Protein AF-0000000078982245 (afdb_homodimer)

Structure (mmCIF, N/CA/C/O backbone):
data_AF-0000000078982245-model_v1
#
loop_
_entity.id
_entity.type
_entity.pdbx_description
1 polymer 'Enoyl-CoA hydratase/isomerase family protein'
#
loop_
_atom_site.group_PDB
_atom_site.id
_atom_site.type_symbol
_atom_site.label_atom_id
_atom_site.label_alt_id
_atom_site.label_comp_id
_atom_site.label_asym_id
_atom_site.label_entity_id
_atom_site.label_seq_id
_atom_site.pdbx_PDB_ins_code
_atom_site.Cartn_x
_atom_site.Cartn_y
_atom_site.Cartn_z
_atom_site.occupancy
_atom_site.B_iso_or_equiv
_atom_site.auth_seq_id
_atom_site.auth_comp_id
_atom_site.auth_asym_id
_atom_site.auth_atom_id
_atom_site.pdbx_PDB_model_num
ATOM 1 N N . MET A 1 1 ? -11.82 27.469 14.102 1 96.25 1 MET A N 1
ATOM 2 C CA . MET A 1 1 ? -10.523 27.312 13.453 1 96.25 1 MET A CA 1
ATOM 3 C C . MET A 1 1 ? -10.305 25.859 13.023 1 96.25 1 MET A C 1
ATOM 5 O O . MET A 1 1 ? -9.508 25.594 12.125 1 96.25 1 MET A O 1
ATOM 9 N N . ILE A 1 2 ? -11.016 24.938 13.656 1 98.69 2 ILE A N 1
ATOM 10 C CA . ILE A 1 2 ? -11.117 23.547 13.25 1 98.69 2 ILE A CA 1
ATOM 11 C C . ILE A 1 2 ? -12.555 23.203 12.891 1 98.69 2 ILE A C 1
ATOM 13 O O . ILE A 1 2 ? -13.453 23.281 13.734 1 98.69 2 ILE A O 1
ATOM 17 N N . GLU A 1 3 ? -12.844 22.891 11.664 1 98.69 3 GLU A N 1
ATOM 18 C CA . GLU A 1 3 ? -14.18 22.531 11.188 1 98.69 3 GLU A CA 1
ATOM 19 C C . GLU A 1 3 ? -14.336 21.031 11.07 1 98.69 3 GLU A C 1
ATOM 21 O O . GLU A 1 3 ? -13.406 20.328 10.656 1 98.69 3 GLU A O 1
ATOM 26 N N . LEU A 1 4 ? -15.477 20.531 11.453 1 98.62 4 LEU A N 1
ATOM 27 C CA . LEU A 1 4 ? -15.812 19.109 11.328 1 98.62 4 LEU A CA 1
ATOM 28 C C . LEU A 1 4 ? -17.141 18.922 10.602 1 98.62 4 LEU A C 1
ATOM 30 O O . LEU A 1 4 ? -18.156 19.5 11 1 98.62 4 LEU A O 1
ATOM 34 N N . GLU A 1 5 ? -17.125 18.297 9.492 1 98.44 5 GLU A N 1
ATOM 35 C CA . GLU A 1 5 ? -18.328 17.891 8.766 1 98.44 5 GLU A CA 1
ATOM 36 C C . GLU A 1 5 ? -18.5 16.375 8.805 1 98.44 5 GLU A C 1
ATOM 38 O O . GLU A 1 5 ? -17.547 15.625 8.57 1 98.44 5 GLU A O 1
ATOM 43 N N . LYS A 1 6 ? -19.688 15.898 9.227 1 97.88 6 LYS A N 1
ATOM 44 C CA . LYS A 1 6 ? -20.047 14.484 9.234 1 97.88 6 LYS A CA 1
ATOM 45 C C . LYS A 1 6 ? -21.141 14.188 8.211 1 97.88 6 LYS A C 1
ATOM 47 O O . LYS A 1 6 ? -22.234 14.75 8.289 1 97.88 6 LYS A O 1
ATOM 52 N N . GLU A 1 7 ? -20.797 13.438 7.25 1 96.5 7 GLU A N 1
ATOM 53 C CA . GLU A 1 7 ? -21.75 13.086 6.211 1 96.5 7 GLU A CA 1
ATOM 54 C C . GLU A 1 7 ? -21.656 11.609 5.84 1 96.5 7 GLU A C 1
ATOM 56 O O . GLU A 1 7 ? -20.641 11.164 5.293 1 96.5 7 GLU A O 1
ATOM 61 N N . GLY A 1 8 ? -22.719 10.727 6.07 1 94.5 8 GLY A N 1
ATOM 62 C CA . GLY A 1 8 ? -22.781 9.344 5.633 1 94.5 8 GLY A CA 1
ATOM 63 C C . GLY A 1 8 ? -21.625 8.508 6.148 1 94.5 8 GLY A C 1
ATOM 64 O O . GLY A 1 8 ? -21.047 7.707 5.41 1 94.5 8 GLY A O 1
ATOM 65 N N . GLY A 1 9 ? -21.078 8.789 7.379 1 97.12 9 GLY A N 1
ATOM 66 C CA . GLY A 1 9 ? -19.969 8.047 7.973 1 97.12 9 GLY A CA 1
ATOM 67 C C . GLY A 1 9 ? -18.625 8.664 7.703 1 97.12 9 GLY A C 1
ATOM 68 O O . GLY A 1 9 ? -17.625 8.281 8.305 1 97.12 9 GLY A O 1
ATOM 69 N N . LEU A 1 10 ? -18.641 9.617 6.766 1 98.62 10 LEU A N 1
ATOM 70 C CA . LEU A 1 10 ? -17.406 10.328 6.457 1 98.62 10 LEU A CA 1
ATOM 71 C C . LEU A 1 10 ? -17.219 11.531 7.375 1 98.62 10 LEU A C 1
ATOM 73 O O . LEU A 1 10 ? -18.125 12.375 7.473 1 98.62 10 LEU A O 1
ATOM 77 N N . TRP A 1 11 ? -16.141 11.578 8.062 1 98.81 11 TRP A N 1
ATOM 78 C CA . TRP A 1 11 ? -15.742 12.766 8.82 1 98.81 11 TRP A CA 1
ATOM 79 C C . TRP A 1 11 ? -14.68 13.562 8.062 1 98.81 11 TRP A C 1
ATOM 81 O O . TRP A 1 11 ? -13.641 13.016 7.684 1 98.81 11 TRP A O 1
ATOM 91 N N . THR A 1 12 ? -14.969 14.789 7.785 1 98.88 12 THR A N 1
ATOM 92 C CA . THR A 1 12 ? -13.984 15.672 7.18 1 98.88 12 THR A CA 1
ATOM 93 C C . THR A 1 12 ? -13.57 16.766 8.156 1 98.88 12 THR A C 1
ATOM 95 O O . THR A 1 12 ? -14.414 17.547 8.617 1 98.88 12 THR A O 1
ATOM 98 N N . VAL A 1 13 ? -12.352 16.812 8.484 1 98.94 13 VAL A N 1
ATOM 99 C CA . VAL A 1 13 ? -11.781 17.828 9.367 1 98.94 13 VAL A CA 1
ATOM 100 C C . VAL A 1 13 ? -11 18.844 8.555 1 98.94 13 VAL A C 1
ATOM 102 O O . VAL A 1 13 ? -10.125 18.484 7.762 1 98.94 13 VAL A O 1
ATOM 105 N N . THR A 1 14 ? -11.289 20.094 8.742 1 98.94 14 THR A N 1
ATOM 106 C CA . THR A 1 14 ? -10.641 21.156 7.98 1 98.94 14 THR A CA 1
ATOM 107 C C . THR A 1 14 ? -9.984 22.172 8.906 1 98.94 14 THR A C 1
ATOM 109 O O . THR A 1 14 ? -10.664 22.781 9.742 1 98.94 14 THR A O 1
ATOM 112 N N . LEU A 1 15 ? -8.664 22.312 8.836 1 98.88 15 LEU A N 1
ATOM 113 C CA . LEU A 1 15 ? -7.98 23.438 9.461 1 98.88 15 LEU A CA 1
ATOM 114 C C . LEU A 1 15 ? -8.305 24.734 8.742 1 98.88 15 LEU A C 1
ATOM 116 O O . LEU A 1 15 ? -8.094 24.859 7.535 1 98.88 15 LEU A O 1
ATOM 120 N N . ASN A 1 16 ? -8.828 25.688 9.492 1 98.56 16 ASN A N 1
ATOM 121 C CA . ASN A 1 16 ? -9.32 26.906 8.867 1 98.56 16 ASN A CA 1
ATOM 122 C C . ASN A 1 16 ? -8.805 28.156 9.578 1 98.56 16 ASN A C 1
ATOM 124 O O . ASN A 1 16 ? -9.586 28.906 10.18 1 98.56 16 ASN A O 1
ATOM 128 N N . ARG A 1 17 ? -7.559 28.375 9.469 1 98.44 17 ARG A N 1
ATOM 129 C CA . ARG A 1 17 ? -6.828 29.562 9.898 1 98.44 17 ARG A CA 1
ATOM 130 C C . ARG A 1 17 ? -5.785 29.969 8.867 1 98.44 17 ARG A C 1
ATOM 132 O O . ARG A 1 17 ? -4.609 30.141 9.195 1 98.44 17 ARG A O 1
ATOM 139 N N . PRO A 1 18 ? -6.242 30.156 7.625 1 97.88 18 PRO A N 1
ATOM 140 C CA . PRO A 1 18 ? -5.309 30.297 6.508 1 97.88 18 PRO A CA 1
ATOM 141 C C . PRO A 1 18 ? -4.441 31.547 6.609 1 97.88 18 PRO A C 1
ATOM 143 O O . PRO A 1 18 ? -3.314 31.562 6.109 1 97.88 18 PRO A O 1
ATOM 146 N N . ASP A 1 19 ? -4.918 32.594 7.316 1 97.81 19 ASP A N 1
ATOM 147 C CA . ASP A 1 19 ? -4.172 33.844 7.434 1 97.81 19 ASP A CA 1
ATOM 148 C C . ASP A 1 19 ? -2.941 33.656 8.32 1 97.81 19 ASP A C 1
ATOM 150 O O . ASP A 1 19 ? -2.039 34.5 8.312 1 97.81 19 ASP A O 1
ATOM 154 N N . LYS A 1 20 ? -2.934 32.625 9.078 1 98.12 20 LYS A N 1
ATOM 155 C CA . LYS A 1 20 ? -1.78 32.281 9.914 1 98.12 20 LYS A CA 1
ATOM 156 C C . LYS A 1 20 ? -1.188 30.938 9.531 1 98.12 20 LYS A C 1
ATOM 158 O O . LYS A 1 20 ? -0.715 30.203 10.391 1 98.12 20 LYS A O 1
ATOM 163 N N . ALA A 1 21 ? -1.339 30.578 8.242 1 98.38 21 ALA A N 1
ATOM 164 C CA . ALA A 1 21 ? -0.771 29.359 7.676 1 98.38 21 ALA A CA 1
ATOM 165 C C . ALA A 1 21 ? -1.261 28.125 8.43 1 98.38 21 ALA A C 1
ATOM 167 O O . ALA A 1 21 ? -0.518 27.156 8.594 1 98.38 21 ALA A O 1
ATOM 168 N N . ASN A 1 22 ? -2.461 28.172 9.016 1 98.56 22 ASN A N 1
ATOM 169 C CA . ASN A 1 22 ? -3.037 27.078 9.789 1 98.56 22 ASN A CA 1
ATOM 170 C C . ASN A 1 22 ? -2.078 26.594 10.875 1 98.56 22 ASN A C 1
ATOM 172 O O . ASN A 1 22 ? -1.995 25.406 11.141 1 98.56 22 ASN A O 1
ATOM 176 N N . SER A 1 23 ? -1.243 27.531 11.406 1 98.56 23 SER A N 1
ATOM 177 C CA . SER A 1 23 ? -0.489 27.203 12.609 1 98.56 23 SER A CA 1
ATOM 178 C C . SER A 1 23 ? -1.42 26.875 13.773 1 98.56 23 SER A C 1
ATOM 180 O O . SER A 1 23 ? -2.461 27.516 13.945 1 98.56 23 SER A O 1
ATOM 182 N N . LEU A 1 24 ? -1.047 25.891 14.602 1 98.44 24 LEU A N 1
ATOM 183 C CA . LEU A 1 24 ? -1.982 25.328 15.57 1 98.44 24 LEU A CA 1
ATOM 184 C C . LEU A 1 24 ? -1.769 25.938 16.953 1 98.44 24 LEU A C 1
ATOM 186 O O . LEU A 1 24 ? -0.634 26.031 17.422 1 98.44 24 LEU A O 1
ATOM 190 N N . THR A 1 25 ? -2.803 26.375 17.516 1 97.94 25 THR A N 1
ATOM 191 C CA . THR A 1 25 ? -2.83 26.781 18.922 1 97.94 25 THR A CA 1
ATOM 192 C C . THR A 1 25 ? -3.148 25.578 19.812 1 97.94 25 THR A C 1
ATOM 194 O O . THR A 1 25 ? -3.488 24.5 19.328 1 97.94 25 THR A O 1
ATOM 197 N N . VAL A 1 26 ? -3.023 25.828 21.109 1 97.81 26 VAL A N 1
ATOM 198 C CA . VAL A 1 26 ? -3.357 24.781 22.062 1 97.81 26 VAL A CA 1
ATOM 199 C C . VAL A 1 26 ? -4.82 24.375 21.891 1 97.81 26 VAL A C 1
ATOM 201 O O . VAL A 1 26 ? -5.133 23.188 21.844 1 97.81 26 VAL A O 1
ATOM 204 N N . ALA A 1 27 ? -5.645 25.328 21.766 1 98.06 27 ALA A N 1
ATOM 205 C CA . ALA A 1 27 ? -7.074 25.078 21.625 1 98.06 27 ALA A CA 1
ATOM 206 C C . ALA A 1 27 ? -7.359 24.281 20.359 1 98.06 27 ALA A C 1
ATOM 208 O O . ALA A 1 27 ? -8.203 23.375 20.359 1 98.06 27 ALA A O 1
ATOM 209 N N . MET A 1 28 ? -6.75 24.594 19.25 1 98.38 28 MET A N 1
ATOM 210 C CA . MET A 1 28 ? -6.918 23.859 18 1 98.38 28 MET A CA 1
ATOM 211 C C . MET A 1 28 ? -6.473 22.422 18.141 1 98.38 28 MET A C 1
ATOM 213 O O . MET A 1 28 ? -7.18 21.5 17.719 1 98.38 28 MET A O 1
ATOM 217 N N . LEU A 1 29 ? -5.293 22.188 18.719 1 98.25 29 LEU A N 1
ATOM 218 C CA . LEU A 1 29 ? -4.77 20.844 18.891 1 98.25 29 LEU A CA 1
ATOM 219 C C . LEU A 1 29 ? -5.676 20.016 19.812 1 98.25 29 LEU A C 1
ATOM 221 O O . LEU A 1 29 ? -5.938 18.844 19.531 1 98.25 29 LEU A O 1
ATOM 225 N N . GLU A 1 30 ? -6.133 20.625 20.891 1 98.5 30 GLU A N 1
ATOM 226 C CA . GLU A 1 30 ? -7.062 19.953 21.781 1 98.5 30 GLU A CA 1
ATOM 227 C C . GLU A 1 30 ? -8.336 19.547 21.062 1 98.5 30 GLU A C 1
ATOM 229 O O . GLU A 1 30 ? -8.852 18.438 21.266 1 98.5 30 GLU A O 1
ATOM 234 N N . ARG A 1 31 ? -8.844 20.359 20.219 1 98.75 31 ARG A N 1
ATOM 235 C CA . ARG A 1 31 ? -10.031 20.047 19.438 1 98.75 31 ARG A CA 1
ATOM 236 C C . ARG A 1 31 ? -9.773 18.906 18.469 1 98.75 31 ARG A C 1
ATOM 238 O O . ARG A 1 31 ? -10.609 18.016 18.297 1 98.75 31 ARG A O 1
ATOM 245 N N . LEU A 1 32 ? -8.672 18.938 17.812 1 98.88 32 LEU A N 1
ATOM 246 C CA . LEU A 1 32 ? -8.289 17.859 16.906 1 98.88 32 LEU A CA 1
ATOM 247 C C . LEU A 1 32 ? -8.188 16.531 17.641 1 98.88 32 LEU A C 1
ATOM 249 O O . LEU A 1 32 ? -8.648 15.492 17.156 1 98.88 32 LEU A O 1
ATOM 253 N N . VAL A 1 33 ? -7.543 16.531 18.844 1 98.81 33 VAL A N 1
ATOM 254 C CA . VAL A 1 33 ? -7.434 15.328 19.672 1 98.81 33 VAL A CA 1
ATOM 255 C C . VAL A 1 33 ? -8.828 14.805 20 1 98.81 33 VAL A C 1
ATOM 257 O O . VAL A 1 33 ? -9.102 13.609 19.844 1 98.81 33 VAL A O 1
ATOM 260 N N . GLU A 1 34 ? -9.648 15.695 20.438 1 98.69 34 GLU A N 1
ATOM 261 C CA . GLU A 1 34 ? -11.016 15.312 20.781 1 98.69 34 GLU A CA 1
ATOM 262 C C . GLU A 1 34 ? -11.719 14.648 19.594 1 98.69 34 GLU A C 1
ATOM 264 O O . GLU A 1 34 ? -12.352 13.602 19.75 1 98.69 34 GLU A O 1
ATOM 269 N N . ILE A 1 35 ? -11.656 15.266 18.422 1 98.75 35 ILE A N 1
ATOM 270 C CA . ILE A 1 35 ? -12.289 14.742 17.219 1 98.75 35 ILE A CA 1
ATOM 271 C C . ILE A 1 35 ? -11.75 13.344 16.906 1 98.75 35 ILE A C 1
ATOM 273 O O . ILE A 1 35 ? -12.523 12.406 16.719 1 98.75 35 ILE A O 1
ATOM 277 N N . ALA A 1 36 ? -10.43 13.164 16.922 1 98.75 36 ALA A N 1
ATOM 278 C CA . ALA A 1 36 ? -9.812 11.883 16.594 1 98.75 36 ALA A CA 1
ATOM 279 C C . ALA A 1 36 ? -10.203 10.805 17.609 1 98.75 36 ALA A C 1
ATOM 281 O O . ALA A 1 36 ? -10.523 9.68 17.219 1 98.75 36 ALA A O 1
ATOM 282 N N . GLU A 1 37 ? -10.203 11.156 18.859 1 98.5 37 GLU A N 1
ATOM 283 C CA . GLU A 1 37 ? -10.484 10.195 19.922 1 98.5 37 GLU A CA 1
ATOM 284 C C . GLU A 1 37 ? -11.953 9.766 19.906 1 98.5 37 GLU A C 1
ATOM 286 O O . GLU A 1 37 ? -12.297 8.688 20.391 1 98.5 37 GLU A O 1
ATOM 291 N N . THR A 1 38 ? -12.828 10.547 19.297 1 97.69 38 THR A N 1
ATOM 292 C CA . THR A 1 38 ? -14.25 10.234 19.312 1 97.69 38 THR A CA 1
ATOM 293 C C . THR A 1 38 ? -14.711 9.742 17.938 1 97.69 38 THR A C 1
ATOM 295 O O . THR A 1 38 ? -15.898 9.5 17.719 1 97.69 38 THR A O 1
ATOM 298 N N . ALA A 1 39 ? -13.789 9.57 17 1 97.31 39 ALA A N 1
ATOM 299 C CA . ALA A 1 39 ? -14.133 9.219 15.633 1 97.31 39 ALA A CA 1
ATOM 300 C C . ALA A 1 39 ? -14.195 7.703 15.461 1 97.31 39 ALA A C 1
ATOM 302 O O . ALA A 1 39 ? -14.078 7.195 14.336 1 97.31 39 ALA A O 1
ATOM 303 N N . GLY A 1 40 ? -14.383 6.914 16.516 1 93.88 40 GLY A N 1
ATOM 304 C CA . GLY A 1 40 ? -14.391 5.461 16.469 1 93.88 40 GLY A CA 1
ATOM 305 C C . GLY A 1 40 ? -15.461 4.902 15.547 1 93.88 40 GLY A C 1
ATOM 306 O O . GLY A 1 40 ? -15.305 3.816 14.984 1 93.88 40 GLY A O 1
ATOM 307 N N . GLU A 1 41 ? -16.5 5.676 15.336 1 92.69 41 GLU A N 1
ATOM 308 C CA . GLU A 1 41 ? -17.609 5.172 14.539 1 92.69 41 GLU A CA 1
ATOM 309 C C . GLU A 1 41 ? -17.531 5.668 13.102 1 92.69 41 GLU A C 1
ATOM 311 O O . GLU A 1 41 ? -18.359 5.301 12.266 1 92.69 41 GLU A O 1
ATOM 316 N N . ALA A 1 42 ? -16.609 6.586 12.852 1 97.06 42 ALA A N 1
ATOM 317 C CA . ALA A 1 42 ? -16.438 7.043 11.477 1 97.06 42 ALA A CA 1
ATOM 318 C C . ALA A 1 42 ? -16.062 5.891 10.555 1 97.06 42 ALA A C 1
ATOM 320 O O . ALA A 1 42 ? -15.305 4.996 10.953 1 97.06 42 ALA A O 1
ATOM 321 N N . ARG A 1 43 ? -16.531 5.895 9.352 1 98 43 ARG A N 1
ATOM 322 C CA . ARG A 1 43 ? -16.203 4.891 8.344 1 98 43 ARG A CA 1
ATOM 323 C C . ARG A 1 43 ? -15.016 5.336 7.492 1 98 43 ARG A C 1
ATOM 325 O O . ARG A 1 43 ? -14.406 4.523 6.797 1 98 43 ARG A O 1
ATOM 332 N N . ALA A 1 44 ? -14.797 6.605 7.523 1 98.69 44 ALA A N 1
ATOM 333 C CA . ALA A 1 44 ? -13.617 7.227 6.922 1 98.69 44 ALA A CA 1
ATOM 334 C C . ALA A 1 44 ? -13.359 8.609 7.516 1 98.69 44 ALA A C 1
ATOM 336 O O . ALA A 1 44 ? -14.289 9.266 8 1 98.69 44 ALA A O 1
ATOM 337 N N . LEU A 1 45 ? -12.141 9.07 7.484 1 98.81 45 LEU A N 1
ATOM 338 C CA . LEU A 1 45 ? -11.766 10.391 7.969 1 98.81 45 LEU A CA 1
ATOM 339 C C . LEU A 1 45 ? -10.812 11.078 6.996 1 98.81 45 LEU A C 1
ATOM 341 O O . LEU A 1 45 ? -9.828 10.477 6.555 1 98.81 45 LEU A O 1
ATOM 345 N N . ILE A 1 46 ? -11.156 12.273 6.574 1 98.94 46 ILE A N 1
ATOM 346 C CA . ILE A 1 46 ? -10.297 13.117 5.754 1 98.94 46 ILE A CA 1
ATOM 347 C C . ILE A 1 46 ? -9.852 14.336 6.559 1 98.94 46 ILE A C 1
ATOM 349 O O . ILE A 1 46 ? -10.68 15 7.191 1 98.94 46 ILE A O 1
ATOM 353 N N . LEU A 1 47 ? -8.602 14.562 6.641 1 98.88 47 LEU A N 1
ATOM 354 C CA . LEU A 1 47 ? -7.996 15.758 7.207 1 98.88 47 LEU A CA 1
ATOM 355 C C . LEU A 1 47 ? -7.488 16.688 6.105 1 98.88 47 LEU A C 1
ATOM 357 O O . LEU A 1 47 ? -6.762 16.25 5.207 1 98.88 47 LEU A O 1
ATOM 361 N N . THR A 1 48 ? -7.934 17.938 6.121 1 98.88 48 THR A N 1
ATOM 362 C CA . THR A 1 48 ? -7.48 18.891 5.109 1 98.88 48 THR A CA 1
ATOM 363 C C . THR A 1 48 ? -7.406 20.297 5.684 1 98.88 48 THR A C 1
ATOM 365 O O . THR A 1 48 ? -7.48 20.484 6.902 1 98.88 48 THR A O 1
ATOM 368 N N . GLY A 1 49 ? -6.98 21.281 4.895 1 98.81 49 GLY A N 1
ATOM 369 C CA . GLY A 1 49 ? -6.902 22.672 5.309 1 98.81 49 GLY A CA 1
ATOM 370 C C . GLY A 1 49 ? -7.402 23.641 4.254 1 98.81 49 GLY A C 1
ATOM 371 O O . GLY A 1 49 ? -7.621 23.25 3.104 1 98.81 49 GLY A O 1
ATOM 372 N N . ARG A 1 50 ? -7.633 24.844 4.66 1 98.25 50 ARG A N 1
ATOM 373 C CA . ARG A 1 50 ? -7.961 25.938 3.756 1 98.25 50 ARG A CA 1
ATOM 374 C C . ARG A 1 50 ? -6.719 26.766 3.428 1 98.25 50 ARG A C 1
ATOM 376 O O . ARG A 1 50 ? -5.816 26.891 4.258 1 98.25 50 ARG A O 1
ATOM 383 N N . GLY A 1 51 ? -6.699 27.312 2.229 1 97.38 51 GLY A N 1
ATOM 384 C CA . GLY A 1 51 ? -5.598 28.188 1.854 1 97.38 51 GLY A CA 1
ATOM 385 C C . GLY A 1 51 ? -4.438 27.453 1.221 1 97.38 51 GLY A C 1
ATOM 386 O O . GLY A 1 51 ? -4.629 26.406 0.595 1 97.38 51 GLY A O 1
ATOM 387 N N . LYS A 1 52 ? -3.219 27.969 1.354 1 96.88 52 LYS A N 1
ATOM 388 C CA . LYS A 1 52 ? -2.07 27.484 0.592 1 96.88 52 LYS A CA 1
ATOM 389 C C . LYS A 1 52 ? -1.158 26.625 1.46 1 96.88 52 LYS A C 1
ATOM 391 O O . LYS A 1 52 ? -0.176 26.062 0.97 1 96.88 52 LYS A O 1
ATOM 396 N N . VAL A 1 53 ? -1.456 26.641 2.73 1 98.69 53 VAL A N 1
ATOM 397 C CA . VAL A 1 53 ? -0.678 25.859 3.689 1 98.69 53 VAL A CA 1
ATOM 398 C C . VAL A 1 53 ? -1.593 24.891 4.43 1 98.69 53 VAL A C 1
ATOM 400 O O . VAL A 1 53 ? -2.664 25.266 4.902 1 98.69 53 VAL A O 1
ATOM 403 N N . PHE A 1 54 ? -1.237 23.641 4.453 1 98.88 54 PHE A N 1
ATOM 404 C CA . PHE A 1 54 ? -1.979 22.719 5.297 1 98.88 54 PHE A CA 1
ATOM 405 C C . PHE A 1 54 ? -1.833 23.094 6.77 1 98.88 54 PHE A C 1
ATOM 407 O O . PHE A 1 54 ? -2.826 23.359 7.449 1 98.88 54 PHE A O 1
ATOM 414 N N . SER A 1 55 ? -0.53 23.109 7.203 1 98.81 55 SER A N 1
ATOM 415 C CA . SER A 1 55 ? -0.24 23.609 8.547 1 98.81 55 SER A CA 1
ATOM 416 C C . SER A 1 55 ? 1.247 23.906 8.719 1 98.81 55 SER A C 1
ATOM 418 O O . SER A 1 55 ? 2.092 23.109 8.289 1 98.81 55 SER A O 1
ATOM 420 N N . ALA A 1 56 ? 1.543 24.984 9.352 1 98.06 56 ALA A N 1
ATOM 421 C CA . ALA A 1 56 ? 2.92 25.375 9.625 1 98.06 56 ALA A CA 1
ATOM 422 C C . ALA A 1 56 ? 3.396 24.812 10.961 1 98.06 56 ALA A C 1
ATOM 424 O O . ALA A 1 56 ? 4.5 25.125 11.414 1 98.06 56 ALA A O 1
ATOM 425 N N . GLY A 1 57 ? 2.578 24.016 11.617 1 97.69 57 GLY A N 1
ATOM 426 C CA . GLY A 1 57 ? 2.926 23.484 12.93 1 97.69 57 GLY A CA 1
ATOM 427 C C . GLY A 1 57 ? 2.441 24.359 14.07 1 97.69 57 GLY A C 1
ATOM 428 O O . GLY A 1 57 ? 1.318 24.875 14.039 1 97.69 57 GLY A O 1
ATOM 429 N N . ALA A 1 58 ? 3.27 24.469 15.086 1 96.5 58 ALA A N 1
ATOM 430 C CA . ALA A 1 58 ? 2.881 25.203 16.281 1 96.5 58 ALA A CA 1
ATOM 431 C C . ALA A 1 58 ? 2.871 26.703 16.016 1 96.5 58 ALA A C 1
ATOM 433 O O . ALA A 1 58 ? 3.812 27.25 15.43 1 96.5 58 ALA A O 1
ATOM 434 N N . ASP A 1 59 ? 1.771 27.297 16.453 1 95.81 59 ASP A N 1
ATOM 435 C CA . ASP A 1 59 ? 1.766 28.766 16.5 1 95.81 59 ASP A CA 1
ATOM 436 C C . ASP A 1 59 ? 2.969 29.281 17.281 1 95.81 59 ASP A C 1
ATOM 438 O O . ASP A 1 59 ? 3.312 28.75 18.328 1 95.81 59 ASP A O 1
ATOM 442 N N . LEU A 1 60 ? 3.504 30.312 16.75 1 92.44 60 LEU A N 1
ATOM 443 C CA . LEU A 1 60 ? 4.758 30.812 17.297 1 92.44 60 LEU A CA 1
ATOM 444 C C . LEU A 1 60 ? 4.605 31.156 18.781 1 92.44 60 LEU A C 1
ATOM 446 O O . LEU A 1 60 ? 5.438 30.75 19.594 1 92.44 60 LEU A O 1
ATOM 450 N N . GLU A 1 61 ? 3.594 31.906 19.141 1 92.75 61 GLU A N 1
ATOM 451 C CA . GLU A 1 61 ? 3.355 32.281 20.531 1 92.75 61 GLU A CA 1
ATOM 452 C C . GLU A 1 61 ? 3.078 31.047 21.391 1 92.75 61 GLU A C 1
ATOM 454 O O . GLU A 1 61 ? 3.576 30.953 22.516 1 92.75 61 GLU A O 1
ATOM 459 N N . ALA A 1 62 ? 2.305 30.156 20.844 1 92.81 62 ALA A N 1
ATOM 460 C CA . ALA A 1 62 ? 2 28.922 21.578 1 92.81 62 ALA A CA 1
ATOM 461 C C . ALA A 1 62 ? 3.25 28.062 21.734 1 92.81 62 ALA A C 1
ATOM 463 O O . ALA A 1 62 ? 3.436 27.422 22.781 1 92.81 62 ALA A O 1
ATOM 464 N N . ALA A 1 63 ? 4.082 28.047 20.766 1 91.38 63 ALA A N 1
ATOM 465 C CA . ALA A 1 63 ? 5.328 27.297 20.828 1 91.38 63 ALA A CA 1
ATOM 466 C C . ALA A 1 63 ? 6.207 27.781 21.984 1 91.38 63 ALA A C 1
ATOM 468 O O . ALA A 1 63 ? 6.742 26.984 22.75 1 91.38 63 ALA A O 1
ATOM 469 N N . ARG A 1 64 ? 6.285 29.094 22.109 1 89.56 64 ARG A N 1
ATOM 470 C CA . ARG A 1 64 ? 7.066 29.703 23.172 1 89.56 64 ARG A CA 1
ATOM 471 C C . ARG A 1 64 ? 6.488 29.359 24.547 1 89.56 64 ARG A C 1
ATOM 473 O O . ARG A 1 64 ? 7.223 29.25 25.516 1 89.56 64 ARG A O 1
ATOM 480 N N . ALA A 1 65 ? 5.234 29.172 24.453 1 93.44 65 ALA A N 1
ATOM 481 C CA . ALA A 1 65 ? 4.543 28.891 25.703 1 93.44 65 ALA A CA 1
ATOM 482 C C . ALA A 1 65 ? 4.559 27.391 26.016 1 93.44 65 ALA A C 1
ATOM 484 O O . ALA A 1 65 ? 3.893 26.938 26.953 1 93.44 65 ALA A O 1
ATOM 485 N N . GLY A 1 66 ? 5.227 26.609 25.172 1 93.81 66 GLY A N 1
ATOM 486 C CA . GLY A 1 66 ? 5.438 25.219 25.531 1 93.81 66 GLY A CA 1
ATOM 487 C C . GLY A 1 66 ? 4.758 24.25 24.578 1 93.81 66 GLY A C 1
ATOM 488 O O . GLY A 1 66 ? 4.922 23.031 24.688 1 93.81 66 GLY A O 1
ATOM 489 N N . LEU A 1 67 ? 4.023 24.734 23.625 1 95.31 67 LEU A N 1
ATOM 490 C CA . LEU A 1 67 ? 3.26 23.875 22.719 1 95.31 67 LEU A CA 1
ATOM 491 C C . LEU A 1 67 ? 4.191 23.047 21.844 1 95.31 67 LEU A C 1
ATOM 493 O O . LEU A 1 67 ? 3.842 21.938 21.438 1 95.31 67 LEU A O 1
ATOM 497 N N . ALA A 1 68 ? 5.367 23.531 21.578 1 93.31 68 ALA A N 1
ATOM 498 C CA . ALA A 1 68 ? 6.305 22.875 20.688 1 93.31 68 ALA A CA 1
ATOM 499 C C . ALA A 1 68 ? 6.629 21.469 21.172 1 93.31 68 ALA A C 1
ATOM 501 O O . ALA A 1 68 ? 6.891 20.562 20.375 1 93.31 68 ALA A O 1
ATOM 502 N N . THR A 1 69 ? 6.504 21.25 22.469 1 94.5 69 THR A N 1
ATOM 503 C CA . THR A 1 69 ? 6.891 19.969 23.031 1 94.5 69 THR A CA 1
ATOM 504 C C . THR A 1 69 ? 5.707 19.312 23.734 1 94.5 69 THR A C 1
ATOM 506 O O . THR A 1 69 ? 5.887 18.375 24.516 1 94.5 69 THR A O 1
ATOM 509 N N . SER A 1 70 ? 4.594 19.875 23.562 1 97.25 70 SER A N 1
ATOM 510 C CA . SER A 1 70 ? 3.4 19.359 24.234 1 97.25 70 SER A CA 1
ATOM 511 C C . SER A 1 70 ? 3.104 17.922 23.812 1 97.25 70 SER A C 1
ATOM 513 O O . SER A 1 70 ? 3.289 17.562 22.656 1 97.25 70 SER A O 1
ATOM 515 N N . ASP A 1 71 ? 2.512 17.078 24.703 1 97.44 71 ASP A N 1
ATOM 516 C CA . ASP A 1 71 ? 2.152 15.703 24.422 1 97.44 71 ASP A CA 1
ATOM 517 C C . ASP A 1 71 ? 0.891 15.633 23.562 1 97.44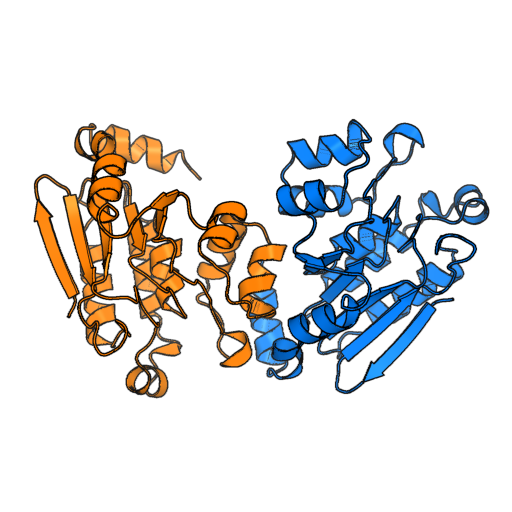 71 ASP A C 1
ATOM 519 O O . ASP A 1 71 ? 0.524 14.562 23.062 1 97.44 71 ASP A O 1
ATOM 523 N N . LEU A 1 72 ? 0.266 16.781 23.359 1 98.19 72 LEU A N 1
ATOM 524 C CA . LEU A 1 72 ? -0.945 16.844 22.547 1 98.19 72 LEU A CA 1
ATOM 525 C C . LEU A 1 72 ? -0.671 16.359 21.125 1 98.19 72 LEU A C 1
ATOM 527 O O . LEU A 1 72 ? -1.532 15.742 20.5 1 98.19 72 LEU A O 1
ATOM 531 N N . TRP A 1 73 ? 0.502 16.625 20.609 1 98.31 73 TRP A N 1
ATOM 532 C CA . TRP A 1 73 ? 0.869 16.219 19.266 1 98.31 73 TRP A CA 1
ATOM 533 C C . TRP A 1 73 ? 0.85 14.688 19.141 1 98.31 73 TRP A C 1
ATOM 535 O O . TRP A 1 73 ? 0.238 14.141 18.219 1 98.31 73 TRP A O 1
ATOM 545 N N . GLU A 1 74 ? 1.517 14.055 20.109 1 98.5 74 GLU A N 1
ATOM 546 C CA . GLU A 1 74 ? 1.587 12.594 20.125 1 98.5 74 GLU A CA 1
ATOM 547 C C . GLU A 1 74 ? 0.214 11.977 20.375 1 98.5 74 GLU A C 1
ATOM 549 O O . GLU A 1 74 ? -0.135 10.961 19.781 1 98.5 74 GLU A O 1
ATOM 554 N N . ARG A 1 75 ? -0.488 12.594 21.234 1 98.62 75 ARG A N 1
ATOM 555 C CA . ARG A 1 75 ? -1.839 12.117 21.516 1 98.62 75 ARG A CA 1
ATOM 556 C C . ARG A 1 75 ? -2.715 12.172 20.281 1 98.62 75 ARG A C 1
ATOM 558 O O . ARG A 1 75 ? -3.455 11.227 19.984 1 98.62 75 ARG A O 1
ATOM 565 N N . LEU A 1 76 ? -2.65 13.258 19.547 1 98.81 76 LEU A N 1
ATOM 566 C CA . LEU A 1 76 ? -3.424 13.414 18.328 1 98.81 76 LEU A CA 1
ATOM 567 C C . LEU A 1 76 ? -3.043 12.344 17.297 1 98.81 76 LEU A C 1
ATOM 569 O O . LEU A 1 76 ? -3.908 11.633 16.781 1 98.81 76 LEU A O 1
ATOM 573 N N . SER A 1 77 ? -1.736 12.219 17 1 98.81 77 SER A N 1
ATOM 574 C CA . SER A 1 77 ? -1.298 11.258 15.992 1 98.81 77 SER A CA 1
ATOM 575 C C . SER A 1 77 ? -1.632 9.828 16.406 1 98.81 77 SER A C 1
ATOM 577 O O . SER A 1 77 ? -2.025 9.008 15.586 1 98.81 77 SER A O 1
ATOM 579 N N . GLY A 1 78 ? -1.469 9.523 17.734 1 98.75 78 GLY A N 1
ATOM 580 C CA . GLY A 1 78 ? -1.846 8.211 18.25 1 98.75 78 GLY A CA 1
ATOM 581 C C . GLY A 1 78 ? -3.32 7.906 18.062 1 98.75 78 GLY A C 1
ATOM 582 O O . GLY A 1 78 ? -3.686 6.793 17.688 1 98.75 78 GLY A O 1
ATOM 583 N N . ALA A 1 79 ? -4.148 8.883 18.359 1 98.75 79 ALA A N 1
ATOM 584 C CA . ALA A 1 79 ? -5.59 8.711 18.219 1 98.75 79 ALA A CA 1
ATOM 585 C C . ALA A 1 79 ? -5.969 8.453 16.75 1 98.75 79 ALA A C 1
ATOM 587 O O . ALA A 1 79 ? -6.816 7.609 16.469 1 98.75 79 ALA A O 1
ATOM 588 N N . ILE A 1 80 ? -5.367 9.18 15.797 1 98.75 80 ILE A N 1
ATOM 589 C CA . ILE A 1 80 ? -5.641 9 14.375 1 98.75 80 ILE A CA 1
ATOM 590 C C . ILE A 1 80 ? -5.191 7.605 13.938 1 98.75 80 ILE A C 1
ATOM 592 O O . ILE A 1 80 ? -5.934 6.887 13.266 1 98.75 80 ILE A O 1
ATOM 596 N N . ALA A 1 81 ? -3.979 7.16 14.328 1 98.19 81 ALA A N 1
ATOM 597 C CA . ALA A 1 81 ? -3.398 5.875 13.938 1 98.19 81 ALA A CA 1
ATOM 598 C C . ALA A 1 81 ? -4.242 4.711 14.445 1 98.19 81 ALA A C 1
ATOM 600 O O . ALA A 1 81 ? -4.242 3.631 13.852 1 98.19 81 ALA A O 1
ATOM 601 N N . ALA A 1 82 ? -5.004 4.945 15.508 1 97.5 82 ALA A N 1
ATOM 602 C CA . ALA A 1 82 ? -5.758 3.881 16.156 1 97.5 82 ALA A CA 1
ATOM 603 C C . ALA A 1 82 ? -7.133 3.711 15.523 1 97.5 82 ALA A C 1
ATOM 605 O O . ALA A 1 82 ? -7.863 2.773 15.844 1 97.5 82 ALA A O 1
ATOM 606 N N . LEU A 1 83 ? -7.535 4.605 14.688 1 97.38 83 LEU A N 1
ATOM 607 C CA . LEU A 1 83 ? -8.859 4.523 14.078 1 97.38 83 LEU A CA 1
ATOM 608 C C . LEU A 1 83 ? -8.977 3.289 13.195 1 97.38 83 LEU A C 1
ATOM 610 O O . LEU A 1 83 ? -8.031 2.949 12.469 1 97.38 83 LEU A O 1
ATOM 614 N N . PRO A 1 84 ? -10.078 2.631 13.188 1 95.06 84 PRO A N 1
ATOM 615 C CA . PRO A 1 84 ? -10.25 1.4 12.414 1 95.06 84 PRO A CA 1
ATOM 616 C C . PRO A 1 84 ? -10.594 1.667 10.945 1 95.06 84 PRO A C 1
ATOM 618 O O . PRO A 1 84 ? -10.633 0.736 10.141 1 95.06 84 PRO A O 1
ATOM 621 N N . CYS A 1 85 ? -10.898 2.846 10.586 1 96.62 85 CYS A N 1
ATOM 622 C CA . CYS A 1 85 ? -11.312 3.203 9.234 1 96.62 85 CYS A CA 1
ATOM 623 C C . CYS A 1 85 ? -10.148 3.781 8.438 1 96.62 85 CYS A C 1
ATOM 625 O O . CYS A 1 85 ? -9.094 4.074 9 1 96.62 85 CYS A O 1
ATOM 627 N N . LEU A 1 86 ? -10.352 3.855 7.113 1 98.5 86 LEU A N 1
ATOM 628 C CA . LEU A 1 86 ? -9.352 4.473 6.25 1 98.5 86 LEU A CA 1
ATOM 629 C C . LEU A 1 86 ? -9.273 5.977 6.488 1 98.5 86 LEU A C 1
ATOM 631 O O . LEU A 1 86 ? -10.305 6.652 6.539 1 98.5 86 LEU A O 1
ATOM 635 N N . THR A 1 87 ? -8.117 6.5 6.754 1 98.81 87 THR A N 1
ATOM 636 C CA . THR A 1 87 ? -7.891 7.922 6.984 1 98.81 87 THR A CA 1
ATOM 637 C C . THR A 1 87 ? -6.992 8.508 5.902 1 98.81 87 THR A C 1
ATOM 639 O O . THR A 1 87 ? -6.043 7.863 5.457 1 98.81 87 THR A O 1
ATOM 642 N N . VAL A 1 88 ? -7.328 9.742 5.406 1 98.94 88 VAL A N 1
ATOM 643 C CA . VAL A 1 88 ? -6.582 10.398 4.34 1 98.94 88 VAL A CA 1
ATOM 644 C C . VAL A 1 88 ? -6.203 11.82 4.766 1 98.94 88 VAL A C 1
ATOM 646 O O . VAL A 1 88 ? -7.066 12.602 5.176 1 98.94 88 VAL A O 1
ATOM 649 N N . ALA A 1 89 ? -4.938 12.117 4.762 1 98.94 89 ALA A N 1
ATOM 650 C CA . ALA A 1 89 ? -4.5 13.516 4.816 1 98.94 89 ALA A CA 1
ATOM 651 C C . ALA A 1 89 ? -4.477 14.133 3.42 1 98.94 89 ALA A C 1
ATOM 653 O O . ALA A 1 89 ? -3.641 13.766 2.588 1 98.94 89 ALA A O 1
ATOM 654 N N . ALA A 1 90 ? -5.414 14.969 3.139 1 98.94 90 ALA A N 1
ATOM 655 C CA . ALA A 1 90 ? -5.461 15.727 1.894 1 98.94 90 ALA A CA 1
ATOM 656 C C . ALA A 1 90 ? -4.742 17.062 2.045 1 98.94 90 ALA A C 1
ATOM 658 O O . ALA A 1 90 ? -5.352 18.062 2.441 1 98.94 90 ALA A O 1
ATOM 659 N N . LEU A 1 91 ? -3.467 17.078 1.659 1 98.94 91 LEU A N 1
ATOM 660 C CA . LEU A 1 91 ? -2.609 18.234 1.895 1 98.94 91 LEU A CA 1
ATOM 661 C C . LEU A 1 91 ? -2.844 19.312 0.838 1 98.94 91 LEU A C 1
ATOM 663 O O . LEU A 1 91 ? -2.322 19.219 -0.276 1 98.94 91 LEU A O 1
ATOM 667 N N . ASN A 1 92 ? -3.566 20.344 1.253 1 98.81 92 ASN A N 1
ATOM 668 C CA . ASN A 1 92 ? -3.926 21.453 0.386 1 98.81 92 ASN A CA 1
ATOM 669 C C . ASN A 1 92 ? -2.73 22.359 0.116 1 98.81 92 ASN A C 1
ATOM 671 O O . ASN A 1 92 ? -2.818 23.297 -0.69 1 98.81 92 ASN A O 1
ATOM 675 N N . GLY A 1 93 ? -1.638 22.109 0.799 1 98.69 93 GLY A N 1
ATOM 676 C CA . GLY A 1 93 ? -0.419 22.891 0.667 1 98.69 93 GLY A CA 1
ATOM 677 C C . GLY A 1 93 ? 0.7 22.422 1.57 1 98.69 93 GLY A C 1
ATOM 678 O O . GLY A 1 93 ? 0.781 21.219 1.888 1 98.69 93 GLY A O 1
ATOM 679 N N . THR A 1 94 ? 1.517 23.328 1.952 1 98.69 94 THR A N 1
ATOM 680 C CA . THR A 1 94 ? 2.75 23.031 2.672 1 98.69 94 THR A CA 1
ATOM 681 C C . THR A 1 94 ? 2.445 22.438 4.047 1 98.69 94 THR A C 1
ATOM 683 O O . THR A 1 94 ? 1.538 22.906 4.738 1 98.69 94 THR A O 1
ATOM 686 N N . LEU A 1 95 ? 3.141 21.406 4.41 1 98.81 95 LEU A N 1
ATOM 687 C CA . LEU A 1 95 ? 3.109 20.75 5.711 1 98.81 95 LEU A CA 1
ATOM 688 C C . LEU A 1 95 ? 4.438 20.922 6.441 1 98.81 95 LEU A C 1
ATOM 690 O O . LEU A 1 95 ? 5.488 20.516 5.934 1 98.81 95 LEU A O 1
ATOM 694 N N . ALA A 1 96 ? 4.363 21.484 7.648 1 97.75 96 ALA A N 1
ATOM 695 C CA . ALA A 1 96 ? 5.625 21.766 8.336 1 97.75 96 ALA A CA 1
ATOM 696 C C . ALA A 1 96 ? 5.516 21.469 9.828 1 97.75 96 ALA A C 1
ATOM 698 O O . ALA A 1 96 ? 4.441 21.594 10.414 1 97.75 96 ALA A O 1
ATOM 699 N N . GLY A 1 97 ? 6.641 21.156 10.43 1 96.19 97 GLY A N 1
ATOM 700 C CA . GLY A 1 97 ? 6.789 21.078 11.875 1 96.19 97 GLY A CA 1
ATOM 701 C C . GLY A 1 97 ? 5.977 19.953 12.5 1 96.19 97 GLY A C 1
ATOM 702 O O . GLY A 1 97 ? 5.891 18.859 11.945 1 96.19 97 GLY A O 1
ATOM 703 N N . GLY A 1 98 ? 5.453 20.219 13.734 1 96.44 98 GLY A N 1
ATOM 704 C CA . GLY A 1 98 ? 4.758 19.219 14.516 1 96.44 98 GLY A CA 1
ATOM 705 C C . GLY A 1 98 ? 3.48 18.719 13.859 1 96.44 98 GLY A C 1
ATOM 706 O O . GLY A 1 98 ? 2.971 17.656 14.203 1 96.44 98 GLY A O 1
ATOM 707 N N . ALA A 1 99 ? 3.012 19.469 12.891 1 98.5 99 ALA A N 1
ATOM 708 C CA . ALA A 1 99 ? 1.797 19.078 12.188 1 98.5 99 ALA A CA 1
ATOM 709 C C . ALA A 1 99 ? 2.037 17.828 11.352 1 98.5 99 ALA A C 1
ATOM 711 O O . ALA A 1 99 ? 1.088 17.141 10.961 1 98.5 99 ALA A O 1
ATOM 712 N N . ASN A 1 100 ? 3.301 17.484 11.031 1 98.62 100 ASN A N 1
ATOM 713 C CA . ASN A 1 100 ? 3.619 16.266 10.297 1 98.62 100 ASN A CA 1
ATOM 714 C C . ASN A 1 100 ? 3.037 15.023 10.977 1 98.62 100 ASN A C 1
ATOM 716 O O . ASN A 1 100 ? 2.646 14.07 10.305 1 98.62 100 ASN A O 1
ATOM 720 N N . GLY A 1 101 ? 2.988 15.086 12.32 1 98.69 101 GLY A N 1
ATOM 721 C CA . GLY A 1 101 ? 2.549 13.922 13.07 1 98.69 101 GLY A CA 1
ATOM 722 C C . GLY A 1 101 ? 1.159 13.453 12.68 1 98.69 101 GLY A C 1
ATOM 723 O O . GLY A 1 101 ? 0.935 12.258 12.492 1 98.69 101 GLY A O 1
ATOM 724 N N . MET A 1 102 ? 0.235 14.367 12.57 1 98.81 102 MET A N 1
ATOM 725 C CA . MET A 1 102 ? -1.129 13.969 12.234 1 98.81 102 MET A CA 1
ATOM 726 C C . MET A 1 102 ? -1.207 13.445 10.805 1 98.81 102 MET A C 1
ATOM 728 O O . MET A 1 102 ? -1.953 12.508 10.516 1 98.81 102 MET A O 1
ATOM 732 N N . ALA A 1 103 ? -0.449 14.008 9.859 1 98.88 103 ALA A N 1
ATOM 733 C CA . ALA A 1 103 ? -0.427 13.523 8.484 1 98.88 103 ALA A CA 1
ATOM 734 C C . ALA A 1 103 ? 0.206 12.133 8.406 1 98.88 103 ALA A C 1
ATOM 736 O O . ALA A 1 103 ? -0.31 11.25 7.723 1 98.88 103 ALA A O 1
ATOM 737 N N . LEU A 1 104 ? 1.347 11.938 9.133 1 98.81 104 LEU A N 1
ATOM 738 C CA . LEU A 1 104 ? 2.049 10.656 9.148 1 98.81 104 LEU A CA 1
ATOM 739 C C . LEU A 1 104 ? 1.17 9.562 9.75 1 98.81 104 LEU A C 1
ATOM 741 O O . LEU A 1 104 ? 1.308 8.391 9.398 1 98.81 104 LEU A O 1
ATOM 745 N N . ALA A 1 105 ? 0.253 9.945 10.648 1 98.75 105 ALA A N 1
ATOM 746 C CA . ALA A 1 105 ? -0.611 8.984 11.328 1 98.75 105 ALA A CA 1
ATOM 747 C C . ALA A 1 105 ? -1.753 8.539 10.414 1 98.75 105 ALA A C 1
ATOM 749 O O . ALA A 1 105 ? -2.385 7.508 10.664 1 98.75 105 ALA A O 1
ATOM 750 N N . CYS A 1 106 ? -2.092 9.344 9.414 1 98.81 106 CYS A N 1
ATOM 751 C CA . CYS A 1 106 ? -3.115 8.93 8.453 1 98.81 106 CYS A CA 1
ATOM 752 C C . CYS A 1 106 ? -2.633 7.762 7.605 1 98.81 106 CYS A C 1
ATOM 754 O O . CYS A 1 106 ? -1.431 7.602 7.387 1 98.81 106 CYS A O 1
ATOM 756 N N . ASP A 1 107 ? -3.58 7.004 7.086 1 98.69 107 ASP A N 1
ATOM 757 C CA . ASP A 1 107 ? -3.27 5.855 6.234 1 98.69 107 ASP A CA 1
ATOM 758 C C . ASP A 1 107 ? -2.678 6.309 4.902 1 98.69 107 ASP A C 1
ATOM 760 O O . ASP A 1 107 ? -1.767 5.668 4.371 1 98.69 107 ASP A O 1
ATOM 764 N N . LEU A 1 108 ? -3.248 7.332 4.332 1 98.81 108 LEU A N 1
ATOM 765 C CA . LEU A 1 108 ? -2.834 7.855 3.035 1 98.81 108 LEU A CA 1
ATOM 766 C C . LEU A 1 108 ? -2.59 9.359 3.107 1 98.81 108 LEU A C 1
ATOM 768 O O . LEU A 1 108 ? -3.229 10.055 3.9 1 98.81 108 LEU A O 1
ATOM 772 N N . ARG A 1 109 ? -1.676 9.812 2.293 1 98.94 109 ARG A N 1
ATOM 773 C CA . ARG A 1 109 ? -1.417 11.234 2.092 1 98.94 109 ARG A CA 1
ATOM 774 C C . ARG A 1 109 ? -1.461 11.594 0.611 1 98.94 109 ARG A C 1
ATOM 776 O O . ARG A 1 109 ? -0.75 11 -0.2 1 98.94 109 ARG A O 1
ATOM 783 N N . ILE A 1 110 ? -2.295 12.516 0.266 1 98.94 110 ILE A N 1
ATOM 784 C CA . ILE A 1 110 ? -2.281 13.094 -1.073 1 98.94 110 ILE A CA 1
ATOM 785 C C . ILE A 1 110 ? -1.991 14.594 -0.985 1 98.94 110 ILE A C 1
ATOM 787 O O . ILE A 1 110 ? -2.271 15.227 0.034 1 98.94 110 ILE A O 1
ATOM 791 N N . ALA A 1 111 ? -1.419 15.172 -2.037 1 98.94 111 ALA A N 1
ATOM 792 C CA . ALA A 1 111 ? -0.959 16.562 -1.926 1 98.94 111 ALA A CA 1
ATOM 793 C C . ALA A 1 111 ? -1.159 17.312 -3.238 1 98.94 111 ALA A C 1
ATOM 795 O O . ALA A 1 111 ? -1.166 16.703 -4.312 1 98.94 111 ALA A O 1
ATOM 796 N N . VAL A 1 112 ? -1.338 18.562 -3.141 1 98.88 112 VAL A N 1
ATOM 797 C CA . VAL A 1 112 ? -1.264 19.438 -4.305 1 98.88 112 VAL A CA 1
ATOM 798 C C . VAL A 1 112 ? 0.189 19.578 -4.754 1 98.88 112 VAL A C 1
ATOM 800 O O . VAL A 1 112 ? 1.111 19.406 -3.957 1 98.88 112 VAL A O 1
ATOM 803 N N . PRO A 1 113 ? 0.412 19.906 -6.016 1 98.69 113 PRO A N 1
ATOM 804 C CA . PRO A 1 113 ? 1.776 19.938 -6.547 1 98.69 113 PRO A CA 1
ATOM 805 C C . PRO A 1 113 ? 2.654 20.984 -5.875 1 98.69 113 PRO A C 1
ATOM 807 O O . PRO A 1 113 ? 3.877 20.828 -5.816 1 98.69 113 PRO A O 1
ATOM 810 N N . GLU A 1 114 ? 2.045 22.031 -5.293 1 98.38 114 GLU A N 1
ATOM 811 C CA . GLU A 1 114 ? 2.797 23.156 -4.734 1 98.38 114 GLU A CA 1
ATOM 812 C C . GLU A 1 114 ? 3.236 22.859 -3.303 1 98.38 114 GLU A C 1
ATOM 814 O O . GLU A 1 114 ? 4.039 23.609 -2.734 1 98.38 114 GLU A O 1
ATOM 819 N N . ALA A 1 115 ? 2.758 21.781 -2.787 1 98.62 115 ALA A N 1
ATOM 820 C CA . ALA A 1 115 ? 3.049 21.484 -1.389 1 98.62 115 ALA A CA 1
ATOM 821 C C . ALA A 1 115 ? 4.539 21.219 -1.182 1 98.62 115 ALA A C 1
ATOM 823 O O . ALA A 1 115 ? 5.199 20.641 -2.045 1 98.62 115 ALA A O 1
ATOM 824 N N . LYS A 1 116 ? 4.996 21.688 -0.09 1 98.75 116 LYS A N 1
ATOM 825 C CA . LYS A 1 116 ? 6.301 21.312 0.45 1 98.75 116 LYS A CA 1
ATOM 826 C C . LYS A 1 116 ? 6.16 20.641 1.811 1 98.75 116 LYS A C 1
ATOM 828 O O . LYS A 1 116 ? 5.23 20.938 2.562 1 98.75 116 LYS A O 1
ATOM 833 N N . LEU A 1 117 ? 7.051 19.719 2.066 1 98.81 117 LEU A N 1
ATOM 834 C CA . LEU A 1 117 ? 7.035 18.984 3.332 1 98.81 117 LEU A CA 1
ATOM 835 C C . LEU A 1 117 ? 8.383 19.109 4.039 1 98.81 117 LEU A C 1
ATOM 837 O O . LEU A 1 117 ? 9.422 18.828 3.445 1 98.81 117 LEU A O 1
ATOM 841 N N . PHE A 1 118 ? 8.32 19.547 5.262 1 98.5 118 PHE A N 1
ATOM 842 C CA . PHE A 1 118 ? 9.562 19.609 6.023 1 98.5 118 PHE A CA 1
ATOM 843 C C . PHE A 1 118 ? 9.281 19.594 7.52 1 98.5 118 PHE A C 1
ATOM 845 O O . PHE A 1 118 ? 8.156 19.828 7.953 1 98.5 118 PHE A O 1
ATOM 852 N N . TYR A 1 119 ? 10.25 19.203 8.305 1 98.06 119 TYR A N 1
ATOM 853 C CA . TYR A 1 119 ? 10.234 19 9.75 1 98.06 119 TYR A CA 1
ATOM 854 C C . TYR A 1 119 ? 11.539 19.469 10.383 1 98.06 119 TYR A C 1
ATOM 856 O O . TYR A 1 119 ? 12.414 18.672 10.711 1 98.06 119 TYR A O 1
ATOM 864 N N . PRO A 1 120 ? 11.609 20.812 10.648 1 95.56 120 PRO A N 1
ATOM 865 C CA . PRO A 1 120 ? 12.914 21.422 10.953 1 95.56 120 PRO A CA 1
ATOM 866 C C . PRO A 1 120 ? 13.258 21.344 12.438 1 95.56 120 PRO A C 1
ATOM 868 O O . PRO A 1 120 ? 13.703 22.328 13.023 1 95.56 120 PRO A O 1
ATOM 871 N N . VAL A 1 121 ? 13.211 20.219 13 1 95 121 VAL A N 1
ATOM 872 C CA . VAL A 1 121 ? 13.453 20.031 14.422 1 95 121 VAL A CA 1
ATOM 873 C C . VAL A 1 121 ? 14.938 20.234 14.719 1 95 121 VAL A C 1
ATOM 875 O O . VAL A 1 121 ? 15.297 20.781 15.773 1 95 121 VAL A O 1
ATOM 878 N N . MET A 1 122 ? 15.812 19.812 13.836 1 94.19 122 MET A N 1
ATOM 879 C CA . MET A 1 122 ? 17.25 19.984 14.031 1 94.19 122 MET A CA 1
ATOM 880 C C . MET A 1 122 ? 17.594 21.469 14.156 1 94.19 122 MET A C 1
ATOM 882 O O . MET A 1 122 ? 18.312 21.859 15.086 1 94.19 122 MET A O 1
ATOM 886 N N . LYS A 1 123 ? 17.125 22.234 13.305 1 94.56 123 LYS A N 1
ATOM 887 C CA . LYS A 1 123 ? 17.375 23.672 13.289 1 94.56 123 LYS A CA 1
ATOM 888 C C . LYS A 1 123 ? 16.75 24.359 14.508 1 94.56 123 LYS A C 1
ATOM 890 O O . LYS A 1 123 ? 17.359 25.266 15.094 1 94.56 123 LYS A O 1
ATOM 895 N N . LEU A 1 124 ? 15.578 23.938 14.93 1 93.69 124 LEU A N 1
ATOM 896 C CA . LEU A 1 124 ? 14.805 24.609 15.969 1 93.69 124 LEU A CA 1
ATOM 897 C C . LEU A 1 124 ? 15.188 24.094 17.359 1 93.69 124 LEU A C 1
ATOM 899 O O . LEU A 1 124 ? 14.789 24.688 18.359 1 93.69 124 LEU A O 1
ATOM 903 N N . GLY A 1 125 ? 15.867 22.969 17.344 1 93.81 125 GLY A N 1
ATOM 904 C CA . GLY A 1 125 ? 16.344 22.422 18.609 1 93.81 125 GLY A CA 1
ATOM 905 C C . GLY A 1 125 ? 15.281 21.641 19.375 1 93.81 125 GLY A C 1
ATOM 906 O O . GLY A 1 125 ? 15.203 21.719 20.594 1 93.81 125 GLY A O 1
ATOM 907 N N . PHE A 1 126 ? 14.367 21.016 18.703 1 93.25 126 PHE A N 1
ATOM 908 C CA . PHE A 1 126 ? 13.336 20.172 19.312 1 93.25 126 PHE A CA 1
ATOM 909 C C . PHE A 1 126 ? 13.508 18.719 18.891 1 93.25 126 PHE A C 1
ATOM 911 O O . PHE A 1 126 ? 14.055 18.438 17.812 1 93.25 126 PHE A O 1
ATOM 918 N N . LEU A 1 127 ? 13.078 17.812 19.688 1 95.19 127 LEU A N 1
ATOM 919 C CA . LEU A 1 127 ? 12.898 16.422 19.266 1 95.19 127 LEU A CA 1
ATOM 920 C C . LEU A 1 127 ? 11.609 16.266 18.469 1 95.19 127 LEU A C 1
ATOM 922 O O . LEU A 1 127 ? 10.594 16.891 18.781 1 95.19 127 LEU A O 1
ATOM 926 N N . PRO A 1 128 ? 11.641 15.461 17.438 1 96.75 128 PRO A N 1
ATOM 927 C CA . PRO A 1 128 ? 10.352 15.102 16.844 1 96.75 128 PRO A CA 1
ATOM 928 C C . PRO A 1 128 ? 9.461 14.312 17.797 1 96.75 128 PRO A C 1
ATOM 930 O O . PRO A 1 128 ? 9.93 13.812 18.828 1 96.75 128 PRO A O 1
ATOM 933 N N . GLN A 1 129 ? 8.211 14.305 17.5 1 96.94 129 GLN A N 1
ATOM 934 C CA . GLN A 1 129 ? 7.359 13.422 18.281 1 96.94 129 GLN A CA 1
ATOM 935 C C . GLN A 1 129 ? 7.84 11.977 18.203 1 96.94 129 GLN A C 1
ATOM 937 O O . GLN A 1 129 ? 8.281 11.523 17.141 1 96.94 129 GLN A O 1
ATOM 942 N N . PRO A 1 130 ? 7.73 11.234 19.234 1 97.25 130 PRO A N 1
ATOM 943 C CA . PRO A 1 130 ? 8.328 9.898 19.297 1 97.25 130 PRO A CA 1
ATOM 944 C C . PRO A 1 130 ? 7.848 8.984 18.172 1 97.25 130 PRO A C 1
ATOM 946 O O . PRO A 1 130 ? 8.633 8.195 17.641 1 97.25 130 PRO A O 1
ATOM 949 N N . SER A 1 131 ? 6.648 9.055 17.75 1 98.5 131 SER A N 1
ATOM 950 C CA . SER A 1 131 ? 6.094 8.125 16.766 1 98.5 131 SER A CA 1
ATOM 951 C C . SER A 1 131 ? 6.445 8.547 15.344 1 98.5 131 SER A C 1
ATOM 953 O O . SER A 1 131 ? 6.328 7.75 14.406 1 98.5 131 SER A O 1
ATOM 955 N N . ASP A 1 132 ? 6.84 9.852 15.172 1 98.44 132 ASP A N 1
ATOM 956 C CA . ASP A 1 132 ? 6.973 10.406 13.828 1 98.44 132 ASP A CA 1
ATOM 957 C C . ASP A 1 132 ? 8.133 9.758 13.07 1 98.44 132 ASP A C 1
ATOM 959 O O . ASP A 1 132 ? 7.973 9.328 11.93 1 98.44 132 ASP A O 1
ATOM 963 N N . PRO A 1 133 ? 9.359 9.633 13.703 1 98.44 133 PRO A N 1
ATOM 964 C CA . PRO A 1 133 ? 10.453 8.984 12.977 1 98.44 133 PRO A CA 1
ATOM 965 C C . PRO A 1 133 ? 10.133 7.543 12.586 1 98.44 133 PRO A C 1
ATOM 967 O O . PRO A 1 133 ? 10.508 7.09 11.508 1 98.44 133 PRO A O 1
ATOM 970 N N . VAL A 1 134 ? 9.414 6.809 13.414 1 98.38 134 VAL A N 1
ATOM 971 C CA . VAL A 1 134 ? 9.062 5.414 13.164 1 98.38 134 VAL A CA 1
ATOM 972 C C . VAL A 1 134 ? 8.094 5.324 11.984 1 98.38 134 VAL A C 1
ATOM 974 O O . VAL A 1 134 ? 8.312 4.555 11.047 1 98.38 134 VAL A O 1
ATOM 977 N N . ARG A 1 135 ? 7.082 6.102 12.016 1 98.5 135 ARG A N 1
ATOM 978 C CA . ARG A 1 135 ? 6.09 6.094 10.945 1 98.5 135 ARG A CA 1
ATOM 979 C C . ARG A 1 135 ? 6.707 6.551 9.625 1 98.5 135 ARG A C 1
ATOM 981 O O . ARG A 1 135 ? 6.422 5.977 8.57 1 98.5 135 ARG A O 1
ATOM 988 N N . MET A 1 136 ? 7.512 7.629 9.727 1 98.69 136 MET A N 1
ATOM 989 C CA . MET A 1 136 ? 8.148 8.141 8.516 1 98.69 136 MET A CA 1
ATOM 990 C C . MET A 1 136 ? 9.078 7.102 7.906 1 98.69 136 MET A C 1
ATOM 992 O O . MET A 1 136 ? 9.055 6.879 6.691 1 98.69 136 MET A O 1
ATOM 996 N N . ALA A 1 137 ? 9.898 6.426 8.719 1 98.5 137 ALA A N 1
ATOM 997 C CA . ALA A 1 137 ? 10.828 5.414 8.227 1 98.5 137 ALA A CA 1
ATOM 998 C C . ALA A 1 137 ? 10.086 4.234 7.605 1 98.5 137 ALA A C 1
ATOM 1000 O O . ALA A 1 137 ? 10.555 3.631 6.641 1 98.5 137 ALA A O 1
ATOM 1001 N N . ALA A 1 138 ? 8.969 3.893 8.117 1 98 138 ALA A N 1
ATOM 1002 C CA . ALA A 1 138 ? 8.164 2.809 7.559 1 98 138 ALA A CA 1
ATOM 1003 C C . ALA A 1 138 ? 7.684 3.15 6.152 1 98 138 ALA A C 1
ATOM 1005 O O . ALA A 1 138 ? 7.461 2.258 5.328 1 98 138 ALA A O 1
ATOM 1006 N N . LEU A 1 139 ? 7.559 4.441 5.875 1 98.06 139 LEU A N 1
ATOM 1007 C CA . LEU A 1 139 ? 7.059 4.898 4.586 1 98.06 139 LEU A CA 1
ATOM 1008 C C . LEU A 1 139 ? 8.195 5.074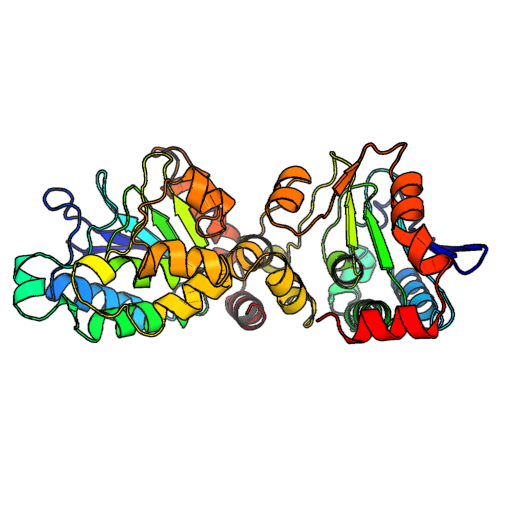 3.588 1 98.06 139 LEU A C 1
ATOM 1010 O O . LEU A 1 139 ? 8.094 4.652 2.434 1 98.06 139 LEU A O 1
ATOM 1014 N N . ILE A 1 140 ? 9.312 5.688 4.086 1 98.25 140 ILE A N 1
ATOM 1015 C CA . ILE A 1 140 ? 10.258 6.156 3.08 1 98.25 140 ILE A CA 1
ATOM 1016 C C . ILE A 1 140 ? 11.656 5.617 3.389 1 98.25 140 ILE A C 1
ATOM 1018 O O . ILE A 1 140 ? 12.625 5.961 2.711 1 98.25 140 ILE A O 1
ATOM 1022 N N . GLY A 1 141 ? 11.82 4.824 4.465 1 97.5 141 GLY A N 1
ATOM 1023 C CA . GLY A 1 141 ? 13.102 4.242 4.836 1 97.5 141 GLY A CA 1
ATOM 1024 C C . GLY A 1 141 ? 13.906 5.133 5.762 1 97.5 141 GLY A C 1
ATOM 1025 O O . GLY A 1 141 ? 13.594 6.312 5.93 1 97.5 141 GLY A O 1
ATOM 1026 N N . PRO A 1 142 ? 14.984 4.613 6.348 1 96.75 142 PRO A N 1
ATOM 1027 C CA . PRO A 1 142 ? 15.734 5.32 7.387 1 96.75 142 PRO A CA 1
ATOM 1028 C C . PRO A 1 142 ? 16.562 6.477 6.836 1 96.75 142 PRO A C 1
ATOM 1030 O O . PRO A 1 142 ? 16.672 7.523 7.48 1 96.75 142 PRO A O 1
ATOM 1033 N N . ALA A 1 143 ? 17.125 6.289 5.598 1 97.38 143 ALA A N 1
ATOM 1034 C CA . ALA A 1 143 ? 18 7.32 5.051 1 97.38 143 ALA A CA 1
ATOM 1035 C C . ALA A 1 143 ? 17.219 8.578 4.703 1 97.38 143 ALA A C 1
ATOM 1037 O O . ALA A 1 143 ? 17.625 9.688 5.059 1 97.38 143 ALA A O 1
ATOM 1038 N N . ARG A 1 144 ? 16.031 8.406 4.113 1 98.25 144 ARG A N 1
ATOM 1039 C CA . ARG A 1 144 ? 15.234 9.555 3.721 1 98.25 144 ARG A CA 1
ATOM 1040 C C . ARG A 1 144 ? 14.594 10.219 4.938 1 98.25 144 ARG A C 1
ATOM 1042 O O . ARG A 1 144 ? 14.414 11.438 4.965 1 98.25 144 ARG A O 1
ATOM 1049 N N . THR A 1 145 ? 14.266 9.406 5.957 1 98.5 145 THR A N 1
ATOM 1050 C CA . THR A 1 145 ? 13.805 9.961 7.223 1 98.5 145 THR A CA 1
ATOM 1051 C C . THR A 1 145 ? 14.859 10.883 7.828 1 98.5 145 THR A C 1
ATOM 1053 O O . THR A 1 145 ? 14.539 11.992 8.258 1 98.5 145 THR A O 1
ATOM 1056 N N . ARG A 1 146 ? 16.125 10.453 7.805 1 97.81 146 ARG A N 1
ATOM 1057 C CA . ARG A 1 146 ? 17.203 11.266 8.352 1 97.81 146 ARG A CA 1
ATOM 1058 C C . ARG A 1 146 ? 17.484 12.484 7.477 1 97.81 146 ARG A C 1
ATOM 1060 O O . ARG A 1 146 ? 17.844 13.547 7.977 1 97.81 146 ARG A O 1
ATOM 1067 N N . LEU A 1 147 ? 17.234 12.305 6.129 1 98.19 147 LEU A N 1
ATOM 1068 C CA . LEU A 1 147 ? 17.312 13.438 5.207 1 98.19 147 LEU A CA 1
ATOM 1069 C C . LEU A 1 147 ? 16.391 14.562 5.641 1 98.19 147 LEU A C 1
ATOM 1071 O O . LEU A 1 147 ? 16.766 15.734 5.637 1 98.19 147 LEU A O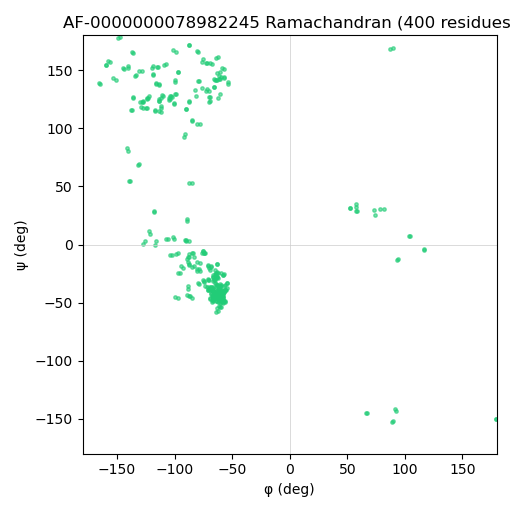 1
ATOM 1075 N N . ILE A 1 148 ? 15.219 14.188 6.129 1 98.44 148 ILE A N 1
ATOM 1076 C CA . ILE A 1 148 ? 14.203 15.172 6.48 1 98.44 148 ILE A CA 1
ATOM 1077 C C . ILE A 1 148 ? 14.422 15.656 7.91 1 98.44 148 ILE A C 1
ATOM 1079 O O . ILE A 1 148 ? 14.445 16.859 8.164 1 98.44 148 ILE A O 1
ATOM 1083 N N . LEU A 1 149 ? 14.688 14.781 8.836 1 98.06 149 LEU A N 1
ATOM 1084 C CA . LEU A 1 149 ? 14.695 15.141 10.25 1 98.06 149 LEU A CA 1
ATOM 1085 C C . LEU A 1 149 ? 16.078 15.633 10.672 1 98.06 149 LEU A C 1
ATOM 1087 O O . LEU A 1 149 ? 16.188 16.578 11.453 1 98.06 149 LEU A O 1
ATOM 1091 N N . MET A 1 150 ? 17.125 15.055 10.188 1 97.56 150 MET A N 1
ATOM 1092 C CA . MET A 1 150 ? 18.469 15.406 10.648 1 97.56 150 MET A CA 1
ATOM 1093 C C . MET A 1 150 ? 19.125 16.422 9.711 1 97.56 150 MET A C 1
ATOM 1095 O O . MET A 1 150 ? 19.672 17.422 10.172 1 97.56 150 MET A O 1
ATOM 1099 N N . ALA A 1 151 ? 19.016 16.141 8.344 1 97.19 151 ALA A N 1
ATOM 1100 C CA . ALA A 1 151 ? 19.594 17.078 7.387 1 97.19 151 ALA A CA 1
ATOM 1101 C C . ALA A 1 151 ? 18.703 18.297 7.199 1 97.19 151 ALA A C 1
ATOM 1103 O O . ALA A 1 151 ? 19.125 19.312 6.645 1 97.19 151 ALA A O 1
ATOM 1104 N N . GLY A 1 152 ? 17.438 18.203 7.625 1 96.88 152 GLY A N 1
ATOM 1105 C CA . GLY A 1 152 ? 16.531 19.328 7.633 1 96.88 152 GLY A CA 1
ATOM 1106 C C . GLY A 1 152 ? 16.062 19.719 6.246 1 96.88 152 GLY A C 1
ATOM 1107 O O . GLY A 1 152 ? 15.742 20.891 5.996 1 96.88 152 GLY A O 1
ATOM 1108 N N . GLN A 1 153 ? 15.977 18.797 5.352 1 97.62 153 GLN A N 1
ATOM 1109 C CA . GLN A 1 153 ? 15.609 19.094 3.973 1 97.62 153 GLN A CA 1
ATOM 1110 C C . GLN A 1 153 ? 14.109 19.359 3.848 1 97.62 153 GLN A C 1
ATOM 1112 O O . GLN A 1 153 ? 13.297 18.703 4.488 1 97.62 153 GLN A O 1
ATOM 1117 N N . LYS A 1 154 ? 13.797 20.375 3.148 1 98.69 154 LYS A N 1
ATOM 1118 C CA . LYS A 1 154 ? 12.461 20.672 2.646 1 98.69 154 LYS A CA 1
ATOM 1119 C C . LYS A 1 154 ? 12.242 20.047 1.271 1 98.69 154 LYS A C 1
ATOM 1121 O O . LYS A 1 154 ? 12.914 20.406 0.305 1 98.69 154 LYS A O 1
ATOM 1126 N N . ILE A 1 155 ? 11.305 19.141 1.192 1 98.62 155 ILE A N 1
ATOM 1127 C CA . ILE A 1 155 ? 11.172 18.406 -0.063 1 98.62 155 ILE A CA 1
ATOM 1128 C C . ILE A 1 155 ? 9.898 18.844 -0.786 1 98.62 155 ILE A C 1
ATOM 1130 O O . ILE A 1 155 ? 8.953 19.328 -0.156 1 98.62 155 ILE A O 1
ATOM 1134 N N . THR A 1 156 ? 9.898 18.688 -2.059 1 98.81 156 THR A N 1
ATOM 1135 C CA . THR A 1 156 ? 8.75 19.016 -2.896 1 98.81 156 THR A CA 1
ATOM 1136 C C . THR A 1 156 ? 7.707 17.906 -2.844 1 98.81 156 THR A C 1
ATOM 1138 O O . THR A 1 156 ? 7.984 16.797 -2.369 1 98.81 156 THR A O 1
ATOM 1141 N N . ALA A 1 157 ? 6.531 18.266 -3.328 1 98.75 157 ALA A N 1
ATOM 1142 C CA . ALA A 1 157 ? 5.492 17.25 -3.455 1 98.75 157 ALA A CA 1
ATOM 1143 C C . ALA A 1 157 ? 5.953 16.094 -4.344 1 98.75 157 ALA A C 1
ATOM 1145 O O . ALA A 1 157 ? 5.68 14.93 -4.055 1 98.75 157 ALA A O 1
ATOM 1146 N N . GLN A 1 158 ? 6.648 16.406 -5.402 1 98.44 158 GLN A N 1
ATOM 1147 C CA . GLN A 1 158 ? 7.141 15.391 -6.332 1 98.44 158 GLN A CA 1
ATOM 1148 C C . GLN A 1 158 ? 8.148 14.461 -5.656 1 98.44 158 GLN A C 1
ATOM 1150 O O . GLN A 1 158 ? 8.062 13.242 -5.797 1 98.44 158 GLN A O 1
ATOM 1155 N N . GLU A 1 159 ? 9.133 15.039 -4.949 1 98.31 159 GLU A N 1
ATOM 1156 C CA . GLU A 1 159 ? 10.078 14.219 -4.199 1 98.31 159 GLU A CA 1
ATOM 1157 C C . GLU A 1 159 ? 9.367 13.328 -3.189 1 98.31 159 GLU A C 1
ATOM 1159 O O . GLU A 1 159 ? 9.695 12.148 -3.053 1 98.31 159 GLU A O 1
ATOM 1164 N N . ALA A 1 160 ? 8.398 13.945 -2.449 1 98.81 160 ALA A N 1
ATOM 1165 C CA . ALA A 1 160 ? 7.648 13.203 -1.44 1 98.81 160 ALA A CA 1
ATOM 1166 C C . ALA A 1 160 ? 6.922 12.008 -2.064 1 98.81 160 ALA A C 1
ATOM 1168 O O . ALA A 1 160 ? 6.852 10.938 -1.466 1 98.81 160 ALA A O 1
ATOM 1169 N N . TYR A 1 161 ? 6.363 12.234 -3.25 1 98.44 161 TYR A N 1
ATOM 1170 C CA . TYR A 1 161 ? 5.719 11.148 -3.982 1 98.44 161 TYR A CA 1
ATOM 1171 C C . TYR A 1 161 ? 6.727 10.07 -4.355 1 98.44 161 TYR A C 1
ATOM 1173 O O . TYR A 1 161 ? 6.48 8.875 -4.133 1 98.44 161 TYR A O 1
ATOM 1181 N N . GLU A 1 162 ? 7.863 10.469 -4.922 1 97.25 162 GLU A N 1
ATOM 1182 C CA . GLU A 1 162 ? 8.898 9.523 -5.332 1 97.25 162 GLU A CA 1
ATOM 1183 C C . GLU A 1 162 ? 9.422 8.719 -4.141 1 97.25 162 GLU A C 1
ATOM 1185 O O . GLU A 1 162 ? 9.734 7.535 -4.273 1 97.25 162 GLU A O 1
ATOM 1190 N N . PHE A 1 163 ? 9.469 9.383 -2.934 1 97.38 163 PHE A N 1
ATOM 1191 C CA . PHE A 1 163 ? 9.961 8.734 -1.727 1 97.38 163 PHE A CA 1
ATOM 1192 C C . PHE A 1 163 ? 8.938 7.738 -1.192 1 97.38 163 PHE A C 1
ATOM 1194 O O . PHE A 1 163 ? 9.297 6.75 -0.549 1 97.38 163 PHE A O 1
ATOM 1201 N N . GLY A 1 164 ? 7.609 8.039 -1.401 1 97.81 164 GLY A N 1
ATOM 1202 C CA . GLY A 1 164 ? 6.547 7.227 -0.829 1 97.81 164 GLY A CA 1
ATOM 1203 C C . GLY A 1 164 ? 5.875 7.883 0.364 1 97.81 164 GLY A C 1
ATOM 1204 O O . GLY A 1 164 ? 5.055 7.262 1.041 1 97.81 164 GLY A O 1
ATOM 1205 N N . LEU A 1 165 ? 6.223 9.133 0.619 1 98.5 165 LEU A N 1
ATOM 1206 C CA . LEU A 1 165 ? 5.629 9.891 1.715 1 98.5 165 LEU A CA 1
ATOM 1207 C C . LEU A 1 165 ? 4.246 10.406 1.332 1 98.5 165 LEU A C 1
ATOM 1209 O O . LEU A 1 165 ? 3.367 10.539 2.188 1 98.5 165 LEU A O 1
ATOM 1213 N N . VAL A 1 166 ? 4.086 10.727 0.094 1 98.75 166 VAL A N 1
ATOM 1214 C CA . VAL A 1 166 ? 2.828 11.117 -0.536 1 98.75 166 VAL A CA 1
ATOM 1215 C C . VAL A 1 166 ? 2.414 10.062 -1.561 1 98.75 166 VAL A C 1
ATOM 1217 O O . VAL A 1 166 ? 3.242 9.586 -2.342 1 98.75 166 VAL A O 1
ATOM 1220 N N . ASP A 1 167 ? 1.144 9.742 -1.566 1 98.19 167 ASP A N 1
ATOM 1221 C CA . ASP A 1 167 ? 0.678 8.602 -2.354 1 98.19 167 ASP A CA 1
ATOM 1222 C C . ASP A 1 167 ? 0.12 9.055 -3.699 1 98.19 167 ASP A C 1
ATOM 1224 O O . ASP A 1 167 ? 0.055 8.266 -4.648 1 98.19 167 ASP A O 1
ATOM 1228 N N . ARG A 1 168 ? -0.333 10.289 -3.793 1 98.31 168 ARG A N 1
ATOM 1229 C CA . ARG A 1 168 ? -0.811 10.898 -5.031 1 98.31 168 ARG A CA 1
ATOM 1230 C C . ARG A 1 168 ? -0.586 12.406 -5.02 1 98.31 168 ARG A C 1
ATOM 1232 O O . ARG A 1 168 ? -0.75 13.055 -3.986 1 98.31 168 ARG A O 1
ATOM 1239 N N . ILE A 1 169 ? -0.219 12.953 -6.172 1 98.69 169 ILE A N 1
ATOM 1240 C CA . ILE A 1 169 ? -0.228 14.398 -6.398 1 98.69 169 ILE A CA 1
ATOM 1241 C C . ILE A 1 169 ? -1.423 14.773 -7.27 1 98.69 169 ILE A C 1
ATOM 1243 O O . ILE A 1 169 ? -1.62 14.203 -8.344 1 98.69 169 ILE A O 1
ATOM 1247 N N . VAL A 1 170 ? -2.189 15.664 -6.746 1 98.31 170 VAL A N 1
ATOM 1248 C CA . VAL A 1 170 ? -3.451 15.992 -7.402 1 98.31 170 VAL A CA 1
ATOM 1249 C C . VAL A 1 170 ? -3.613 17.5 -7.484 1 98.31 170 VAL A C 1
ATOM 1251 O O . VAL A 1 170 ? -3.242 18.219 -6.555 1 98.31 170 VAL A O 1
ATOM 1254 N N . PRO A 1 171 ? -4.27 18.016 -8.625 1 98.38 171 PRO A N 1
ATOM 1255 C CA . PRO A 1 171 ? -4.547 19.453 -8.672 1 98.38 171 PRO A CA 1
ATOM 1256 C C . PRO A 1 171 ? -5.414 19.922 -7.504 1 98.38 171 PRO A C 1
ATOM 1258 O O . PRO A 1 171 ? -6.277 19.172 -7.035 1 98.38 171 PRO A O 1
ATOM 1261 N N . ALA A 1 172 ? -5.234 21.141 -7.156 1 98.19 172 ALA A N 1
ATOM 1262 C CA . ALA A 1 172 ? -5.895 21.719 -5.98 1 98.19 172 ALA A CA 1
ATOM 1263 C C . ALA A 1 172 ? -7.41 21.594 -6.094 1 98.19 172 ALA A C 1
ATOM 1265 O O . ALA A 1 172 ? -8.086 21.266 -5.113 1 98.19 172 ALA A O 1
ATOM 1266 N N . ASP A 1 173 ? -7.977 21.812 -7.246 1 98.12 173 ASP A N 1
ATOM 1267 C CA . ASP A 1 173 ? -9.422 21.828 -7.441 1 98.12 173 ASP A CA 1
ATOM 1268 C C . ASP A 1 173 ? -10 20.406 -7.43 1 98.12 173 ASP A C 1
ATOM 1270 O O . ASP A 1 173 ? -11.219 20.234 -7.441 1 98.12 173 ASP A O 1
ATOM 1274 N N . GLN A 1 174 ? -9.125 19.375 -7.359 1 98.62 174 GLN A N 1
ATOM 1275 C CA . GLN A 1 174 ? -9.562 17.969 -7.359 1 98.62 174 GLN A CA 1
ATOM 1276 C C . GLN A 1 174 ? -9.188 17.281 -6.051 1 98.62 174 GLN A C 1
ATOM 1278 O O . GLN A 1 174 ? -9.461 16.094 -5.867 1 98.62 174 GLN A O 1
ATOM 1283 N N . LEU A 1 175 ? -8.555 18 -5.172 1 98.69 175 LEU A N 1
ATOM 1284 C CA . LEU A 1 175 ? -7.953 17.406 -3.986 1 98.69 175 LEU A CA 1
ATOM 1285 C C . LEU A 1 175 ? -9 16.703 -3.139 1 98.69 175 LEU A C 1
ATOM 1287 O O . LEU A 1 175 ? -8.875 15.5 -2.867 1 98.69 175 LEU A O 1
ATOM 1291 N N . LEU A 1 176 ? -10.047 17.375 -2.766 1 98.56 176 LEU A N 1
ATOM 1292 C CA . LEU A 1 176 ? -11.047 16.797 -1.882 1 98.56 176 LEU A CA 1
ATOM 1293 C C . LEU A 1 176 ? -11.859 15.727 -2.611 1 98.56 176 LEU A C 1
ATOM 1295 O O . LEU A 1 176 ? -12.234 14.711 -2.02 1 98.56 176 LEU A O 1
ATOM 1299 N N . GLU A 1 177 ? -12.172 15.992 -3.863 1 98.56 177 GLU A N 1
ATOM 1300 C CA . GLU A 1 177 ? -12.883 14.984 -4.652 1 98.56 177 GLU A CA 1
ATOM 1301 C C . GLU A 1 177 ? -12.086 13.688 -4.727 1 98.56 177 GLU A C 1
ATOM 1303 O O . GLU A 1 177 ? -12.656 12.602 -4.598 1 98.56 177 GLU A O 1
ATOM 1308 N N . THR A 1 178 ? -10.805 13.797 -4.945 1 98.81 178 THR A N 1
ATOM 1309 C CA . THR A 1 178 ? -9.945 12.625 -4.996 1 98.81 178 THR A CA 1
ATOM 1310 C C . THR A 1 178 ? -9.914 11.922 -3.641 1 98.81 178 THR A C 1
ATOM 1312 O O . THR A 1 178 ? -10.008 10.695 -3.572 1 98.81 178 THR A O 1
ATOM 1315 N N . ALA A 1 179 ? -9.773 12.68 -2.561 1 98.88 179 ALA A N 1
ATOM 1316 C CA . ALA A 1 179 ? -9.781 12.086 -1.224 1 98.88 179 ALA A CA 1
ATOM 1317 C C . ALA A 1 179 ? -11.078 11.32 -0.975 1 98.88 179 ALA A C 1
ATOM 1319 O O . ALA A 1 179 ? -11.055 10.203 -0.447 1 98.88 179 ALA A O 1
ATOM 1320 N N . ARG A 1 180 ? -12.188 11.883 -1.376 1 98.69 180 ARG A N 1
ATOM 1321 C CA . ARG A 1 180 ? -13.484 11.234 -1.201 1 98.69 180 ARG A CA 1
ATOM 1322 C C . ARG A 1 180 ? -13.57 9.945 -2.012 1 98.69 180 ARG A C 1
ATOM 1324 O O . ARG A 1 180 ? -14.117 8.945 -1.546 1 98.69 180 ARG A O 1
ATOM 1331 N N . ALA A 1 181 ? -13.055 9.984 -3.213 1 98.56 181 ALA A N 1
ATOM 1332 C CA . ALA A 1 181 ? -13.055 8.797 -4.055 1 98.56 181 ALA A CA 1
ATOM 1333 C C . ALA A 1 181 ? -12.234 7.676 -3.424 1 98.56 181 ALA A C 1
ATOM 1335 O O . ALA A 1 181 ? -12.609 6.5 -3.498 1 98.56 181 ALA A O 1
ATOM 1336 N N . LEU A 1 182 ? -11.133 7.992 -2.809 1 98.56 182 LEU A N 1
ATOM 1337 C CA . LEU A 1 182 ? -10.242 7.012 -2.201 1 98.56 182 LEU A CA 1
ATOM 1338 C C . LEU A 1 182 ? -10.93 6.297 -1.041 1 98.56 182 LEU A C 1
ATOM 1340 O O . LEU A 1 182 ? -10.641 5.129 -0.766 1 98.56 182 LEU A O 1
ATOM 1344 N N . VAL A 1 183 ? -11.844 6.992 -0.354 1 98.44 183 VAL A N 1
ATOM 1345 C CA . VAL A 1 183 ? -12.414 6.379 0.841 1 98.44 183 VAL A CA 1
ATOM 1346 C C . VAL A 1 183 ? -13.789 5.793 0.519 1 98.44 183 VAL A C 1
ATOM 1348 O O . VAL A 1 183 ? -14.5 5.336 1.415 1 98.44 183 VAL A O 1
ATOM 1351 N N . ALA A 1 184 ? -14.219 5.828 -0.739 1 97.94 184 ALA A N 1
ATOM 1352 C CA . ALA A 1 184 ? -15.562 5.422 -1.139 1 97.94 184 ALA A CA 1
ATOM 1353 C C . ALA A 1 184 ? -15.828 3.963 -0.775 1 97.94 184 ALA A C 1
ATOM 1355 O O . ALA A 1 184 ? -16.875 3.633 -0.228 1 97.94 184 ALA A O 1
ATOM 1356 N N . ASP A 1 185 ? -14.93 3.057 -1.072 1 96.44 185 ASP A N 1
ATOM 1357 C CA . ASP A 1 185 ? -15.117 1.637 -0.787 1 96.44 185 ASP A CA 1
ATOM 1358 C C . ASP A 1 185 ? -15.18 1.384 0.718 1 96.44 185 ASP A C 1
ATOM 1360 O O . ASP A 1 185 ? -15.953 0.539 1.179 1 96.44 185 ASP A O 1
ATOM 1364 N N . SER A 1 186 ? -14.297 2.098 1.467 1 95.88 186 SER A N 1
ATOM 1365 C CA . SER A 1 186 ? -14.336 1.976 2.92 1 95.88 186 SER A CA 1
ATOM 1366 C C . SER A 1 186 ? -15.695 2.402 3.475 1 95.88 186 SER A C 1
ATOM 1368 O O . SER A 1 186 ? -16.234 1.748 4.367 1 95.88 186 SER A O 1
ATOM 1370 N N . LEU A 1 187 ? -16.25 3.477 2.91 1 97 187 LEU A N 1
ATOM 1371 C CA . LEU A 1 187 ? -17.547 3.996 3.336 1 97 187 LEU A CA 1
ATOM 1372 C C . LEU A 1 187 ? -18.656 2.982 3.068 1 97 187 LEU A C 1
ATOM 1374 O O . LEU A 1 187 ? -19.594 2.861 3.855 1 97 187 LEU A O 1
ATOM 1378 N N . ALA A 1 188 ? -18.484 2.27 2.006 1 96.12 188 ALA A N 1
ATOM 1379 C CA . ALA A 1 188 ? -19.531 1.354 1.564 1 96.12 188 ALA A CA 1
ATOM 1380 C C . ALA A 1 188 ? -19.391 -0.014 2.221 1 96.12 188 ALA A C 1
ATOM 1382 O O . ALA A 1 188 ? -20.328 -0.812 2.234 1 96.12 188 ALA A O 1
ATOM 1383 N N . ALA A 1 189 ? -18.281 -0.331 2.762 1 95.75 189 ALA A N 1
ATOM 1384 C CA . ALA A 1 189 ? -17.953 -1.66 3.275 1 95.75 189 ALA A CA 1
ATOM 1385 C C . ALA A 1 189 ? -18.641 -1.906 4.621 1 95.75 189 ALA A C 1
ATOM 1387 O O . ALA A 1 189 ? -18.969 -0.959 5.336 1 95.75 189 ALA A O 1
ATOM 1388 N N . ASP A 1 190 ? -18.797 -3.182 4.906 1 94.31 190 ASP A N 1
ATOM 1389 C CA . ASP A 1 190 ? -19.125 -3.551 6.281 1 94.31 190 ASP A CA 1
ATOM 1390 C C . ASP A 1 190 ? -18.016 -3.104 7.238 1 94.31 190 ASP A C 1
ATOM 1392 O O . ASP A 1 190 ? -16.844 -3.365 7 1 94.31 190 ASP A O 1
ATOM 1396 N N . PRO A 1 191 ? -18.453 -2.43 8.281 1 93 191 PRO A N 1
ATOM 1397 C CA . PRO A 1 191 ? -17.453 -1.896 9.203 1 93 191 PRO A CA 1
ATOM 1398 C C . PRO A 1 191 ? -16.516 -2.975 9.734 1 93 191 PRO A C 1
ATOM 1400 O O . PRO A 1 191 ? -15.32 -2.717 9.945 1 93 191 PRO A O 1
ATOM 1403 N N . GLY A 1 192 ? -17.078 -4.129 10.008 1 94.94 192 GLY A N 1
ATOM 1404 C CA . GLY A 1 192 ? -16.234 -5.219 10.477 1 94.94 192 GLY A CA 1
ATOM 1405 C C . GLY A 1 192 ? -15.188 -5.641 9.469 1 94.94 192 GLY A C 1
ATOM 1406 O O . GLY A 1 192 ? -14.055 -5.934 9.836 1 94.94 192 GLY A O 1
ATOM 1407 N N . ILE A 1 193 ? -15.539 -5.652 8.219 1 94.75 193 ILE A N 1
ATOM 1408 C CA . ILE A 1 193 ? -14.625 -6.016 7.145 1 94.75 193 ILE A CA 1
ATOM 1409 C C . ILE A 1 193 ? -13.555 -4.938 6.996 1 94.75 193 ILE A C 1
ATOM 1411 O O . ILE A 1 193 ? -12.359 -5.246 6.914 1 94.75 193 ILE A O 1
ATOM 1415 N N . ALA A 1 194 ? -13.977 -3.691 7 1 95.12 194 ALA A N 1
ATOM 1416 C CA . ALA A 1 194 ? -13.039 -2.58 6.879 1 95.12 194 ALA A CA 1
ATOM 1417 C C . ALA A 1 194 ? -12.008 -2.605 8.008 1 95.12 194 ALA A C 1
ATOM 1419 O O . ALA A 1 194 ? -10.805 -2.498 7.762 1 95.12 194 ALA A O 1
ATOM 1420 N N . ALA A 1 195 ? -12.516 -2.828 9.195 1 95.25 195 ALA A N 1
ATOM 1421 C CA . ALA A 1 195 ? -11.641 -2.889 10.359 1 95.25 195 ALA A CA 1
ATOM 1422 C C . ALA A 1 195 ? -10.711 -4.098 10.281 1 95.25 195 ALA A C 1
ATOM 1424 O O . ALA A 1 195 ? -9.547 -4.023 10.688 1 95.25 195 ALA A O 1
ATOM 1425 N N . GLY A 1 196 ? -11.266 -5.207 9.812 1 96.25 196 GLY A N 1
ATOM 1426 C CA . GLY A 1 196 ? -10.461 -6.406 9.648 1 96.25 196 GLY A CA 1
ATOM 1427 C C . GLY A 1 196 ? -9.32 -6.234 8.664 1 96.25 196 GLY A C 1
ATOM 1428 O O . GLY A 1 196 ? -8.188 -6.652 8.938 1 96.25 196 GLY A O 1
ATOM 1429 N N . ILE A 1 197 ? -9.578 -5.648 7.484 1 96.38 197 ILE A N 1
ATOM 1430 C CA . ILE A 1 197 ? -8.547 -5.391 6.484 1 96.38 197 ILE A CA 1
ATOM 1431 C C . ILE A 1 197 ? -7.492 -4.449 7.066 1 96.38 197 ILE A C 1
ATOM 1433 O O . ILE A 1 197 ? -6.293 -4.688 6.918 1 96.38 197 ILE A O 1
ATOM 1437 N N . ALA A 1 198 ? -7.941 -3.385 7.754 1 95.25 198 ALA A N 1
ATOM 1438 C CA . ALA A 1 198 ? -7.027 -2.43 8.375 1 95.25 198 ALA A CA 1
ATOM 1439 C C . ALA A 1 198 ? -6.094 -3.125 9.359 1 95.25 198 ALA A C 1
ATOM 1441 O O . ALA A 1 198 ? -4.898 -2.82 9.414 1 95.25 198 ALA A O 1
ATOM 1442 N N . ARG A 1 199 ? -6.613 -4.027 10.133 1 95.38 199 ARG A N 1
ATOM 1443 C CA . ARG A 1 199 ? -5.836 -4.738 11.148 1 95.38 199 ARG A CA 1
ATOM 1444 C C . ARG A 1 199 ? -4.766 -5.613 10.5 1 95.38 199 ARG A C 1
ATOM 1446 O O . ARG A 1 199 ? -3.709 -5.848 11.094 1 95.38 199 ARG A O 1
ATOM 1453 N N . LEU A 1 200 ? -5.023 -6.078 9.312 1 94.56 200 LEU A N 1
ATOM 1454 C CA . LEU A 1 200 ? -4.086 -6.957 8.617 1 94.56 200 LEU A CA 1
ATOM 1455 C C . LEU A 1 200 ? -2.971 -6.152 7.961 1 94.56 200 LEU A C 1
ATOM 1457 O O . LEU A 1 200 ? -1.912 -6.695 7.641 1 94.56 200 LEU A O 1
ATOM 1461 N N . CYS A 1 201 ? -3.24 -4.922 7.719 1 94.38 201 CYS A N 1
ATOM 1462 C CA . CYS A 1 201 ? -2.227 -4.047 7.141 1 94.38 201 CYS A CA 1
ATOM 1463 C C . CYS A 1 201 ? -1.279 -3.525 8.219 1 94.38 201 CYS A C 1
ATOM 1465 O O . CYS A 1 201 ? -1.723 -3.035 9.258 1 94.38 201 CYS A O 1
ATOM 1467 N N . PRO A 1 202 ? -0.041 -3.689 7.98 1 89.5 202 PRO A N 1
ATOM 1468 C CA . PRO A 1 202 ? 0.891 -3.225 9.008 1 89.5 202 PRO A CA 1
ATOM 1469 C C . PRO A 1 202 ? 0.921 -1.702 9.133 1 89.5 202 PRO A C 1
ATOM 1471 O O . PRO A 1 202 ? 0.587 -0.995 8.18 1 89.5 202 PRO A O 1
ATOM 1474 N N . MET B 1 1 ? -5.238 -26.844 -17.547 1 96 1 MET B N 1
ATOM 1475 C CA . MET B 1 1 ? -5.441 -25.422 -17.281 1 96 1 MET B CA 1
ATOM 1476 C C . MET B 1 1 ? -4.25 -24.828 -16.531 1 96 1 MET B C 1
ATOM 1478 O O . MET B 1 1 ? -4.02 -23.609 -16.578 1 96 1 MET B O 1
ATOM 1482 N N . ILE B 1 2 ? -3.482 -25.641 -15.883 1 98.69 2 ILE B N 1
ATOM 1483 C CA . ILE B 1 2 ? -2.176 -25.312 -15.312 1 98.69 2 ILE B CA 1
ATOM 1484 C C . ILE B 1 2 ? -1.099 -26.156 -16 1 98.69 2 ILE B C 1
ATOM 1486 O O . ILE B 1 2 ? -1.114 -27.391 -15.906 1 98.69 2 ILE B O 1
ATOM 1490 N N . GLU B 1 3 ? -0.185 -25.547 -16.703 1 98.69 3 GLU B N 1
ATOM 1491 C CA . GLU B 1 3 ? 0.907 -26.234 -17.391 1 98.69 3 GLU B CA 1
ATOM 1492 C C . GLU B 1 3 ? 2.203 -26.156 -16.578 1 98.69 3 GLU B C 1
ATOM 1494 O O . GLU B 1 3 ? 2.504 -25.109 -15.992 1 98.69 3 GLU B O 1
ATOM 1499 N N . LEU B 1 4 ? 2.936 -27.219 -16.594 1 98.62 4 LEU B N 1
ATOM 1500 C CA . LEU B 1 4 ? 4.238 -27.266 -15.93 1 98.62 4 LEU B CA 1
ATOM 1501 C C . LEU B 1 4 ? 5.305 -27.797 -16.891 1 98.62 4 LEU B C 1
ATOM 1503 O O . LEU B 1 4 ? 5.152 -28.875 -17.453 1 98.62 4 LEU B O 1
ATOM 1507 N N . GLU B 1 5 ? 6.266 -27.016 -17.172 1 98.38 5 GLU B N 1
ATOM 1508 C CA . GLU B 1 5 ? 7.445 -27.422 -17.938 1 98.38 5 GLU B CA 1
ATOM 1509 C C . GLU B 1 5 ? 8.688 -27.453 -17.047 1 98.38 5 GLU B C 1
ATOM 1511 O O . GLU B 1 5 ? 8.945 -26.5 -16.297 1 98.38 5 GLU B O 1
ATOM 1516 N N . LYS B 1 6 ? 9.406 -28.562 -17.062 1 97.75 6 LYS B N 1
ATOM 1517 C CA . LYS B 1 6 ? 10.664 -28.703 -16.344 1 97.75 6 LYS B CA 1
ATOM 1518 C C . LYS B 1 6 ? 11.836 -28.859 -17.312 1 97.75 6 LYS B C 1
ATOM 1520 O O . LYS B 1 6 ? 11.859 -29.781 -18.125 1 97.75 6 LYS B O 1
ATOM 1525 N N . GLU B 1 7 ? 12.672 -27.891 -17.266 1 96.25 7 GLU B N 1
ATOM 1526 C CA . GLU B 1 7 ? 13.836 -27.938 -18.156 1 96.25 7 GLU B CA 1
ATOM 1527 C C . GLU B 1 7 ? 15.102 -27.484 -17.422 1 96.25 7 GLU B C 1
ATOM 1529 O O . GLU B 1 7 ? 15.219 -26.328 -17.016 1 96.25 7 GLU B O 1
ATOM 1534 N N . GLY B 1 8 ? 16.172 -28.359 -17.203 1 94.12 8 GLY B N 1
ATOM 1535 C CA . GLY B 1 8 ? 17.453 -28 -16.641 1 94.12 8 GLY B CA 1
ATOM 1536 C C . GLY B 1 8 ? 17.344 -27.375 -15.266 1 94.12 8 GLY B C 1
ATOM 1537 O O . GLY B 1 8 ? 18.031 -26.391 -14.969 1 94.12 8 GLY B O 1
ATOM 1538 N N . GLY B 1 9 ? 16.375 -27.797 -14.414 1 96.88 9 GLY B N 1
ATOM 1539 C CA . GLY B 1 9 ? 16.203 -27.266 -13.078 1 96.88 9 GLY B CA 1
ATOM 1540 C C . GLY B 1 9 ? 15.211 -26.109 -13.016 1 96.88 9 GLY B C 1
ATOM 1541 O O . GLY B 1 9 ? 14.789 -25.703 -11.93 1 96.88 9 GLY B O 1
ATOM 1542 N N . LEU B 1 10 ? 14.883 -25.594 -14.211 1 98.5 10 LEU B N 1
ATOM 1543 C CA . LEU B 1 10 ? 13.898 -24.531 -14.281 1 98.5 10 LEU B CA 1
ATOM 1544 C C . LEU B 1 10 ? 12.484 -25.094 -14.383 1 98.5 10 LEU B C 1
ATOM 1546 O O . LEU B 1 10 ? 12.203 -25.922 -15.258 1 98.5 10 LEU B O 1
ATOM 1550 N N . TRP B 1 11 ? 11.656 -24.703 -13.445 1 98.75 11 TRP B N 1
ATOM 1551 C CA . TRP B 1 11 ? 10.227 -25 -13.523 1 98.75 11 TRP B CA 1
ATOM 1552 C C . TRP B 1 11 ? 9.445 -23.797 -14.016 1 98.75 11 TRP B C 1
ATOM 1554 O O . TRP B 1 11 ? 9.57 -22.703 -13.453 1 98.75 11 TRP B O 1
ATOM 1564 N N . THR B 1 12 ? 8.742 -23.922 -15.094 1 98.88 12 THR B N 1
ATOM 1565 C CA . THR B 1 12 ? 7.867 -22.875 -15.586 1 98.88 12 THR B CA 1
ATOM 1566 C C . THR B 1 12 ? 6.402 -23.281 -15.469 1 98.88 12 THR B C 1
ATOM 1568 O O . THR B 1 12 ? 5.992 -24.297 -16.031 1 98.88 12 THR B O 1
ATOM 1571 N N . VAL B 1 13 ? 5.676 -22.562 -14.703 1 98.94 13 VAL B N 1
ATOM 1572 C CA . VAL B 1 13 ? 4.25 -22.797 -14.508 1 98.94 13 VAL B CA 1
ATOM 1573 C C . VAL B 1 13 ? 3.449 -21.766 -15.312 1 98.94 13 VAL B C 1
ATOM 1575 O O . VAL B 1 13 ? 3.676 -20.562 -15.195 1 98.94 13 VAL B O 1
ATOM 1578 N N . THR B 1 14 ? 2.531 -22.219 -16.109 1 98.94 14 THR B N 1
ATOM 1579 C CA . THR B 1 14 ? 1.742 -21.344 -16.953 1 98.94 14 THR B CA 1
ATOM 1580 C C . THR B 1 14 ? 0.25 -21.547 -16.703 1 98.94 14 THR B C 1
ATOM 1582 O O . THR B 1 14 ? -0.268 -22.656 -16.859 1 98.94 14 THR B O 1
ATOM 1585 N N . LEU B 1 15 ? -0.431 -20.469 -16.219 1 98.88 15 LEU B N 1
ATOM 1586 C CA . LEU B 1 15 ? -1.89 -20.469 -16.219 1 98.88 15 LEU B CA 1
ATOM 1587 C C . LEU B 1 15 ? -2.443 -20.359 -17.625 1 98.88 15 LEU B C 1
ATOM 1589 O O . LEU B 1 15 ? -2.113 -19.438 -18.375 1 98.88 15 LEU B O 1
ATOM 1593 N N . ASN B 1 16 ? -3.26 -21.359 -18 1 98.62 16 ASN B N 1
ATOM 1594 C CA . ASN B 1 16 ? -3.711 -21.438 -19.375 1 98.62 16 ASN B CA 1
ATOM 1595 C C . ASN B 1 16 ? -5.223 -21.625 -19.469 1 98.62 16 ASN B C 1
ATOM 1597 O O . ASN B 1 16 ? -5.707 -22.656 -19.906 1 98.62 16 ASN B O 1
ATOM 1601 N N . ARG B 1 17 ? -5.922 -20.609 -19.109 1 98.38 17 ARG B N 1
ATOM 1602 C CA . ARG B 1 17 ? -7.363 -20.438 -19.25 1 98.38 17 ARG B CA 1
ATOM 1603 C C . ARG B 1 17 ? -7.715 -19.016 -19.672 1 98.38 17 ARG B C 1
ATOM 1605 O O . ARG B 1 17 ? -8.523 -18.359 -19.016 1 98.38 17 ARG B O 1
ATOM 1612 N N . PRO B 1 18 ? -7.105 -18.594 -20.781 1 97.94 18 PRO B N 1
ATOM 1613 C CA . PRO B 1 18 ? -7.16 -17.172 -21.141 1 97.94 18 PRO B CA 1
ATOM 1614 C C . PRO B 1 18 ? -8.578 -16.703 -21.453 1 97.94 18 PRO B C 1
ATOM 1616 O O . PRO B 1 18 ? -8.898 -15.523 -21.266 1 97.94 18 PRO B O 1
ATOM 1619 N N . ASP B 1 19 ? -9.422 -17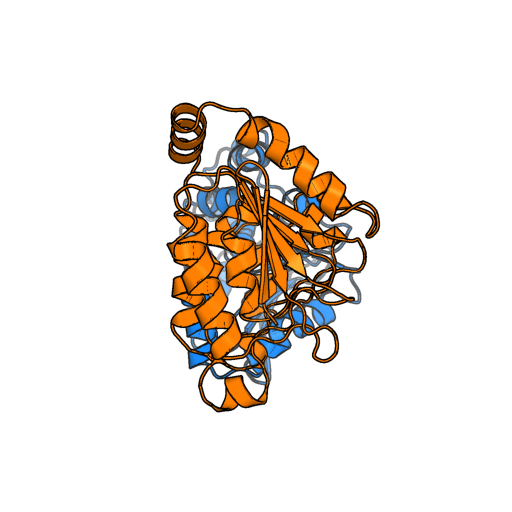.609 -21.844 1 97.81 19 ASP B N 1
ATOM 1620 C CA . ASP B 1 19 ? -10.781 -17.25 -22.219 1 97.81 19 ASP B CA 1
ATOM 1621 C C . ASP B 1 19 ? -11.594 -16.844 -20.984 1 97.81 19 ASP B C 1
ATOM 1623 O O . ASP B 1 19 ? -12.656 -16.234 -21.109 1 97.81 19 ASP B O 1
ATOM 1627 N N . LYS B 1 20 ? -11.117 -17.234 -19.859 1 98.19 20 LYS B N 1
ATOM 1628 C CA . LYS B 1 20 ? -11.758 -16.859 -18.594 1 98.19 20 LYS B CA 1
ATOM 1629 C C . LYS B 1 20 ? -10.82 -16.031 -17.719 1 98.19 20 LYS B C 1
ATOM 1631 O O . LYS B 1 20 ? -10.844 -16.156 -16.5 1 98.19 20 LYS B O 1
ATOM 1636 N N . ALA B 1 21 ? -9.891 -15.305 -18.406 1 98.38 21 ALA B N 1
ATOM 1637 C CA . ALA B 1 21 ? -8.961 -14.398 -17.734 1 98.38 21 ALA B CA 1
ATOM 1638 C C . ALA B 1 21 ? -8.109 -15.133 -16.703 1 98.38 21 ALA B C 1
ATOM 1640 O O . ALA B 1 21 ? -7.773 -14.586 -15.656 1 98.38 21 ALA B O 1
ATOM 1641 N N . ASN B 1 22 ? -7.867 -16.422 -16.938 1 98.62 22 ASN B N 1
ATOM 1642 C CA . ASN B 1 22 ? -7.09 -17.25 -16.016 1 98.62 22 ASN B CA 1
ATOM 1643 C C . ASN B 1 22 ? -7.621 -17.172 -14.594 1 98.62 22 ASN B C 1
ATOM 1645 O O . ASN B 1 22 ? -6.848 -17.172 -13.633 1 98.62 22 ASN B O 1
ATOM 1649 N N . SER B 1 23 ? -8.961 -16.984 -14.438 1 98.62 23 SER B N 1
ATOM 1650 C CA . SER B 1 23 ? -9.57 -17.141 -13.125 1 98.62 23 SER B CA 1
ATOM 1651 C C . SER B 1 23 ? -9.391 -18.578 -12.609 1 98.62 23 SER B C 1
ATOM 1653 O O . SER B 1 23 ? -9.484 -19.531 -13.375 1 98.62 23 SER B O 1
ATOM 1655 N N . LEU B 1 24 ? -9.164 -18.75 -11.312 1 98.5 24 LEU B N 1
ATOM 1656 C CA . LEU B 1 24 ? -8.711 -20.031 -10.781 1 98.5 24 LEU B CA 1
ATOM 1657 C C . LEU B 1 24 ? -9.875 -20.812 -10.188 1 98.5 24 LEU B C 1
ATOM 1659 O O . LEU B 1 24 ? -10.68 -20.266 -9.43 1 98.5 24 LEU B O 1
ATOM 1663 N N . THR B 1 25 ? -9.992 -22 -10.586 1 98 25 THR B N 1
ATOM 1664 C CA . THR B 1 25 ? -10.891 -22.953 -9.969 1 98 25 THR B CA 1
ATOM 1665 C C . THR B 1 25 ? -10.211 -23.672 -8.805 1 98 25 THR B C 1
ATOM 1667 O O . THR B 1 25 ? -9 -23.516 -8.594 1 98 25 THR B O 1
ATOM 1670 N N . VAL B 1 26 ? -11.031 -24.422 -8.086 1 97.88 26 VAL B N 1
ATOM 1671 C CA . VAL B 1 26 ? -10.484 -25.188 -6.98 1 97.88 26 VAL B CA 1
ATOM 1672 C C . VAL B 1 26 ? -9.414 -26.156 -7.5 1 97.88 26 VAL B C 1
ATOM 1674 O O . VAL B 1 26 ? -8.32 -26.25 -6.934 1 97.88 26 VAL B O 1
ATOM 1677 N N . ALA B 1 27 ? -9.727 -26.781 -8.562 1 98.12 27 ALA B N 1
ATOM 1678 C CA . ALA B 1 27 ? -8.797 -27.75 -9.141 1 98.12 27 ALA B CA 1
ATOM 1679 C C . ALA B 1 27 ? -7.496 -27.078 -9.57 1 98.12 27 ALA B C 1
ATOM 1681 O O . ALA B 1 27 ? -6.41 -27.641 -9.383 1 98.12 27 ALA B O 1
ATOM 1682 N N . MET B 1 28 ? -7.539 -25.938 -10.188 1 98.44 28 MET B N 1
ATOM 1683 C CA . MET B 1 28 ? -6.355 -25.203 -10.602 1 98.44 28 MET B CA 1
ATOM 1684 C C . MET B 1 28 ? -5.5 -24.812 -9.398 1 98.44 28 MET B C 1
ATOM 1686 O O . MET B 1 28 ? -4.281 -25 -9.422 1 98.44 28 MET B O 1
ATOM 1690 N N . LEU B 1 29 ? -6.129 -24.266 -8.352 1 98.31 29 LEU B N 1
ATOM 1691 C CA . LEU B 1 29 ? -5.406 -23.844 -7.152 1 98.31 29 LEU B CA 1
ATOM 1692 C C . LEU B 1 29 ? -4.75 -25.047 -6.473 1 98.31 29 LEU B C 1
ATOM 1694 O O . LEU B 1 29 ? -3.605 -24.953 -6.023 1 98.31 29 LEU B O 1
ATOM 1698 N N . GLU B 1 30 ? -5.477 -26.141 -6.387 1 98.5 30 GLU B N 1
ATOM 1699 C CA . GLU B 1 30 ? -4.91 -27.359 -5.816 1 98.5 30 GLU B CA 1
ATOM 1700 C C . GLU B 1 30 ? -3.686 -27.812 -6.602 1 98.5 30 GLU B C 1
ATOM 1702 O O . GLU B 1 30 ? -2.688 -28.234 -6.012 1 98.5 30 GLU B O 1
ATOM 1707 N N . ARG B 1 31 ? -3.754 -27.766 -7.887 1 98.75 31 ARG B N 1
ATOM 1708 C CA . ARG B 1 31 ? -2.627 -28.141 -8.734 1 98.75 31 ARG B CA 1
ATOM 1709 C C . ARG B 1 31 ? -1.438 -27.203 -8.508 1 98.75 31 ARG B C 1
ATOM 1711 O O . ARG B 1 31 ? -0.294 -27.656 -8.438 1 98.75 31 ARG B O 1
ATOM 1718 N N . LEU B 1 32 ? -1.659 -25.938 -8.43 1 98.88 32 LEU B N 1
ATOM 1719 C CA . LEU B 1 32 ? -0.607 -24.969 -8.156 1 98.88 32 LEU B CA 1
ATOM 1720 C C . LEU B 1 32 ? 0.051 -25.25 -6.809 1 98.88 32 LEU B C 1
ATOM 1722 O O . LEU B 1 32 ? 1.276 -25.172 -6.684 1 98.88 32 LEU B O 1
ATOM 1726 N N . VAL B 1 33 ? -0.779 -25.516 -5.762 1 98.81 33 VAL B N 1
ATOM 1727 C CA . VAL B 1 33 ? -0.263 -25.859 -4.438 1 98.81 33 VAL B CA 1
ATOM 1728 C C . VAL B 1 33 ? 0.645 -27.078 -4.535 1 98.81 33 VAL B C 1
ATOM 1730 O O . VAL B 1 33 ? 1.761 -27.078 -4.012 1 98.81 33 VAL B O 1
ATOM 1733 N N . GLU B 1 34 ? 0.145 -28.094 -5.207 1 98.69 34 GLU B N 1
ATOM 1734 C CA . GLU B 1 34 ? 0.923 -29.312 -5.379 1 98.69 34 GLU B CA 1
ATOM 1735 C C . GLU B 1 34 ? 2.27 -29.016 -6.035 1 98.69 34 GLU B C 1
ATOM 1737 O O . GLU B 1 34 ? 3.309 -29.5 -5.57 1 98.69 34 GLU B O 1
ATOM 1742 N N . ILE B 1 35 ? 2.26 -28.266 -7.117 1 98.69 35 ILE B N 1
ATOM 1743 C CA . ILE B 1 35 ? 3.479 -27.938 -7.844 1 98.69 35 ILE B CA 1
ATOM 1744 C C . ILE B 1 35 ? 4.445 -27.203 -6.918 1 98.69 35 ILE B C 1
ATOM 1746 O O . ILE B 1 35 ? 5.617 -27.562 -6.812 1 98.69 35 ILE B O 1
ATOM 1750 N N . ALA B 1 36 ? 3.99 -26.188 -6.215 1 98.75 36 ALA B N 1
ATOM 1751 C CA . ALA B 1 36 ? 4.844 -25.391 -5.34 1 98.75 36 ALA B CA 1
ATOM 1752 C C . ALA B 1 36 ? 5.422 -26.25 -4.211 1 98.75 36 ALA B C 1
ATOM 1754 O O . ALA B 1 36 ? 6.609 -26.141 -3.889 1 98.75 36 ALA B O 1
ATOM 1755 N N . GLU B 1 37 ? 4.594 -27.078 -3.635 1 98.38 37 GLU B N 1
ATOM 1756 C CA . GLU B 1 37 ? 5.016 -27.891 -2.492 1 98.38 37 GLU B CA 1
ATOM 1757 C C . GLU B 1 37 ? 6.023 -28.953 -2.912 1 98.38 37 GLU B C 1
ATOM 1759 O O . GLU B 1 37 ? 6.805 -29.438 -2.09 1 98.38 37 GLU B O 1
ATOM 1764 N N . THR B 1 38 ? 6.059 -29.312 -4.191 1 97.5 38 THR B N 1
ATOM 1765 C CA . THR B 1 38 ? 6.945 -30.375 -4.645 1 97.5 38 THR B CA 1
ATOM 1766 C C . THR B 1 38 ? 8.133 -29.797 -5.418 1 97.5 38 THR B C 1
ATOM 1768 O O . THR B 1 38 ? 8.945 -30.547 -5.957 1 97.5 38 THR B O 1
ATOM 1771 N N . ALA B 1 39 ? 8.25 -28.5 -5.488 1 97 39 ALA B N 1
ATOM 1772 C CA . ALA B 1 39 ? 9.281 -27.844 -6.293 1 97 39 ALA B CA 1
ATOM 1773 C C . ALA B 1 39 ? 10.562 -27.641 -5.492 1 97 39 ALA B C 1
ATOM 1775 O O . ALA B 1 39 ? 11.383 -26.797 -5.824 1 97 39 ALA B O 1
ATOM 1776 N N . GLY B 1 40 ? 10.758 -28.391 -4.422 1 93.38 40 GLY B N 1
ATOM 1777 C CA . GLY B 1 40 ? 11.906 -28.25 -3.549 1 93.38 40 GLY B CA 1
ATOM 1778 C C . GLY B 1 40 ? 13.234 -28.422 -4.27 1 93.38 40 GLY B C 1
ATOM 1779 O O . GLY B 1 40 ? 14.242 -27.844 -3.871 1 93.38 40 GLY B O 1
ATOM 1780 N N . GLU B 1 41 ? 13.211 -29.172 -5.359 1 92.06 41 GLU B N 1
ATOM 1781 C CA . GLU B 1 41 ? 14.461 -29.453 -6.059 1 92.06 41 GLU B CA 1
ATOM 1782 C C . GLU B 1 41 ? 14.672 -28.516 -7.238 1 92.06 41 GLU B C 1
ATOM 1784 O O . GLU B 1 41 ? 15.703 -28.562 -7.902 1 92.06 41 GLU B O 1
ATOM 1789 N N . ALA B 1 42 ? 13.672 -27.719 -7.555 1 96.44 42 ALA B N 1
ATOM 1790 C CA . ALA B 1 42 ? 13.844 -26.734 -8.633 1 96.44 42 ALA B CA 1
ATOM 1791 C C . ALA B 1 42 ? 14.953 -25.75 -8.305 1 96.44 42 ALA B C 1
ATOM 1793 O O . ALA B 1 42 ? 15.117 -25.359 -7.148 1 96.44 42 ALA B O 1
ATOM 1794 N N . ARG B 1 43 ? 15.672 -25.328 -9.266 1 97.62 43 ARG B N 1
ATOM 1795 C CA . ARG B 1 43 ? 16.734 -24.344 -9.102 1 97.62 43 ARG B CA 1
ATOM 1796 C C . ARG B 1 43 ? 16.219 -22.938 -9.383 1 97.62 43 ARG B C 1
ATOM 1798 O O . ARG B 1 43 ? 16.859 -21.953 -9.016 1 97.62 43 ARG B O 1
ATOM 1805 N N . ALA B 1 44 ? 15.117 -22.891 -10.062 1 98.44 44 ALA B N 1
ATOM 1806 C CA . ALA B 1 44 ? 14.359 -21.656 -10.297 1 98.44 44 ALA B CA 1
ATOM 1807 C C . ALA B 1 44 ? 12.914 -21.969 -10.672 1 98.44 44 ALA B C 1
ATOM 1809 O O . ALA B 1 44 ? 12.625 -23.047 -11.195 1 98.44 44 ALA B O 1
ATOM 1810 N N . LEU B 1 45 ? 12.039 -21.047 -10.406 1 98.69 45 LEU B N 1
ATOM 1811 C CA . LEU B 1 45 ? 10.625 -21.203 -10.758 1 98.69 45 LEU B CA 1
ATOM 1812 C C . LEU B 1 45 ? 10.078 -19.922 -11.359 1 98.69 45 LEU B C 1
ATOM 1814 O O . LEU B 1 45 ? 10.281 -18.828 -10.82 1 98.69 45 LEU B O 1
ATOM 1818 N N . ILE B 1 46 ? 9.484 -20 -12.516 1 98.88 46 ILE B N 1
ATOM 1819 C CA . ILE B 1 46 ? 8.797 -18.891 -13.172 1 98.88 46 ILE B CA 1
ATOM 1820 C C . ILE B 1 46 ? 7.297 -19.188 -13.234 1 98.88 46 ILE B C 1
ATOM 1822 O O . ILE B 1 46 ? 6.891 -20.281 -13.633 1 98.88 46 ILE B O 1
ATOM 1826 N N . LEU B 1 47 ? 6.52 -18.328 -12.742 1 98.88 47 LEU B N 1
ATOM 1827 C CA . LEU B 1 47 ? 5.066 -18.344 -12.867 1 98.88 47 LEU B CA 1
ATOM 1828 C C . LEU B 1 47 ? 4.598 -17.344 -13.906 1 98.88 47 LEU B C 1
ATOM 1830 O O . LEU B 1 47 ? 5 -16.172 -13.883 1 98.88 47 LEU B O 1
ATOM 1834 N N . THR B 1 48 ? 3.797 -17.781 -14.875 1 98.88 48 THR B N 1
ATOM 1835 C CA . THR B 1 48 ? 3.295 -16.875 -15.906 1 98.88 48 THR B CA 1
ATOM 1836 C C . THR B 1 48 ? 1.918 -17.312 -16.391 1 98.88 48 THR B C 1
ATOM 1838 O O . THR B 1 48 ? 1.285 -18.172 -15.773 1 98.88 48 THR B O 1
ATOM 1841 N N . GLY B 1 49 ? 1.316 -16.562 -17.297 1 98.81 49 GLY B N 1
ATOM 1842 C CA . GLY B 1 49 ? 0.021 -16.891 -17.875 1 98.81 49 GLY B CA 1
ATOM 1843 C C . GLY B 1 49 ? -0.041 -16.688 -19.375 1 98.81 49 GLY B C 1
ATOM 1844 O O . GLY B 1 49 ? 0.864 -16.094 -19.953 1 98.81 49 GLY B O 1
ATOM 1845 N N . ARG B 1 50 ? -1.057 -17.266 -19.938 1 98.25 50 ARG B N 1
ATOM 1846 C CA . ARG B 1 50 ? -1.363 -17.031 -21.359 1 98.25 50 ARG B CA 1
ATOM 1847 C C . ARG B 1 50 ? -2.428 -15.953 -21.516 1 98.25 50 ARG B C 1
ATOM 1849 O O . ARG B 1 50 ? -3.295 -15.797 -20.656 1 98.25 50 ARG B O 1
ATOM 1856 N N . GLY B 1 51 ? -2.359 -15.203 -22.609 1 97.31 51 GLY B N 1
ATOM 1857 C CA . GLY B 1 51 ? -3.379 -14.203 -22.891 1 97.31 51 GLY B CA 1
ATOM 1858 C C . GLY B 1 51 ? -3.068 -12.852 -22.281 1 97.31 51 GLY B C 1
ATOM 1859 O O . GLY B 1 51 ? -1.9 -12.492 -22.109 1 97.31 51 GLY B O 1
ATOM 1860 N N . LYS B 1 52 ? -4.094 -12.078 -21.984 1 97 52 LYS B N 1
ATOM 1861 C CA . LYS B 1 52 ? -3.936 -10.672 -21.641 1 97 52 LYS B CA 1
ATOM 1862 C C . LYS B 1 52 ? -4.055 -10.461 -20.125 1 97 52 LYS B C 1
ATOM 1864 O O . LYS B 1 52 ? -3.861 -9.352 -19.641 1 97 52 LYS B O 1
ATOM 1869 N N . VAL B 1 53 ? -4.449 -11.492 -19.453 1 98.75 53 VAL B N 1
ATOM 1870 C CA . VAL B 1 53 ? -4.617 -11.445 -18 1 98.75 53 VAL B CA 1
ATOM 1871 C C . VAL B 1 53 ? -3.762 -12.531 -17.344 1 98.75 53 VAL B C 1
ATOM 1873 O O . VAL B 1 53 ? -3.766 -13.688 -17.797 1 98.75 53 VAL B O 1
ATOM 1876 N N . PHE B 1 54 ? -2.936 -12.164 -16.406 1 98.88 54 PHE B N 1
ATOM 1877 C CA . PHE B 1 54 ? -2.24 -13.188 -15.633 1 98.88 54 PHE B CA 1
ATOM 1878 C C . PHE B 1 54 ? -3.232 -14.055 -14.867 1 98.88 54 PHE B C 1
ATOM 1880 O O . PHE B 1 54 ? -3.275 -15.266 -15.055 1 98.88 54 PHE B O 1
ATOM 1887 N N . SER B 1 55 ? -4.035 -13.297 -14.016 1 98.81 55 SER B N 1
ATOM 1888 C CA . SER B 1 55 ? -5.137 -13.984 -13.352 1 98.81 55 SER B CA 1
ATOM 1889 C C . SER B 1 55 ? -6.121 -12.992 -12.742 1 98.81 55 SER B C 1
ATOM 1891 O O . SER B 1 55 ? -5.711 -12 -12.125 1 98.81 55 SER B O 1
ATOM 1893 N N . ALA B 1 56 ? -7.375 -13.289 -12.883 1 98.19 56 ALA B N 1
ATOM 1894 C CA . ALA B 1 56 ? -8.438 -12.453 -12.328 1 98.19 56 ALA B CA 1
ATOM 1895 C C . ALA B 1 56 ? -8.789 -12.891 -10.906 1 98.19 56 ALA B C 1
ATOM 1897 O O . ALA B 1 56 ? -9.727 -12.367 -10.305 1 98.19 56 ALA B O 1
ATOM 1898 N N . GLY B 1 57 ? -8.094 -13.859 -10.383 1 97.81 57 GLY B N 1
ATOM 1899 C CA . GLY B 1 57 ? -8.414 -14.383 -9.062 1 97.81 57 GLY B CA 1
ATOM 1900 C C . GLY B 1 57 ? -9.359 -15.57 -9.117 1 97.81 57 GLY B C 1
ATOM 1901 O O . GLY B 1 57 ? -9.219 -16.453 -9.961 1 97.81 57 GLY B O 1
ATOM 1902 N N . ALA B 1 58 ? -10.242 -15.633 -8.156 1 96.75 58 ALA B N 1
ATOM 1903 C CA . ALA B 1 58 ? -11.156 -16.766 -8.047 1 96.75 58 ALA B CA 1
ATOM 1904 C C . ALA B 1 58 ? -12.195 -16.75 -9.164 1 96.75 58 ALA B C 1
ATOM 1906 O O . ALA B 1 58 ? -12.789 -15.711 -9.445 1 96.75 58 ALA B O 1
ATOM 1907 N N . ASP B 1 59 ? -12.312 -17.891 -9.727 1 96.19 59 ASP B N 1
ATOM 1908 C CA . ASP B 1 59 ? -13.453 -18.062 -10.609 1 96.19 59 ASP B CA 1
ATOM 1909 C C . ASP B 1 59 ? -14.758 -17.703 -9.898 1 96.19 59 ASP B C 1
ATOM 1911 O O . ASP B 1 59 ? -14.969 -18.062 -8.742 1 96.19 59 ASP B O 1
ATOM 1915 N N . LEU B 1 60 ? -15.57 -17.031 -10.633 1 93.06 60 LEU B N 1
ATOM 1916 C CA . LEU B 1 60 ? -16.766 -16.453 -10.023 1 93.06 60 LEU B CA 1
ATOM 1917 C C . LEU B 1 60 ? -17.609 -17.547 -9.375 1 93.06 60 LEU B C 1
ATOM 1919 O O . LEU B 1 60 ? -18.047 -17.391 -8.227 1 93.06 60 LEU B O 1
ATOM 1923 N N . GLU B 1 61 ? -17.906 -18.641 -10.094 1 93.31 61 GLU B N 1
ATOM 1924 C CA . GLU B 1 61 ? -18.688 -19.75 -9.555 1 93.31 61 GLU B CA 1
ATOM 1925 C C . GLU B 1 61 ? -17.984 -20.391 -8.367 1 93.31 61 GLU B C 1
ATOM 1927 O O . GLU B 1 61 ? -18.609 -20.734 -7.363 1 93.31 61 GLU B O 1
ATOM 1932 N N . ALA B 1 62 ? -16.672 -20.547 -8.508 1 93.38 62 ALA B N 1
ATOM 1933 C CA . ALA B 1 62 ? -15.898 -21.125 -7.414 1 93.38 62 ALA B CA 1
ATOM 1934 C C . ALA B 1 62 ? -15.875 -20.203 -6.199 1 93.38 62 ALA B C 1
ATOM 1936 O O . ALA B 1 62 ? -15.93 -20.672 -5.059 1 93.38 62 ALA B O 1
ATOM 1937 N N . ALA B 1 63 ? -15.805 -18.922 -6.438 1 91.56 63 ALA B N 1
ATOM 1938 C CA . ALA B 1 63 ? -15.828 -17.938 -5.355 1 91.56 63 ALA B CA 1
ATOM 1939 C C . ALA B 1 63 ? -17.109 -18.047 -4.547 1 91.56 63 ALA B C 1
ATOM 1941 O O . ALA B 1 63 ? -17.078 -18.031 -3.312 1 91.56 63 ALA B O 1
ATOM 1942 N N . ARG B 1 64 ? -18.219 -18.234 -5.242 1 88.62 64 ARG B N 1
ATOM 1943 C CA . ARG B 1 64 ? -19.516 -18.375 -4.598 1 88.62 64 ARG B CA 1
ATOM 1944 C C . ARG B 1 64 ? -19.578 -19.656 -3.781 1 88.62 64 ARG B C 1
ATOM 1946 O O . ARG B 1 64 ? -20.266 -19.703 -2.754 1 88.62 64 ARG B O 1
ATOM 1953 N N . ALA B 1 65 ? -18.766 -20.547 -4.246 1 93.06 65 ALA B N 1
ATOM 1954 C CA . ALA B 1 65 ? -18.781 -21.859 -3.59 1 93.06 65 ALA B CA 1
ATOM 1955 C C . ALA B 1 65 ? -17.766 -21.906 -2.453 1 93.06 65 ALA B C 1
ATOM 1957 O O . ALA B 1 65 ? -17.5 -22.969 -1.892 1 93.06 65 ALA B O 1
ATOM 1958 N N . GLY B 1 66 ? -17.125 -20.797 -2.193 1 93.94 66 GLY B N 1
ATOM 1959 C CA . GLY B 1 66 ? -16.297 -20.734 -1.001 1 93.94 66 GLY B CA 1
ATOM 1960 C C . GLY B 1 66 ? -14.828 -20.531 -1.308 1 93.94 66 GLY B C 1
ATOM 1961 O O . GLY B 1 66 ? -14.016 -20.375 -0.396 1 93.94 66 GLY B O 1
ATOM 1962 N N . LEU B 1 67 ? -14.477 -20.531 -2.551 1 95.5 67 LEU B N 1
ATOM 1963 C CA . LEU B 1 67 ? -13.07 -20.453 -2.924 1 95.5 67 LEU B CA 1
ATOM 1964 C C . LEU B 1 67 ? -12.484 -19.094 -2.533 1 95.5 67 LEU B C 1
ATOM 1966 O O . LEU B 1 67 ? -11.289 -19 -2.258 1 95.5 67 LEU B O 1
ATOM 1970 N N . ALA B 1 68 ? -13.305 -18.078 -2.494 1 93.25 68 ALA B N 1
ATOM 1971 C CA . ALA B 1 68 ? -12.828 -16.734 -2.205 1 93.25 68 ALA B CA 1
ATOM 1972 C C . ALA B 1 68 ? -12.109 -16.672 -0.861 1 93.25 68 ALA B C 1
ATOM 1974 O O . ALA B 1 68 ? -11.18 -15.883 -0.679 1 93.25 68 ALA B O 1
ATOM 1975 N N . THR B 1 69 ? -12.453 -17.594 0.015 1 94.12 69 THR B N 1
ATOM 1976 C CA . THR B 1 69 ? -11.891 -17.547 1.36 1 94.12 69 THR B CA 1
ATOM 1977 C C . THR B 1 69 ? -11.148 -18.844 1.677 1 94.12 69 THR B C 1
ATOM 1979 O O . THR B 1 69 ? -10.852 -19.125 2.84 1 94.12 69 THR B O 1
ATOM 1982 N N . SER B 1 70 ? -10.938 -19.625 0.716 1 97.31 70 SER B N 1
ATOM 1983 C CA . SER B 1 70 ? -10.289 -20.922 0.91 1 97.31 70 SER B CA 1
ATOM 1984 C C . SER B 1 70 ? -8.859 -20.75 1.413 1 97.31 70 SER B C 1
ATOM 1986 O O . SER B 1 70 ? -8.156 -19.828 0.991 1 97.31 70 SER B O 1
ATOM 1988 N N . ASP B 1 71 ? -8.359 -21.688 2.242 1 97.38 71 ASP B N 1
ATOM 1989 C CA . ASP B 1 71 ? -6.992 -21.641 2.756 1 97.38 71 ASP B CA 1
ATOM 1990 C C . ASP B 1 71 ? -5.988 -22.031 1.678 1 97.38 71 ASP B C 1
ATOM 1992 O O . ASP B 1 71 ? -4.777 -21.906 1.871 1 97.38 71 ASP B O 1
ATOM 1996 N N . LEU B 1 72 ? -6.512 -22.484 0.55 1 98.19 72 LEU B N 1
ATOM 1997 C CA . LEU B 1 72 ? -5.652 -22.891 -0.557 1 98.19 72 LEU B CA 1
ATOM 1998 C C . LEU B 1 72 ? -4.797 -21.719 -1.032 1 98.19 72 LEU B C 1
ATOM 2000 O O . LEU B 1 72 ? -3.645 -21.906 -1.432 1 98.19 72 LEU B O 1
ATOM 2004 N N . TRP B 1 73 ? -5.312 -20.547 -1.015 1 98.38 73 TRP B N 1
ATOM 2005 C CA . TRP B 1 73 ? -4.578 -19.359 -1.438 1 98.38 73 TRP B CA 1
ATOM 2006 C C . TRP B 1 73 ? -3.338 -19.156 -0.574 1 98.38 73 TRP B C 1
ATOM 2008 O O . TRP B 1 73 ? -2.234 -18.969 -1.094 1 98.38 73 TRP B O 1
ATOM 2018 N N . GLU B 1 74 ? -3.557 -19.203 0.755 1 98.38 74 GLU B N 1
ATOM 2019 C CA . GLU B 1 74 ? -2.467 -19.016 1.708 1 98.38 74 GLU B CA 1
ATOM 2020 C C . GLU B 1 74 ? -1.463 -20.172 1.622 1 98.38 74 GLU B C 1
ATOM 2022 O O . GLU B 1 74 ? -0.253 -19.953 1.713 1 98.38 74 GLU B O 1
ATOM 2027 N N . ARG B 1 75 ? -1.984 -21.328 1.465 1 98.56 75 ARG B N 1
ATOM 2028 C CA . ARG B 1 75 ? -1.118 -22.484 1.316 1 98.56 75 ARG B CA 1
ATOM 2029 C C . ARG B 1 75 ? -0.221 -22.344 0.091 1 98.56 75 ARG B C 1
ATOM 2031 O O . ARG B 1 75 ? 0.976 -22.641 0.156 1 98.56 75 ARG B O 1
ATOM 2038 N N . LEU B 1 76 ? -0.775 -21.938 -1.025 1 98.81 76 LEU B N 1
ATOM 2039 C CA . LEU B 1 76 ? -0.011 -21.75 -2.254 1 98.81 76 LEU B CA 1
ATOM 2040 C C . LEU B 1 76 ? 1.079 -20.703 -2.057 1 98.81 76 LEU B C 1
ATOM 2042 O O . LEU B 1 76 ? 2.252 -20.953 -2.334 1 98.81 76 LEU B O 1
ATOM 2046 N N . SER B 1 77 ? 0.706 -19.516 -1.591 1 98.81 77 SER B N 1
ATOM 2047 C CA . SER B 1 77 ? 1.686 -18.453 -1.418 1 98.81 77 SER B CA 1
ATOM 2048 C C . SER B 1 77 ? 2.762 -18.844 -0.412 1 98.81 77 SER B C 1
ATOM 2050 O O . SER B 1 77 ? 3.938 -18.516 -0.598 1 98.81 77 SER B O 1
ATOM 2052 N N . GLY B 1 78 ? 2.359 -19.547 0.69 1 98.69 78 GLY B N 1
ATOM 2053 C CA . GLY B 1 78 ? 3.332 -20.031 1.653 1 98.69 78 GLY B CA 1
ATOM 2054 C C . GLY B 1 78 ? 4.328 -21 1.051 1 98.69 78 GLY B C 1
ATOM 2055 O O . GLY B 1 78 ? 5.527 -20.938 1.334 1 98.69 78 GLY B O 1
ATOM 2056 N N . ALA B 1 79 ? 3.82 -21.922 0.243 1 98.69 79 ALA B N 1
ATOM 2057 C CA . ALA B 1 79 ? 4.684 -22.906 -0.403 1 98.69 79 ALA B CA 1
ATOM 2058 C C . ALA B 1 79 ? 5.684 -22.234 -1.336 1 98.69 79 ALA B C 1
ATOM 2060 O O . ALA B 1 79 ? 6.859 -22.609 -1.375 1 98.69 79 ALA B O 1
ATOM 2061 N N . ILE B 1 80 ? 5.266 -21.234 -2.115 1 98.69 80 ILE B N 1
ATOM 2062 C CA . ILE B 1 80 ? 6.145 -20.5 -3.025 1 98.69 80 ILE B CA 1
ATOM 2063 C C . ILE B 1 80 ? 7.207 -19.75 -2.229 1 98.69 80 ILE B C 1
ATOM 2065 O O . ILE B 1 80 ? 8.398 -19.812 -2.557 1 98.69 80 ILE B O 1
ATOM 2069 N N . ALA B 1 81 ? 6.824 -19.078 -1.148 1 98 81 ALA B N 1
ATOM 2070 C CA . ALA B 1 81 ? 7.727 -18.266 -0.332 1 98 81 ALA B CA 1
ATOM 2071 C C . ALA B 1 81 ? 8.797 -19.141 0.329 1 98 81 ALA B C 1
ATOM 2073 O O . ALA B 1 81 ? 9.891 -18.656 0.634 1 98 81 ALA B O 1
ATOM 2074 N N . ALA B 1 82 ? 8.492 -20.406 0.523 1 97.06 82 ALA B N 1
ATOM 2075 C CA . ALA B 1 82 ? 9.383 -21.297 1.251 1 97.06 82 ALA B CA 1
ATOM 2076 C C . ALA B 1 82 ? 10.414 -21.922 0.316 1 97.06 82 ALA B C 1
ATOM 2078 O O . ALA B 1 82 ? 11.336 -22.609 0.768 1 97.06 82 ALA B O 1
ATOM 2079 N N . LEU B 1 83 ? 10.25 -21.766 -0.97 1 96.56 83 LEU B N 1
ATOM 2080 C CA . LEU B 1 83 ? 11.18 -22.375 -1.911 1 96.56 83 LEU B CA 1
ATOM 2081 C C . LEU B 1 83 ? 12.586 -21.797 -1.746 1 96.56 83 LEU B C 1
ATOM 2083 O O . LEU B 1 83 ? 12.742 -20.594 -1.555 1 96.56 83 LEU B O 1
ATOM 2087 N N . PRO B 1 84 ? 13.555 -22.609 -1.863 1 94.5 84 PRO B N 1
ATOM 2088 C CA . PRO B 1 84 ? 14.93 -22.141 -1.661 1 94.5 84 PRO B CA 1
ATOM 2089 C C . PRO B 1 84 ? 15.531 -21.516 -2.914 1 94.5 84 PRO B C 1
ATOM 2091 O O . PRO B 1 84 ? 16.656 -20.984 -2.871 1 94.5 84 PRO B O 1
ATOM 2094 N N . CYS B 1 85 ? 14.891 -21.578 -3.986 1 95.62 85 CYS B N 1
ATOM 2095 C CA . CYS B 1 85 ? 15.398 -21.062 -5.254 1 95.62 85 CYS B CA 1
ATOM 2096 C C . CYS B 1 85 ? 14.773 -19.719 -5.586 1 95.62 85 CYS B C 1
ATOM 2098 O O . CYS B 1 85 ? 13.82 -19.281 -4.926 1 95.62 85 CYS B O 1
ATOM 2100 N N . LEU B 1 86 ? 15.352 -19.031 -6.582 1 98 86 LEU B N 1
ATOM 2101 C CA . LEU B 1 86 ? 14.797 -17.766 -7.051 1 98 86 LEU B CA 1
ATOM 2102 C C . LEU B 1 86 ? 13.484 -17.984 -7.801 1 98 86 LEU B C 1
ATOM 2104 O O . LEU B 1 86 ? 13.398 -18.875 -8.664 1 98 86 LEU B O 1
ATOM 2108 N N . THR B 1 87 ? 12.5 -17.312 -7.418 1 98.69 87 THR B N 1
ATOM 2109 C CA . THR B 1 87 ? 11.188 -17.406 -8.055 1 98.69 87 THR B CA 1
ATOM 2110 C C . THR B 1 87 ? 10.797 -16.078 -8.703 1 98.69 87 THR B C 1
ATOM 2112 O O . THR B 1 87 ? 11.07 -15.016 -8.156 1 98.69 87 THR B O 1
ATOM 2115 N N . VAL B 1 88 ? 10.195 -16.125 -9.906 1 98.94 88 VAL B N 1
ATOM 2116 C CA . VAL B 1 88 ? 9.812 -14.938 -10.656 1 98.94 88 VAL B CA 1
ATOM 2117 C C . VAL B 1 88 ? 8.359 -15.055 -11.102 1 98.94 88 VAL B C 1
ATOM 2119 O O . VAL B 1 88 ? 7.973 -16.047 -11.734 1 98.94 88 VAL B O 1
ATOM 2122 N N . ALA B 1 89 ? 7.555 -14.125 -10.727 1 98.94 89 ALA B N 1
ATOM 2123 C CA . ALA B 1 89 ? 6.254 -13.953 -11.367 1 98.94 89 ALA B CA 1
ATOM 2124 C C . ALA B 1 89 ? 6.371 -13.102 -12.625 1 98.94 89 ALA B C 1
ATOM 2126 O O . ALA B 1 89 ? 6.648 -11.898 -12.547 1 98.94 89 ALA B O 1
ATOM 2127 N N . ALA B 1 90 ? 6.262 -13.688 -13.758 1 98.94 90 ALA B N 1
ATOM 2128 C CA . ALA B 1 90 ? 6.234 -12.992 -15.039 1 98.94 90 ALA B CA 1
ATOM 2129 C C . ALA B 1 90 ? 4.801 -12.672 -15.461 1 98.94 90 ALA B C 1
ATOM 2131 O O . ALA B 1 90 ? 4.137 -13.484 -16.094 1 98.94 90 ALA B O 1
ATOM 2132 N N . LEU B 1 91 ? 4.367 -11.477 -15.094 1 98.94 91 LEU B N 1
ATOM 2133 C CA . LEU B 1 91 ? 2.977 -11.07 -15.281 1 98.94 91 LEU B CA 1
ATOM 2134 C C . LEU B 1 91 ? 2.709 -10.68 -16.734 1 98.94 91 LEU B C 1
ATOM 2136 O O . LEU B 1 91 ? 3.045 -9.57 -17.141 1 98.94 91 LEU B O 1
ATOM 2140 N N . ASN B 1 92 ? 2.053 -11.562 -17.438 1 98.81 92 ASN B N 1
ATOM 2141 C CA . ASN B 1 92 ? 1.729 -11.383 -18.844 1 98.81 92 ASN B CA 1
ATOM 2142 C C . ASN B 1 92 ? 0.592 -10.383 -19.031 1 98.81 92 ASN B C 1
ATOM 2144 O O . ASN B 1 92 ? 0.253 -10.031 -20.172 1 98.81 92 ASN B O 1
ATOM 2148 N N . GLY B 1 93 ? 0.004 -9.961 -17.953 1 98.69 93 GLY B N 1
ATOM 2149 C CA . GLY B 1 93 ? -1.106 -9.023 -17.969 1 98.69 93 GLY B CA 1
ATOM 2150 C C . GLY B 1 93 ? -1.637 -8.711 -16.578 1 98.69 93 GLY B C 1
ATOM 2151 O O . GLY B 1 93 ? -0.889 -8.742 -15.602 1 98.69 93 GLY B O 1
ATOM 2152 N N . THR B 1 94 ? -2.908 -8.422 -16.516 1 98.69 94 THR B N 1
ATOM 2153 C CA . THR B 1 94 ? -3.555 -7.918 -15.312 1 98.69 94 THR B CA 1
ATOM 2154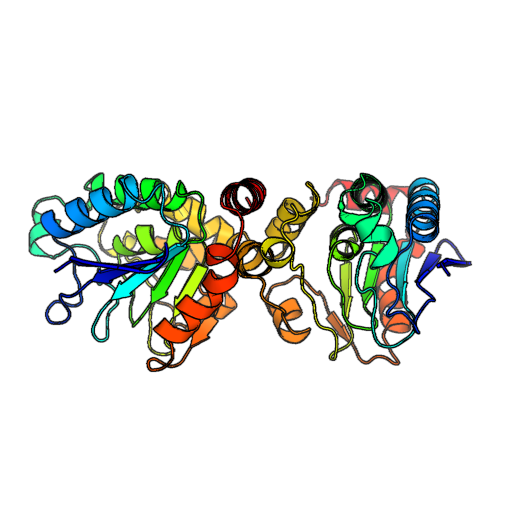 C C . THR B 1 94 ? -3.551 -8.977 -14.219 1 98.69 94 THR B C 1
ATOM 2156 O O . THR B 1 94 ? -3.791 -10.156 -14.484 1 98.69 94 THR B O 1
ATOM 2159 N N . LEU B 1 95 ? -3.238 -8.594 -13.039 1 98.88 95 LEU B N 1
ATOM 2160 C CA . LEU B 1 95 ? -3.279 -9.398 -11.82 1 98.88 95 LEU B CA 1
ATOM 2161 C C . LEU B 1 95 ? -4.34 -8.875 -10.859 1 98.88 95 LEU B C 1
ATOM 2163 O O . LEU B 1 95 ? -4.289 -7.711 -10.445 1 98.88 95 LEU B O 1
ATOM 2167 N N . ALA B 1 96 ? -5.246 -9.742 -10.484 1 97.88 96 ALA B N 1
ATOM 2168 C CA . ALA B 1 96 ? -6.344 -9.25 -9.656 1 97.88 96 ALA B CA 1
ATOM 2169 C C . ALA B 1 96 ? -6.703 -10.258 -8.57 1 97.88 96 ALA B C 1
ATOM 2171 O O . ALA B 1 96 ? -6.586 -11.469 -8.773 1 97.88 96 ALA B O 1
ATOM 2172 N N . GLY B 1 97 ? -7.227 -9.758 -7.453 1 96.62 97 GLY B N 1
ATOM 2173 C CA . GLY B 1 97 ? -7.863 -10.57 -6.426 1 96.62 97 GLY B CA 1
ATOM 2174 C C . GLY B 1 97 ? -6.895 -11.484 -5.703 1 96.62 97 GLY B C 1
ATOM 2175 O O . GLY B 1 97 ? -5.758 -11.094 -5.414 1 96.62 97 GLY B O 1
ATOM 2176 N N . GLY B 1 98 ? -7.406 -12.664 -5.344 1 96.75 98 GLY B N 1
ATOM 2177 C CA . GLY B 1 98 ? -6.652 -13.602 -4.535 1 96.75 98 GLY B CA 1
ATOM 2178 C C . GLY B 1 98 ? -5.398 -14.109 -5.223 1 96.75 98 GLY B C 1
ATOM 2179 O O . GLY B 1 98 ? -4.484 -14.617 -4.566 1 96.75 98 GLY B O 1
ATOM 2180 N N . ALA B 1 99 ? -5.328 -13.922 -6.531 1 98.62 99 ALA B N 1
ATOM 2181 C CA . ALA B 1 99 ? -4.152 -14.367 -7.273 1 98.62 99 ALA B CA 1
ATOM 2182 C C . ALA B 1 99 ? -2.928 -13.539 -6.91 1 98.62 99 ALA B C 1
ATOM 2184 O O . ALA B 1 99 ? -1.793 -13.953 -7.164 1 98.62 99 ALA B O 1
ATOM 2185 N N . ASN B 1 100 ? -3.115 -12.359 -6.332 1 98.69 100 ASN B N 1
ATOM 2186 C CA . ASN B 1 100 ? -1.995 -11.531 -5.898 1 98.69 100 ASN B CA 1
ATOM 2187 C C . ASN B 1 100 ? -1.065 -12.297 -4.961 1 98.69 100 ASN B C 1
ATOM 2189 O O . ASN B 1 100 ? 0.145 -12.07 -4.953 1 98.69 100 ASN B O 1
ATOM 2193 N N . GLY B 1 101 ? -1.626 -13.219 -4.141 1 98.75 101 GLY B N 1
ATOM 2194 C CA . GLY B 1 101 ? -0.846 -13.922 -3.139 1 98.75 101 GLY B CA 1
ATOM 2195 C C . GLY B 1 101 ? 0.326 -14.688 -3.723 1 98.75 101 GLY B C 1
ATOM 2196 O O . GLY B 1 101 ? 1.44 -14.617 -3.199 1 98.75 101 GLY B O 1
ATOM 2197 N N . MET B 1 102 ? 0.081 -15.383 -4.812 1 98.81 102 MET B N 1
ATOM 2198 C CA . MET B 1 102 ? 1.166 -16.172 -5.391 1 98.81 102 MET B CA 1
ATOM 2199 C C . MET B 1 102 ? 2.229 -15.266 -6.004 1 98.81 102 MET B C 1
ATOM 2201 O O . MET B 1 102 ? 3.422 -15.562 -5.934 1 98.81 102 MET B O 1
ATOM 2205 N N . ALA B 1 103 ? 1.866 -14.164 -6.617 1 98.88 103 ALA B N 1
ATOM 2206 C CA . ALA B 1 103 ? 2.832 -13.219 -7.172 1 98.88 103 ALA B CA 1
ATOM 2207 C C . ALA B 1 103 ? 3.65 -12.555 -6.066 1 98.88 103 ALA B C 1
ATOM 2209 O O . ALA B 1 103 ? 4.871 -12.43 -6.184 1 98.88 103 ALA B O 1
ATOM 2210 N N . LEU B 1 104 ? 2.975 -12.133 -4.949 1 98.81 104 LEU B N 1
ATOM 2211 C CA . LEU B 1 104 ? 3.635 -11.492 -3.816 1 98.81 104 LEU B CA 1
ATOM 2212 C C . LEU B 1 104 ? 4.621 -12.453 -3.154 1 98.81 104 LEU B C 1
ATOM 2214 O O . LEU B 1 104 ? 5.621 -12.016 -2.576 1 98.81 104 LEU B O 1
ATOM 2218 N N . ALA B 1 105 ? 4.367 -13.75 -3.248 1 98.75 105 ALA B N 1
ATOM 2219 C CA . ALA B 1 105 ? 5.215 -14.758 -2.613 1 98.75 105 ALA B CA 1
ATOM 2220 C C . ALA B 1 105 ? 6.477 -15.008 -3.432 1 98.75 105 ALA B C 1
ATOM 2222 O O . ALA B 1 105 ? 7.457 -15.555 -2.924 1 98.75 105 ALA B O 1
ATOM 2223 N N . CYS B 1 106 ? 6.441 -14.656 -4.723 1 98.75 106 CYS B N 1
ATOM 2224 C CA . CYS B 1 106 ? 7.641 -14.789 -5.547 1 98.75 106 CYS B CA 1
ATOM 2225 C C . CYS B 1 106 ? 8.703 -13.773 -5.133 1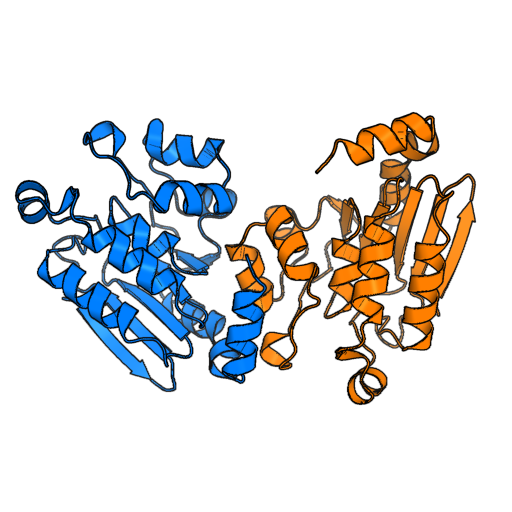 98.75 106 CYS B C 1
ATOM 2227 O O . CYS B 1 106 ? 8.375 -12.703 -4.613 1 98.75 106 CYS B O 1
ATOM 2229 N N . ASP B 1 107 ? 9.945 -14.07 -5.426 1 98.44 107 ASP B N 1
ATOM 2230 C CA . ASP B 1 107 ? 11.062 -13.18 -5.109 1 98.44 107 ASP B CA 1
ATOM 2231 C C . ASP B 1 107 ? 11.023 -11.93 -5.977 1 98.44 107 ASP B C 1
ATOM 2233 O O . ASP B 1 107 ? 11.344 -10.836 -5.508 1 98.44 107 ASP B O 1
ATOM 2237 N N . LEU B 1 108 ? 10.672 -12.109 -7.238 1 98.81 108 LEU B N 1
ATOM 2238 C CA . LEU B 1 108 ? 10.641 -11.016 -8.195 1 98.81 108 LEU B CA 1
ATOM 2239 C C . LEU B 1 108 ? 9.32 -11 -8.961 1 98.81 108 LEU B C 1
ATOM 2241 O O . LEU B 1 108 ? 8.695 -12.039 -9.148 1 98.81 108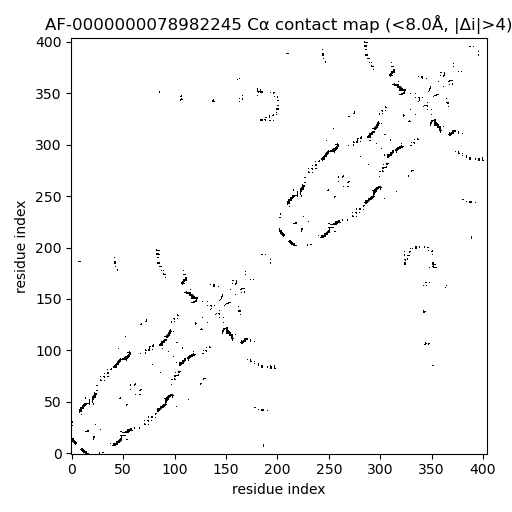 LEU B O 1
ATOM 2245 N N . ARG B 1 109 ? 8.898 -9.82 -9.359 1 98.94 109 ARG B N 1
ATOM 2246 C CA . ARG B 1 109 ? 7.766 -9.617 -10.25 1 98.94 109 ARG B CA 1
ATOM 2247 C C . ARG B 1 109 ? 8.148 -8.742 -11.438 1 98.94 109 ARG B C 1
ATOM 2249 O O . ARG B 1 109 ? 8.641 -7.625 -11.266 1 98.94 109 ARG B O 1
ATOM 2256 N N . ILE B 1 110 ? 7.969 -9.219 -12.617 1 98.94 110 ILE B N 1
ATOM 2257 C CA . ILE B 1 110 ? 8.094 -8.414 -13.82 1 98.94 110 ILE B CA 1
ATOM 2258 C C . ILE B 1 110 ? 6.77 -8.398 -14.578 1 98.94 110 ILE B C 1
ATOM 2260 O O . ILE B 1 110 ? 5.977 -9.336 -14.469 1 98.94 110 ILE B O 1
ATOM 2264 N N . ALA B 1 111 ? 6.508 -7.324 -15.336 1 98.94 111 ALA B N 1
ATOM 2265 C CA . ALA B 1 111 ? 5.172 -7.184 -15.914 1 98.94 111 ALA B CA 1
ATOM 2266 C C . ALA B 1 111 ? 5.246 -6.559 -17.312 1 98.94 111 ALA B C 1
ATOM 2268 O O . ALA B 1 111 ? 6.18 -5.812 -17.609 1 98.94 111 ALA B O 1
ATOM 2269 N N . VAL B 1 112 ? 4.309 -6.898 -18.094 1 98.88 112 VAL B N 1
ATOM 2270 C CA . VAL B 1 112 ? 4.098 -6.18 -19.344 1 98.88 112 VAL B CA 1
ATOM 2271 C C . VAL B 1 112 ? 3.51 -4.801 -19.062 1 98.88 112 VAL B C 1
ATOM 2273 O O . VAL B 1 112 ? 2.877 -4.59 -18.016 1 98.88 112 VAL B O 1
ATOM 2276 N N . PRO B 1 113 ? 3.686 -3.84 -19.953 1 98.75 113 PRO B N 1
ATOM 2277 C CA . PRO B 1 113 ? 3.268 -2.461 -19.688 1 98.75 113 PRO B CA 1
ATOM 2278 C C . PRO B 1 113 ? 1.755 -2.324 -19.531 1 98.75 113 PRO B C 1
ATOM 2280 O O . PRO B 1 113 ? 1.284 -1.408 -18.844 1 98.75 113 PRO B O 1
ATOM 2283 N N . GLU B 1 114 ? 0.97 -3.254 -20.062 1 98.38 114 GLU B N 1
ATOM 2284 C CA . GLU B 1 114 ? -0.486 -3.148 -20.078 1 98.38 114 GLU B CA 1
ATOM 2285 C C . GLU B 1 114 ? -1.086 -3.709 -18.797 1 98.38 114 GLU B C 1
ATOM 2287 O O . GLU B 1 114 ? -2.279 -3.537 -18.531 1 98.38 114 GLU B O 1
ATOM 2292 N N . ALA B 1 115 ? -0.28 -4.305 -18.016 1 98.69 115 ALA B N 1
ATOM 2293 C CA . ALA B 1 115 ? -0.777 -4.957 -16.797 1 98.69 115 ALA B CA 1
ATOM 2294 C C . ALA B 1 115 ? -1.352 -3.936 -15.82 1 98.69 115 ALA B C 1
ATOM 2296 O O . ALA B 1 115 ? -0.839 -2.818 -15.711 1 98.69 115 ALA B O 1
ATOM 2297 N N . LYS B 1 116 ? -2.389 -4.328 -15.211 1 98.81 116 LYS B N 1
ATOM 2298 C CA . LYS B 1 116 ? -2.93 -3.652 -14.039 1 98.81 116 LYS B CA 1
ATOM 2299 C C . LYS B 1 116 ? -2.928 -4.574 -12.82 1 98.81 116 LYS B C 1
ATOM 2301 O O . LYS B 1 116 ? -3.055 -5.793 -12.961 1 98.81 116 LYS B O 1
ATOM 2306 N N . LEU B 1 117 ? -2.717 -3.986 -11.688 1 98.88 117 LEU B N 1
ATOM 2307 C CA . LEU B 1 117 ? -2.691 -4.75 -10.445 1 98.88 117 LEU B CA 1
ATOM 2308 C C . LEU B 1 117 ? -3.699 -4.195 -9.445 1 98.88 117 LEU B C 1
ATOM 2310 O O . LEU B 1 117 ? -3.709 -2.992 -9.172 1 98.88 1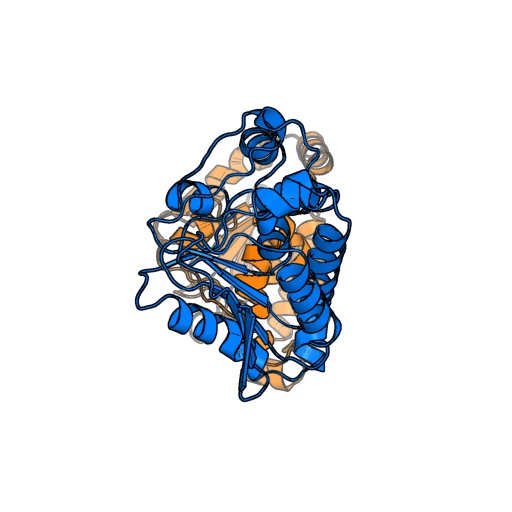17 LEU B O 1
ATOM 2314 N N . PHE B 1 118 ? -4.57 -5.062 -8.969 1 98.62 118 PHE B N 1
ATOM 2315 C CA . PHE B 1 118 ? -5.516 -4.609 -7.961 1 98.62 118 PHE B CA 1
ATOM 2316 C C . PHE B 1 118 ? -6.02 -5.777 -7.121 1 98.62 118 PHE B C 1
ATOM 2318 O O . PHE B 1 118 ? -5.891 -6.938 -7.523 1 98.62 118 PHE B O 1
ATOM 2325 N N . TYR B 1 119 ? -6.484 -5.527 -5.934 1 98.19 119 TYR B N 1
ATOM 2326 C CA . TYR B 1 119 ? -6.926 -6.449 -4.898 1 98.19 119 TYR B CA 1
ATOM 2327 C C . TYR B 1 119 ? -8.164 -5.914 -4.18 1 98.19 119 TYR B C 1
ATOM 2329 O O . TYR B 1 119 ? -8.055 -5.355 -3.086 1 98.19 119 TYR B O 1
ATOM 2337 N N . PRO B 1 120 ? -9.375 -6.082 -4.805 1 96.25 120 PRO B N 1
ATOM 2338 C CA . PRO B 1 120 ? -10.57 -5.344 -4.398 1 96.25 120 PRO B CA 1
ATOM 2339 C C . PRO B 1 120 ? -11.305 -6.008 -3.238 1 96.25 120 PRO B C 1
ATOM 2341 O O . PRO B 1 120 ? -12.531 -6.141 -3.277 1 96.25 120 PRO B O 1
ATOM 2344 N N . VAL B 1 121 ? -10.672 -6.305 -2.189 1 96.25 121 VAL B N 1
ATOM 2345 C CA . VAL B 1 121 ? -11.242 -7.004 -1.041 1 96.25 121 VAL B CA 1
ATOM 2346 C C . VAL B 1 121 ? -12.227 -6.09 -0.315 1 96.25 121 VAL B C 1
ATOM 2348 O O . VAL B 1 121 ? -13.266 -6.543 0.163 1 96.25 121 VAL B O 1
ATOM 2351 N N . MET B 1 122 ? -11.938 -4.805 -0.201 1 95.75 122 MET B N 1
ATOM 2352 C CA . MET B 1 122 ? -12.836 -3.863 0.469 1 95.75 122 MET B CA 1
ATOM 2353 C C . MET B 1 122 ? -14.195 -3.816 -0.223 1 95.75 122 MET B C 1
ATOM 2355 O O . MET B 1 122 ? -15.234 -3.924 0.431 1 95.75 122 MET B O 1
ATOM 2359 N N . LYS B 1 123 ? -14.172 -3.736 -1.505 1 95.06 123 LYS B N 1
ATOM 2360 C CA . LYS B 1 123 ? -15.398 -3.666 -2.301 1 95.06 123 LYS B CA 1
ATOM 2361 C C . LYS B 1 123 ? -16.172 -4.98 -2.24 1 95.06 123 LYS B C 1
ATOM 2363 O O . LYS B 1 123 ? -17.406 -4.98 -2.158 1 95.06 123 LYS B O 1
ATOM 2368 N N . LEU B 1 124 ? -15.422 -6.102 -2.209 1 94.5 124 LEU B N 1
ATOM 2369 C CA . LEU B 1 124 ? -16.031 -7.422 -2.309 1 94.5 124 LEU B CA 1
ATOM 2370 C C . LEU B 1 124 ? -16.406 -7.953 -0.93 1 94.5 124 LEU B C 1
ATOM 2372 O O . LEU B 1 124 ? -17.125 -8.953 -0.817 1 94.5 124 LEU B O 1
ATOM 2376 N N . GLY B 1 125 ? -15.867 -7.25 0.075 1 94.44 125 GLY B N 1
ATOM 2377 C CA . GLY B 1 125 ? -16.219 -7.633 1.431 1 94.44 125 GLY B CA 1
ATOM 2378 C C . GLY B 1 125 ? -15.469 -8.852 1.926 1 94.44 125 GLY B C 1
ATOM 2379 O O . GLY B 1 125 ? -16.031 -9.688 2.643 1 94.44 125 GLY B O 1
ATOM 2380 N N . PHE B 1 126 ? -14.273 -9.07 1.471 1 94.19 126 PHE B N 1
ATOM 2381 C CA . PHE B 1 126 ? -13.414 -10.164 1.916 1 94.19 126 PHE B CA 1
ATOM 2382 C C . PHE B 1 126 ? -12.18 -9.625 2.623 1 94.19 126 PHE B C 1
ATOM 2384 O O . PHE B 1 126 ? -11.75 -8.492 2.361 1 94.19 126 PHE B O 1
ATOM 2391 N N . LEU B 1 127 ? -11.641 -10.43 3.525 1 96.25 127 LEU B N 1
ATOM 2392 C CA . LEU B 1 127 ? -10.297 -10.156 4.012 1 96.25 127 LEU B CA 1
ATOM 2393 C C . LEU B 1 127 ? -9.242 -10.648 3.021 1 96.25 127 LEU B C 1
ATOM 2395 O O . LEU B 1 127 ? -9.422 -11.688 2.389 1 96.25 127 LEU B O 1
ATOM 2399 N N . PRO B 1 128 ? -8.203 -9.891 2.854 1 97.12 128 PRO B N 1
ATOM 2400 C CA . PRO B 1 128 ? -7.078 -10.461 2.102 1 97.12 128 PRO B CA 1
ATOM 2401 C C . PRO B 1 128 ? -6.469 -11.68 2.789 1 97.12 128 PRO B C 1
ATOM 2403 O O . PRO B 1 128 ? -6.742 -11.938 3.965 1 97.12 128 PRO B O 1
ATOM 2406 N N . GLN B 1 129 ? -5.734 -12.453 1.988 1 97.19 129 GLN B N 1
ATOM 2407 C CA . GLN B 1 129 ? -4.973 -13.516 2.639 1 97.19 129 GLN B CA 1
ATOM 2408 C C . GLN B 1 129 ? -4.043 -12.953 3.709 1 97.19 129 GLN B C 1
ATOM 2410 O O . GLN B 1 129 ? -3.434 -11.898 3.516 1 97.19 129 GLN B O 1
ATOM 2415 N N . PRO B 1 130 ? -3.881 -13.656 4.801 1 97.06 130 PRO B N 1
ATOM 2416 C CA . PRO B 1 130 ? -3.156 -13.117 5.957 1 97.06 130 PRO B CA 1
ATOM 2417 C C . PRO B 1 130 ? -1.737 -12.672 5.605 1 97.06 130 PRO B C 1
ATOM 2419 O O . PRO B 1 130 ? -1.259 -11.656 6.125 1 97.06 130 PRO B O 1
ATOM 2422 N N . SER B 1 131 ? -1.076 -13.336 4.711 1 98.31 131 SER B N 1
ATOM 2423 C CA . SER B 1 131 ? 0.325 -13.039 4.43 1 98.31 131 SER B CA 1
ATOM 2424 C C . SER B 1 131 ? 0.458 -11.898 3.426 1 98.31 131 SER B C 1
ATOM 2426 O O . SER B 1 131 ? 1.531 -11.312 3.291 1 98.31 131 SER B O 1
ATOM 2428 N N . ASP B 1 132 ? -0.632 -11.633 2.666 1 98.44 132 ASP B N 1
ATOM 2429 C CA . ASP B 1 132 ? -0.529 -10.727 1.528 1 98.44 132 ASP B CA 1
ATOM 2430 C C . ASP B 1 132 ? -0.244 -9.297 1.987 1 98.44 132 ASP B C 1
ATOM 2432 O O . ASP B 1 132 ? 0.661 -8.641 1.468 1 98.44 132 ASP B O 1
ATOM 2436 N N . PRO B 1 133 ? -1.008 -8.742 3.035 1 98.44 133 PRO B N 1
ATOM 2437 C CA . PRO B 1 133 ? -0.705 -7.383 3.479 1 98.44 133 PRO B CA 1
ATOM 2438 C C . PRO B 1 133 ? 0.722 -7.238 4 1 98.44 133 PRO B C 1
ATOM 2440 O O . PRO B 1 133 ? 1.369 -6.215 3.762 1 98.44 133 PRO B O 1
ATOM 2443 N N . VAL B 1 134 ? 1.254 -8.211 4.672 1 98.06 134 VAL B N 1
ATOM 2444 C CA . VAL B 1 134 ? 2.6 -8.18 5.234 1 98.06 134 VAL B CA 1
ATOM 2445 C C . VAL B 1 134 ? 3.633 -8.164 4.113 1 98.06 134 VAL B C 1
ATOM 2447 O O . VAL B 1 134 ? 4.535 -7.32 4.105 1 98.06 134 VAL B O 1
ATOM 2450 N N . ARG B 1 135 ? 3.5 -9.016 3.176 1 98.31 135 ARG B N 1
ATOM 2451 C CA . ARG B 1 135 ? 4.441 -9.078 2.062 1 98.31 135 ARG B CA 1
ATOM 2452 C C . ARG B 1 135 ? 4.379 -7.812 1.22 1 98.31 135 ARG B C 1
ATOM 2454 O O . ARG B 1 135 ? 5.41 -7.289 0.794 1 98.31 135 ARG B O 1
ATOM 2461 N N . MET B 1 136 ? 3.15 -7.379 0.958 1 98.69 136 MET B N 1
ATOM 2462 C CA . MET B 1 136 ? 2.984 -6.172 0.152 1 98.69 136 MET B CA 1
ATOM 2463 C C . MET B 1 136 ? 3.619 -4.969 0.84 1 98.69 136 MET B C 1
ATOM 2465 O O . MET B 1 136 ? 4.336 -4.191 0.206 1 98.69 136 MET B O 1
ATOM 2469 N N . ALA B 1 137 ? 3.367 -4.801 2.15 1 98.25 137 ALA B N 1
ATOM 2470 C CA . ALA B 1 137 ? 3.918 -3.674 2.896 1 98.25 137 ALA B CA 1
ATOM 2471 C C . ALA B 1 137 ? 5.441 -3.73 2.93 1 98.25 137 ALA B C 1
ATOM 2473 O O . ALA B 1 137 ? 6.109 -2.693 2.916 1 98.25 137 ALA B O 1
ATOM 2474 N N . ALA B 1 138 ? 6.008 -4.859 3.004 1 97.44 138 ALA B N 1
ATOM 2475 C CA . ALA B 1 138 ? 7.461 -5 2.98 1 97.44 138 ALA B CA 1
ATOM 2476 C C . ALA B 1 138 ? 8.039 -4.496 1.663 1 97.44 138 ALA B C 1
ATOM 2478 O O . ALA B 1 138 ? 9.172 -4.004 1.622 1 97.44 138 ALA B O 1
ATOM 2479 N N . LEU B 1 139 ? 7.242 -4.59 0.612 1 97.5 139 LEU B N 1
ATOM 2480 C CA . LEU B 1 139 ? 7.707 -4.184 -0.71 1 97.5 139 LEU B CA 1
ATOM 2481 C C . LEU B 1 139 ? 7.473 -2.695 -0.936 1 97.5 139 LEU B C 1
ATOM 2483 O O . LEU B 1 139 ? 8.359 -1.988 -1.419 1 97.5 139 LEU B O 1
ATOM 2487 N N . ILE B 1 140 ? 6.234 -2.244 -0.537 1 97.88 140 ILE B N 1
ATOM 2488 C CA . ILE B 1 140 ? 5.875 -0.923 -1.044 1 97.88 140 ILE B CA 1
ATOM 2489 C C . ILE B 1 140 ? 5.5 -0.008 0.119 1 97.88 140 ILE B C 1
ATOM 2491 O O . ILE B 1 140 ? 5.094 1.138 -0.09 1 97.88 140 ILE B O 1
ATOM 2495 N N . GLY B 1 141 ? 5.605 -0.481 1.374 1 97 141 GLY B N 1
ATOM 2496 C CA . GLY B 1 141 ? 5.281 0.314 2.547 1 97 141 GLY B CA 1
ATOM 2497 C C . GLY B 1 141 ? 3.816 0.243 2.928 1 97 141 GLY B C 1
ATOM 2498 O O . GLY B 1 141 ? 2.99 -0.24 2.152 1 97 141 GLY B O 1
ATOM 2499 N N . PRO B 1 142 ? 3.477 0.729 4.102 1 97.5 142 PRO B N 1
ATOM 2500 C CA . PRO B 1 142 ? 2.129 0.592 4.652 1 97.5 142 PRO B CA 1
ATOM 2501 C C . PRO B 1 142 ? 1.097 1.439 3.91 1 97.5 142 PRO B C 1
ATOM 2503 O O . PRO B 1 142 ? -0.027 0.987 3.678 1 97.5 142 PRO B O 1
ATOM 2506 N N . ALA B 1 143 ? 1.468 2.631 3.506 1 98.19 143 ALA B N 1
ATOM 2507 C CA . ALA B 1 143 ? 0.495 3.539 2.902 1 98.19 143 ALA B CA 1
ATOM 2508 C C . ALA B 1 143 ? 0.047 3.031 1.535 1 98.19 143 ALA B C 1
ATOM 2510 O O . ALA B 1 143 ? -1.151 2.963 1.254 1 98.19 143 ALA B O 1
ATOM 2511 N N . ARG B 1 144 ? 0.984 2.637 0.724 1 98.12 144 ARG B N 1
ATOM 2512 C CA . ARG B 1 144 ? 0.646 2.166 -0.616 1 98.12 144 ARG B CA 1
ATOM 2513 C C . ARG B 1 144 ? -0.054 0.812 -0.56 1 98.12 144 ARG B C 1
ATOM 2515 O O . ARG B 1 144 ? -0.898 0.509 -1.405 1 98.12 144 ARG B O 1
ATOM 2522 N N . THR B 1 145 ? 0.273 -0.01 0.49 1 98.69 145 THR B N 1
ATOM 2523 C CA . THR B 1 145 ? -0.493 -1.225 0.745 1 98.69 145 THR B CA 1
ATOM 2524 C C . THR B 1 145 ? -1.954 -0.892 1.031 1 98.69 145 THR B C 1
ATOM 2526 O O . THR B 1 145 ? -2.859 -1.503 0.459 1 98.69 145 THR B O 1
ATOM 2529 N N . ARG B 1 146 ? -2.229 0.109 1.864 1 98.31 146 ARG B N 1
ATOM 2530 C CA . ARG B 1 146 ? -3.59 0.512 2.201 1 98.31 146 ARG B CA 1
ATOM 2531 C C . ARG B 1 146 ? -4.273 1.177 1.011 1 98.31 146 ARG B C 1
ATOM 2533 O O . ARG B 1 146 ? -5.488 1.047 0.833 1 98.31 146 ARG B O 1
ATOM 2540 N N . LEU B 1 147 ? -3.479 1.855 0.163 1 98.56 147 LEU B N 1
ATOM 2541 C CA . LEU B 1 147 ? -3.99 2.4 -1.09 1 98.56 147 LEU B CA 1
ATOM 2542 C C . LEU B 1 147 ? -4.617 1.305 -1.945 1 98.56 147 LEU B C 1
ATOM 2544 O O . LEU B 1 147 ? -5.688 1.498 -2.521 1 98.56 147 LEU B O 1
ATOM 2548 N N . ILE B 1 148 ? -4 0.149 -1.955 1 98.44 148 ILE B N 1
ATOM 2549 C CA . ILE B 1 148 ? -4.445 -0.957 -2.795 1 98.44 148 ILE B CA 1
ATOM 2550 C C . ILE B 1 148 ? -5.539 -1.744 -2.074 1 98.44 148 ILE B C 1
ATOM 2552 O O . ILE B 1 148 ? -6.602 -2.008 -2.643 1 98.44 148 ILE B O 1
ATOM 2556 N N . LEU B 1 149 ? -5.387 -2.074 -0.816 1 98.31 149 LEU B N 1
ATOM 2557 C CA . LEU B 1 149 ? -6.262 -3.025 -0.138 1 98.31 149 LEU B CA 1
ATOM 2558 C C . LEU B 1 149 ? -7.469 -2.316 0.465 1 98.31 149 LEU B C 1
ATOM 2560 O O . LEU B 1 149 ? -8.578 -2.848 0.445 1 98.31 149 LEU B O 1
ATOM 2564 N N . MET B 1 150 ? -7.309 -1.104 0.964 1 97.81 150 MET B N 1
ATOM 2565 C CA . MET B 1 150 ? -8.406 -0.413 1.637 1 97.81 150 MET B CA 1
ATOM 2566 C C . MET B 1 150 ? -9.07 0.59 0.701 1 97.81 150 MET B C 1
ATOM 2568 O O . MET B 1 150 ? -10.297 0.651 0.622 1 97.81 150 MET B O 1
ATOM 2572 N N . ALA B 1 151 ? -8.25 1.353 -0.006 1 97.62 151 ALA B N 1
ATOM 2573 C CA . ALA B 1 151 ? -8.812 2.346 -0.917 1 97.62 151 ALA B CA 1
ATOM 2574 C C . ALA B 1 151 ? -9.234 1.702 -2.234 1 97.62 151 ALA B C 1
ATOM 2576 O O . ALA B 1 151 ? -9.891 2.338 -3.059 1 97.62 151 ALA B O 1
ATOM 2577 N N . GLY B 1 152 ? -8.781 0.449 -2.518 1 97.25 152 GLY B N 1
ATOM 2578 C CA . GLY B 1 152 ? -9.25 -0.32 -3.658 1 97.25 152 GLY B CA 1
ATOM 2579 C C . GLY B 1 152 ? -8.695 0.168 -4.98 1 97.25 152 GLY B C 1
ATOM 2580 O O . GLY B 1 152 ? -9.312 -0.017 -6.031 1 97.25 152 GLY B O 1
ATOM 2581 N N . GLN B 1 153 ? -7.586 0.79 -4.934 1 97.56 153 GLN B N 1
ATOM 2582 C CA . GLN B 1 153 ? -7.031 1.368 -6.152 1 97.56 153 GLN B CA 1
ATOM 2583 C C . GLN B 1 153 ? -6.508 0.282 -7.086 1 97.56 153 GLN B C 1
ATOM 2585 O O . GLN B 1 153 ? -5.91 -0.698 -6.637 1 97.56 153 GLN B O 1
ATOM 2590 N N . LYS B 1 154 ? -6.84 0.39 -8.344 1 98.5 154 LYS B N 1
ATOM 2591 C CA . LYS B 1 154 ? -6.227 -0.335 -9.445 1 98.5 154 LYS B CA 1
ATOM 2592 C C . LYS B 1 154 ? -5.043 0.44 -10.023 1 98.5 154 LYS B C 1
ATOM 2594 O O . LYS B 1 154 ? -5.215 1.532 -10.57 1 98.5 154 LYS B O 1
ATOM 2599 N N . ILE B 1 155 ? -3.848 -0.144 -9.914 1 98.62 155 ILE B N 1
ATOM 2600 C CA . ILE B 1 155 ? -2.682 0.633 -10.312 1 98.62 155 ILE B CA 1
ATOM 2601 C C . ILE B 1 155 ? -2.131 0.094 -11.633 1 98.62 155 ILE B C 1
ATOM 2603 O O . ILE B 1 155 ? -2.338 -1.075 -11.969 1 98.62 155 ILE B O 1
ATOM 2607 N N . THR B 1 156 ? -1.447 0.932 -12.344 1 98.69 156 THR B N 1
ATOM 2608 C CA . THR B 1 156 ? -0.811 0.564 -13.609 1 98.69 156 THR B CA 1
ATOM 2609 C C . THR B 1 156 ? 0.51 -0.158 -13.352 1 98.69 156 THR B C 1
ATOM 2611 O O . THR B 1 156 ? 1.034 -0.133 -12.242 1 98.69 156 THR B O 1
ATOM 2614 N N . ALA B 1 157 ? 0.998 -0.758 -14.43 1 98.81 157 ALA B N 1
ATOM 2615 C CA . ALA B 1 157 ? 2.322 -1.366 -14.352 1 98.81 157 ALA B CA 1
ATOM 2616 C C . ALA B 1 157 ? 3.381 -0.328 -13.984 1 98.81 157 ALA B C 1
ATOM 2618 O O . ALA B 1 157 ? 4.289 -0.606 -13.203 1 98.81 157 ALA B O 1
ATOM 2619 N N . GLN B 1 158 ? 3.26 0.838 -14.516 1 98.44 158 GLN B N 1
ATOM 2620 C CA . GLN B 1 158 ? 4.215 1.909 -14.242 1 98.44 158 GLN B CA 1
ATOM 2621 C C . GLN B 1 158 ? 4.172 2.33 -12.781 1 98.44 158 GLN B C 1
ATOM 2623 O O . GLN B 1 158 ? 5.215 2.482 -12.141 1 98.44 158 GLN B O 1
ATOM 2628 N N . GLU B 1 159 ? 2.986 2.523 -12.227 1 97.81 159 GLU B N 1
ATOM 2629 C CA . GLU B 1 159 ? 2.861 2.834 -10.805 1 97.81 159 GLU B CA 1
ATOM 2630 C C . GLU B 1 159 ? 3.453 1.723 -9.938 1 97.81 159 GLU B C 1
ATOM 2632 O O . GLU B 1 159 ? 4.172 1.993 -8.977 1 97.81 159 GLU B O 1
ATOM 2637 N N . ALA B 1 160 ? 3.125 0.475 -10.344 1 98.75 160 ALA B N 1
ATOM 2638 C CA . ALA B 1 160 ? 3.623 -0.672 -9.586 1 98.75 160 ALA B CA 1
ATOM 2639 C C . ALA B 1 160 ? 5.148 -0.703 -9.578 1 98.75 160 ALA B C 1
ATOM 2641 O O . ALA B 1 160 ? 5.762 -1.05 -8.57 1 98.75 160 ALA B O 1
ATOM 2642 N N . TYR B 1 161 ? 5.719 -0.336 -10.719 1 98.62 161 TYR B N 1
ATOM 2643 C CA . TYR B 1 161 ? 7.172 -0.242 -10.812 1 98.62 161 TYR B CA 1
ATOM 2644 C C . TYR B 1 161 ? 7.707 0.876 -9.93 1 98.62 161 TYR B C 1
ATOM 2646 O O . TYR B 1 161 ? 8.656 0.672 -9.164 1 98.62 161 TYR B O 1
ATOM 2654 N N . GLU B 1 162 ? 7.055 2.025 -9.961 1 97.06 162 GLU B N 1
ATOM 2655 C CA . GLU B 1 162 ? 7.473 3.174 -9.164 1 97.06 162 GLU B CA 1
ATOM 2656 C C . GLU B 1 162 ? 7.348 2.881 -7.668 1 97.06 162 GLU B C 1
ATOM 2658 O O . GLU B 1 162 ? 8.156 3.354 -6.867 1 97.06 162 GLU B O 1
ATOM 2663 N N . PHE B 1 163 ? 6.344 2.076 -7.285 1 97.38 163 PHE B N 1
ATOM 2664 C CA . PHE B 1 163 ? 6.105 1.737 -5.887 1 97.38 163 PHE B CA 1
ATOM 2665 C C . PHE B 1 163 ? 7.125 0.718 -5.395 1 97.38 163 PHE B C 1
ATOM 2667 O O . PHE B 1 163 ? 7.418 0.652 -4.199 1 97.38 163 PHE B O 1
ATOM 2674 N N . GLY B 1 164 ? 7.605 -0.144 -6.324 1 98.12 164 GLY B N 1
ATOM 2675 C CA . GLY B 1 164 ? 8.484 -1.243 -5.953 1 98.12 164 GLY B CA 1
ATOM 2676 C C . GLY B 1 164 ? 7.781 -2.588 -5.938 1 98.12 164 GLY B C 1
ATOM 2677 O O . GLY B 1 164 ? 8.367 -3.594 -5.523 1 98.12 164 GLY B O 1
ATOM 2678 N N . LEU B 1 165 ? 6.559 -2.629 -6.395 1 98.62 165 LEU B N 1
ATOM 2679 C CA . LEU B 1 165 ? 5.781 -3.863 -6.426 1 98.62 165 LEU B CA 1
ATOM 2680 C C . LEU B 1 165 ? 6.176 -4.723 -7.625 1 98.62 165 LEU B C 1
ATOM 2682 O O . LEU B 1 165 ? 6.109 -5.953 -7.559 1 98.62 165 LEU B O 1
ATOM 2686 N N . VAL B 1 166 ? 6.535 -4.082 -8.711 1 98.81 166 VAL B N 1
ATOM 2687 C CA . VAL B 1 166 ? 7.066 -4.688 -9.93 1 98.81 166 VAL B CA 1
ATOM 2688 C C . VAL B 1 166 ? 8.523 -4.266 -10.125 1 98.81 166 VAL B C 1
ATOM 2690 O O . VAL B 1 166 ? 8.859 -3.088 -9.977 1 98.81 166 VAL B O 1
ATOM 2693 N N . ASP B 1 167 ? 9.297 -5.176 -10.5 1 98.69 167 ASP B N 1
ATOM 2694 C CA . ASP B 1 167 ? 10.734 -4.926 -10.523 1 98.69 167 ASP B CA 1
ATOM 2695 C C . ASP B 1 167 ? 11.195 -4.5 -11.914 1 98.69 167 ASP B C 1
ATOM 2697 O O . ASP B 1 167 ? 12.219 -3.826 -12.055 1 98.69 167 ASP B O 1
ATOM 2701 N N . ARG B 1 168 ? 10.5 -4.859 -12.922 1 98.69 168 ARG B N 1
ATOM 2702 C CA . ARG B 1 168 ? 10.789 -4.473 -14.297 1 98.69 168 ARG B CA 1
ATOM 2703 C C . ARG B 1 168 ? 9.523 -4.48 -15.148 1 98.69 168 ARG B C 1
ATOM 2705 O O . ARG B 1 168 ? 8.664 -5.355 -14.984 1 98.69 168 ARG B O 1
ATOM 2712 N N . ILE B 1 169 ? 9.422 -3.562 -16.031 1 98.88 169 ILE B N 1
ATOM 2713 C CA . ILE B 1 169 ? 8.414 -3.562 -17.078 1 98.88 169 ILE B CA 1
ATOM 2714 C C . ILE B 1 169 ? 9.062 -3.943 -18.406 1 98.88 169 ILE B C 1
ATOM 2716 O O . ILE B 1 169 ? 10.055 -3.344 -18.812 1 98.88 169 ILE B O 1
ATOM 2720 N N . VAL B 1 170 ? 8.461 -4.961 -19 1 98.56 170 VAL B N 1
ATOM 2721 C CA . VAL B 1 170 ? 9.078 -5.52 -20.203 1 98.56 170 VAL B CA 1
ATOM 2722 C C . VAL B 1 170 ? 8.008 -5.738 -21.281 1 98.56 170 VAL B C 1
ATOM 2724 O O . VAL B 1 170 ? 6.883 -6.129 -20.969 1 98.56 170 VAL B O 1
ATOM 2727 N N . PRO B 1 171 ? 8.422 -5.516 -22.594 1 98.38 171 PRO B N 1
ATOM 2728 C CA . PRO B 1 171 ? 7.457 -5.832 -23.641 1 98.38 171 PRO B CA 1
ATOM 2729 C C . PRO B 1 171 ? 6.988 -7.285 -23.594 1 98.38 171 PRO B C 1
ATOM 2731 O O . PRO B 1 171 ? 7.762 -8.172 -23.234 1 98.38 171 PRO B O 1
ATOM 2734 N N . ALA B 1 172 ? 5.812 -7.527 -24.031 1 98.31 172 ALA B N 1
ATOM 2735 C CA . ALA B 1 172 ? 5.164 -8.836 -23.938 1 98.31 172 ALA B CA 1
ATOM 2736 C C . ALA B 1 172 ? 6.004 -9.906 -24.625 1 98.31 172 ALA B C 1
ATOM 2738 O O . ALA B 1 172 ? 6.141 -11.023 -24.109 1 98.31 172 ALA B O 1
ATOM 2739 N N . ASP B 1 173 ? 6.586 -9.617 -25.766 1 98.12 173 ASP B N 1
ATOM 2740 C CA . ASP B 1 173 ? 7.309 -10.602 -26.562 1 98.12 173 ASP B CA 1
ATOM 2741 C C . ASP B 1 173 ? 8.672 -10.914 -25.938 1 98.12 173 ASP B C 1
ATOM 2743 O O . ASP B 1 173 ? 9.352 -11.844 -26.375 1 98.12 173 ASP B O 1
ATOM 2747 N N . GLN B 1 174 ? 9.039 -10.18 -24.875 1 98.69 174 GLN B N 1
ATOM 2748 C CA . GLN B 1 174 ? 10.32 -10.383 -24.219 1 98.69 174 GLN B CA 1
ATOM 2749 C C . GLN B 1 174 ? 10.125 -10.867 -22.781 1 98.69 174 GLN B C 1
ATOM 2751 O O . GLN B 1 174 ? 11.094 -11.086 -22.047 1 98.69 174 GLN B O 1
ATOM 2756 N N . LEU B 1 175 ? 8.906 -11.086 -22.375 1 98.75 175 LEU B N 1
ATOM 2757 C CA . LEU B 1 175 ? 8.578 -11.32 -20.969 1 98.75 175 LEU B CA 1
ATOM 2758 C C . LEU B 1 175 ? 9.258 -12.594 -20.469 1 98.75 175 LEU B C 1
ATOM 2760 O O . LEU B 1 175 ? 10.016 -12.555 -19.5 1 98.75 175 LEU B O 1
ATOM 2764 N N . LEU B 1 176 ? 9.055 -13.695 -21.125 1 98.5 176 LEU B N 1
ATOM 2765 C CA . LEU B 1 176 ? 9.586 -14.969 -20.656 1 98.5 176 LEU B CA 1
ATOM 2766 C C . LEU B 1 176 ? 11.102 -15.016 -20.812 1 98.5 176 LEU B C 1
ATOM 2768 O O . LEU B 1 176 ? 11.805 -15.578 -19.984 1 98.5 176 LEU B O 1
ATOM 2772 N N . GLU B 1 177 ? 11.562 -14.445 -21.938 1 98.62 177 GLU B N 1
ATOM 2773 C CA . GLU B 1 177 ? 13.008 -14.391 -22.141 1 98.62 177 GLU B CA 1
ATOM 2774 C C . GLU B 1 177 ? 13.695 -13.609 -21.016 1 98.62 177 GLU B C 1
ATOM 2776 O O . GLU B 1 177 ? 14.742 -14.023 -20.516 1 98.62 177 GLU B O 1
ATOM 2781 N N . THR B 1 178 ? 13.141 -12.508 -20.672 1 98.81 178 THR B N 1
ATOM 2782 C CA . THR B 1 178 ? 13.68 -11.711 -19.578 1 98.81 178 THR B CA 1
ATOM 2783 C C . THR B 1 178 ? 13.625 -12.484 -18.266 1 98.81 178 THR B C 1
ATOM 2785 O O . THR B 1 178 ? 14.594 -12.477 -17.5 1 98.81 178 THR B O 1
ATOM 2788 N N . ALA B 1 179 ? 12.508 -13.188 -17.938 1 98.88 179 ALA B N 1
ATOM 2789 C CA . ALA B 1 179 ? 12.398 -13.992 -16.719 1 98.88 179 ALA B CA 1
ATOM 2790 C C . ALA B 1 179 ? 13.477 -15.07 -16.672 1 98.88 179 ALA B C 1
ATOM 2792 O O . ALA B 1 179 ? 14.102 -15.281 -15.633 1 98.88 179 ALA B O 1
ATOM 2793 N N . ARG B 1 180 ? 13.719 -15.688 -17.781 1 98.62 180 ARG B N 1
ATOM 2794 C CA . ARG B 1 180 ? 14.742 -16.719 -17.859 1 98.62 180 ARG B CA 1
ATOM 2795 C C . ARG B 1 180 ? 16.125 -16.156 -17.594 1 98.62 180 ARG B C 1
ATOM 2797 O O . ARG B 1 180 ? 16.953 -16.766 -16.922 1 98.62 180 ARG B O 1
ATOM 2804 N N . ALA B 1 181 ? 16.359 -14.992 -18.203 1 98.69 181 ALA B N 1
ATOM 2805 C CA . ALA B 1 181 ? 17.656 -14.344 -18 1 98.69 181 ALA B CA 1
ATOM 2806 C C . ALA B 1 181 ? 17.875 -14 -16.531 1 98.69 181 ALA B C 1
ATOM 2808 O O . ALA B 1 181 ? 18.984 -14.109 -16.016 1 98.69 181 ALA B O 1
ATOM 2809 N N . LEU B 1 182 ? 16.875 -13.617 -15.82 1 98.5 182 LEU B N 1
ATOM 2810 C CA . LEU B 1 182 ? 16.969 -13.227 -14.414 1 98.5 182 LEU B CA 1
ATOM 2811 C C . LEU B 1 182 ? 17.359 -14.414 -13.539 1 98.5 182 LEU B C 1
ATOM 2813 O O . LEU B 1 182 ? 18.031 -14.25 -12.531 1 98.5 182 LEU B O 1
ATOM 2817 N N . VAL B 1 183 ? 16.953 -15.641 -13.969 1 98.25 183 VAL B N 1
ATOM 2818 C CA . VAL B 1 183 ? 17.188 -16.766 -13.078 1 98.25 183 VAL B CA 1
ATOM 2819 C C . VAL B 1 183 ? 18.406 -17.562 -13.539 1 98.25 183 VAL B C 1
ATOM 2821 O O . VAL B 1 183 ? 18.703 -18.625 -13 1 98.25 183 VAL B O 1
ATOM 2824 N N . ALA B 1 184 ? 19.125 -17.078 -14.539 1 97.94 184 ALA B N 1
ATOM 2825 C CA . ALA B 1 184 ? 20.219 -17.812 -15.156 1 97.94 184 ALA B CA 1
ATOM 2826 C C . ALA B 1 184 ? 21.328 -18.109 -14.141 1 97.94 184 ALA B C 1
ATOM 2828 O O . ALA B 1 184 ? 21.828 -19.234 -14.086 1 97.94 184 ALA B O 1
ATOM 2829 N N . ASP B 1 185 ? 21.703 -17.141 -13.367 1 96.38 185 ASP B N 1
ATOM 2830 C CA . ASP B 1 185 ? 22.766 -17.344 -12.383 1 96.38 185 ASP B CA 1
ATOM 2831 C C . ASP B 1 185 ? 22.328 -18.312 -11.289 1 96.38 185 ASP B C 1
ATOM 2833 O O . ASP B 1 185 ? 23.125 -19.109 -10.812 1 96.38 185 ASP B O 1
ATOM 2837 N N . SER B 1 186 ? 21.031 -18.172 -10.859 1 95.12 186 SER B N 1
ATOM 2838 C CA . SER B 1 186 ? 20.516 -19.094 -9.867 1 95.12 186 SER B CA 1
ATOM 2839 C C . SER B 1 186 ? 20.547 -20.531 -10.391 1 95.12 186 SER B C 1
ATOM 2841 O O . SER B 1 186 ? 20.906 -21.453 -9.656 1 95.12 186 SER B O 1
ATOM 2843 N N . LEU B 1 187 ? 20.219 -20.734 -11.648 1 96.25 187 LEU B N 1
ATOM 2844 C CA . LEU B 1 187 ? 20.219 -22.047 -12.289 1 96.25 187 LEU B CA 1
ATOM 2845 C C . LEU B 1 187 ? 21.625 -22.625 -12.32 1 96.25 187 LEU B C 1
ATOM 2847 O O . LEU B 1 187 ? 21.797 -23.828 -12.164 1 96.25 187 LEU B O 1
ATOM 2851 N N . ALA B 1 188 ? 22.594 -21.766 -12.484 1 95.94 188 ALA B N 1
ATOM 2852 C CA . ALA B 1 188 ? 23.984 -22.203 -12.664 1 95.94 188 ALA B CA 1
ATOM 2853 C C . ALA B 1 188 ? 24.672 -22.375 -11.32 1 95.94 188 ALA B C 1
ATOM 2855 O O . ALA B 1 188 ? 25.719 -23.031 -11.234 1 95.94 188 ALA B O 1
ATOM 2856 N N . ALA B 1 189 ? 24.141 -21.844 -10.328 1 95.25 189 ALA B N 1
ATOM 2857 C CA . ALA B 1 189 ? 24.797 -21.812 -9.023 1 95.25 189 ALA B CA 1
ATOM 2858 C C . ALA B 1 189 ? 24.734 -23.172 -8.344 1 95.25 189 ALA B C 1
ATOM 2860 O O . ALA B 1 189 ? 23.875 -24 -8.664 1 95.25 189 ALA B O 1
ATOM 2861 N N . ASP B 1 190 ? 25.672 -23.312 -7.387 1 94 190 ASP B N 1
ATOM 2862 C CA . ASP B 1 190 ? 25.516 -24.406 -6.43 1 94 190 ASP B CA 1
ATOM 2863 C C . ASP B 1 190 ? 24.25 -24.25 -5.602 1 94 190 ASP B C 1
ATOM 2865 O O . ASP B 1 190 ? 24 -23.172 -5.039 1 94 190 ASP B O 1
ATOM 2869 N N . PRO B 1 191 ? 23.469 -25.328 -5.633 1 91.88 191 PRO B N 1
ATOM 2870 C CA . PRO B 1 191 ? 22.188 -25.203 -4.93 1 91.88 191 PRO B CA 1
ATOM 2871 C C . PRO B 1 191 ? 22.359 -24.766 -3.475 1 91.88 191 PRO B C 1
ATOM 2873 O O . PRO B 1 191 ? 21.531 -24.031 -2.951 1 91.88 191 PRO B O 1
ATOM 2876 N N . GLY B 1 192 ? 23.359 -25.25 -2.859 1 93.88 192 GLY B N 1
ATOM 2877 C CA . GLY B 1 192 ? 23.609 -24.859 -1.482 1 93.88 192 GLY B CA 1
ATOM 2878 C C . GLY B 1 192 ? 23.891 -23.375 -1.332 1 93.88 192 GLY B C 1
ATOM 2879 O O . GLY B 1 192 ? 23.438 -22.75 -0.372 1 93.88 192 GLY B O 1
ATOM 2880 N N . ILE B 1 193 ? 24.656 -22.828 -2.211 1 94.62 193 ILE B N 1
ATOM 2881 C CA . ILE B 1 193 ? 25 -21.406 -2.191 1 94.62 193 ILE B CA 1
ATOM 2882 C C . ILE B 1 193 ? 23.75 -20.578 -2.477 1 94.62 193 ILE B C 1
ATOM 2884 O O . ILE B 1 193 ? 23.469 -19.594 -1.783 1 94.62 193 ILE B O 1
ATOM 2888 N N . ALA B 1 194 ? 23 -21 -3.473 1 93.25 194 ALA B N 1
ATOM 2889 C CA . ALA B 1 194 ? 21.766 -20.312 -3.803 1 93.25 194 ALA B CA 1
ATOM 2890 C C . ALA B 1 194 ? 20.812 -20.266 -2.607 1 93.25 194 ALA B C 1
ATOM 2892 O O . ALA B 1 194 ? 20.297 -19.203 -2.242 1 93.25 194 ALA B O 1
ATOM 2893 N N . ALA B 1 195 ? 20.656 -21.375 -2.008 1 93.31 195 ALA B N 1
ATOM 2894 C CA . ALA B 1 195 ? 19.797 -21.484 -0.838 1 93.31 195 ALA B CA 1
ATOM 2895 C C . ALA B 1 195 ? 20.328 -20.641 0.318 1 93.31 195 ALA B C 1
ATOM 2897 O O . ALA B 1 195 ? 19.562 -20.031 1.066 1 93.31 195 ALA B O 1
ATOM 2898 N N . GLY B 1 196 ? 21.625 -20.672 0.548 1 94.56 196 GLY B N 1
ATOM 2899 C CA . GLY B 1 196 ? 22.25 -19.875 1.589 1 94.56 196 GLY B CA 1
ATOM 2900 C C . GLY B 1 196 ? 22.016 -18.391 1.426 1 94.56 196 GLY B C 1
ATOM 2901 O O . GLY B 1 196 ? 21.688 -17.688 2.395 1 94.56 196 GLY B O 1
ATOM 2902 N N . ILE B 1 197 ? 22.172 -17.922 0.199 1 95.31 197 ILE B N 1
ATOM 2903 C CA . ILE B 1 197 ? 21.938 -16.5 -0.08 1 95.31 197 ILE B CA 1
ATOM 2904 C C . ILE B 1 197 ? 20.469 -16.172 0.172 1 95.31 197 ILE B C 1
ATOM 2906 O O . ILE B 1 197 ? 20.156 -15.164 0.806 1 95.31 197 ILE B O 1
ATOM 2910 N N . ALA B 1 198 ? 19.609 -17.016 -0.306 1 92.31 198 ALA B N 1
ATOM 2911 C CA . ALA B 1 198 ? 18.172 -16.812 -0.099 1 92.31 198 ALA B CA 1
ATOM 2912 C C . ALA B 1 198 ? 17.844 -16.703 1.387 1 92.31 198 ALA B C 1
ATOM 2914 O O . ALA B 1 198 ? 17.031 -15.867 1.791 1 92.31 198 ALA B O 1
ATOM 2915 N N . ARG B 1 199 ? 18.469 -17.484 2.201 1 92.44 199 ARG B N 1
ATOM 2916 C CA . ARG B 1 199 ? 18.219 -17.516 3.639 1 92.44 199 ARG B CA 1
ATOM 2917 C C . ARG B 1 199 ? 18.656 -16.203 4.293 1 92.44 199 ARG B C 1
ATOM 2919 O O . ARG B 1 199 ? 18.109 -15.797 5.309 1 92.44 199 ARG B O 1
ATOM 2926 N N . LEU B 1 200 ? 19.672 -15.602 3.732 1 94.31 200 LEU B N 1
ATOM 2927 C CA . LEU B 1 200 ? 20.219 -14.375 4.305 1 94.31 200 LEU B CA 1
ATOM 2928 C C . LEU B 1 200 ? 19.375 -13.172 3.9 1 94.31 200 LEU B C 1
ATOM 2930 O O . LEU B 1 200 ? 19.484 -12.109 4.516 1 94.31 200 LEU B O 1
ATOM 2934 N N . CYS B 1 201 ? 18.672 -13.367 2.871 1 91.75 201 CYS B N 1
ATOM 2935 C CA . CYS B 1 201 ? 17.812 -12.289 2.414 1 91.75 201 CYS B CA 1
ATOM 2936 C C . CYS B 1 201 ? 16.5 -12.266 3.203 1 91.75 201 CYS B C 1
ATOM 2938 O O . CYS B 1 201 ? 15.875 -13.312 3.398 1 91.75 201 CYS B O 1
ATOM 2940 N N . PRO B 1 202 ? 16.125 -11.109 3.648 1 82.88 202 PRO B N 1
ATOM 2941 C CA . PRO B 1 202 ? 14.883 -11.07 4.43 1 82.88 202 PRO B CA 1
ATOM 2942 C C . PRO B 1 202 ? 13.648 -11.383 3.592 1 82.88 202 PRO B C 1
ATOM 2944 O O . PRO B 1 202 ? 13.648 -11.172 2.377 1 82.88 202 PRO B O 1
#

Solvent-accessible surface area (backbone atoms only — not comparable to full-atom values): 19602 Å² total; per-residue (Å²): 95,69,45,79,47,78,55,90,45,34,35,40,36,32,34,52,36,46,93,59,34,24,35,36,41,68,69,50,49,53,48,51,30,52,51,38,65,65,42,72,77,35,30,21,38,38,40,35,30,38,64,67,23,28,18,55,9,55,23,67,71,39,28,76,72,46,52,69,74,40,65,61,52,52,51,30,17,50,31,46,52,65,42,51,39,60,27,34,22,40,30,46,14,27,36,20,39,66,46,44,34,51,45,61,29,28,49,34,29,33,30,17,68,83,10,36,43,35,34,50,27,57,84,72,71,48,79,72,56,82,63,42,63,57,48,44,24,54,35,41,34,64,68,55,37,40,39,26,41,65,69,44,40,71,38,44,34,65,54,31,38,72,51,46,66,25,78,44,76,36,57,70,95,43,39,65,62,50,53,51,57,40,40,44,36,33,50,70,28,56,65,69,49,42,32,50,44,49,70,51,40,103,98,71,46,79,47,79,55,89,44,33,33,39,36,32,33,51,37,45,91,59,33,24,36,37,40,68,68,50,49,52,50,52,31,52,50,39,65,67,41,72,77,36,31,21,38,38,40,35,30,38,65,68,22,27,18,54,10,53,22,67,74,39,29,76,70,47,52,70,73,41,66,61,53,52,51,29,15,50,31,46,51,65,42,53,38,59,28,33,23,40,30,46,14,26,37,20,38,66,45,44,33,51,44,62,28,28,78,35,27,33,31,17,70,83,12,35,43,34,33,50,28,32,73,70,63,46,69,69,56,80,62,43,40,50,50,44,22,73,49,40,12,38,38,58,38,40,39,26,43,45,32,44,39,72,38,44,35,64,53,31,38,71,51,46,67,25,76,45,76,36,59,69,95,43,38,66,61,51,54,52,59,72,41,45,63,49,50,70,39,57,67,68,57,45,31,50,53,50,69,70,47,130

Radius of gyration: 22.96 Å; Cα contacts (8 Å, |Δi|>4): 928; chains: 2; bounding box: 48×64×52 Å

Organism: Ruegeria pomeroyi (strain ATCC 700808 / DSM 15171 / DSS-3) (NCBI:txid246200)

Nearest PDB structures (foldseek):
  3hrx-assembly2_F  TM=8.941E-01  e=2.971E-19  Thermus thermophilus HB8
  5du6-assembly1_A  TM=8.821E-01  e=1.233E-17  Mycobacterium tuberculosis
  4lk5-assembly1_A  TM=8.850E-01  e=2.693E-17  Mycobacterium avium subsp. paratuberculosis K-10
  2dub-assembly2_D-2  TM=8.417E-01  e=4.355E-17  Rattus norvegicus
  7eum-assembly1_D  TM=8.842E-01  e=2.164E-15  Nitrosopumilus maritimus SCM1

InterPro domains:
  IPR001753 Enoyl-CoA hydratase/isomerase-like domain [PF00378] (6-187)
  IPR018376 Enoyl-CoA hydratase/isomerase, conserved site [PS00166] (88-108)
  IPR029045 ClpP/crotonase-like domain superfamily [SSF52096] (2-197)

Sequence (404 aa):
MIELEKEGGLWTVTLNRPDKANSLTVAMLERLVEIAETAGEARALILTGRGKVFSAGADLEAARAGLATSDLWERLSGAIAALPCLTVAALNGTLAGGANGMALACDLRIAVPEAKLFYPVMKLGFLPQPSDPVRMAALIGPARTRLILMAGQKITAQEAYEFGLVDRIVPADQLLETARALVADSLAADPGIAAGIARLCPMIELEKEGGLWTVTLNRPDKANSLTVAMLERLVEIAETAGEARALILTGRGKVFSAGADLEAARAGLATSDLWERLSGAIAALPCLTVAALNGTLAGGANGMALACDLRIAVPEAKLFYPVMKLGFLPQPSDPVRMAALIGPARTRLILMAGQKITAQEAYEFGLVDRIVPADQLLETARALVADSLAADPGIAAGIARLCP

pLDDT: mean 97.42, std 2.02, range [82.88, 98.94]

Secondary structure (DSSP, 8-state):
-EEEEEETTEEEEEE--GGGTTPBPHHHHHHHHHHHHTGGG-SEEEEEESSSEEE-SB-HHHHHTTGGG-THHHHHHHHHHT-SSEEEEEE-SEEEGGGHHHHHHSSEEEE-TT-EEE--HHHHT-PPPTHHHHHHHHHHHHHHHHHHHTS---EEHHHHHHHTS-SEE--GGGHHHHHHHHTHHHHHS-HHHHHHHHHH--/-EEEEEETTEEEEEE--GGGTTPBPHHHHHHHHHHHHTGGG-SEEEEEESSSEEE-SB-HHHHHTTGGG-THHHHHHHHHHT-SSEEEEEE-SEEEGGGHHHHHHSSEEEE-TT-EEE--HHHHT-PPPTHHHHHHHHHHHHHHHHHHHTS---EEHHHHHHHTS-SEE--GGGHHHHHHHHTHHHHHS-HHHHHHHHHH--

Foldseek 3Di:
DWDWDDDLLEIEIEQEPVVQLSADAPVRLVVLLVCLQPSQRRLEYEYAYDYAHRYAYHDPVRVVVPRLPDCSLVSNLVSLLPHLHQYEYLTLAEDEASSLSNRLSGPAYEYAQHYKYAHQCQVVVHDHDPCNLVSVCVQQNNVVSCCRHVVGDIDTNVVCCVRRVHVYHDHNVCRVVVVCVVRVCSSVDDSVVSSVVSVVPD/DWDWDDDLLEIEIEQEPVVQLSADAPVRLVVLLVCLQPSQRRLEYEYAYDYAHRYAYHDPVRVVVPRLPDCSLVSNLVSLLPHLHAYEYLYLAEAEASSLSNRLSGPAYEYAQHYKYAHQCQVVVHDHDPCNLVSVCVQQNNVVSCCRHVVGDIDTNVVCCVRRVHVYHDHNVCRVVVVCVVRVCSSVDDSVVSSVVSVVPD